Protein AF-A0A3S0FB61-F1 (afdb_monomer_lite)

Structure (mmCIF, N/CA/C/O backbone):
data_AF-A0A3S0FB61-F1
#
_entry.id   AF-A0A3S0FB61-F1
#
loop_
_atom_site.group_PDB
_atom_site.id
_atom_site.type_symbol
_atom_site.label_atom_id
_atom_site.label_alt_id
_atom_site.label_comp_id
_atom_site.label_asym_id
_atom_site.label_entity_id
_atom_site.label_seq_id
_atom_site.pdbx_PDB_ins_code
_atom_site.Cartn_x
_atom_site.Cartn_y
_atom_site.Cartn_z
_atom_site.occupancy
_atom_site.B_iso_or_equiv
_atom_site.auth_seq_id
_atom_site.auth_comp_id
_atom_site.auth_asym_id
_atom_site.auth_atom_id
_atom_site.pdbx_PDB_model_num
ATOM 1 N N . MET A 1 1 ? -113.282 8.604 83.309 1.00 41.88 1 MET A N 1
ATOM 2 C CA . MET A 1 1 ? -113.659 8.749 81.884 1.00 41.88 1 MET A CA 1
ATOM 3 C C . MET A 1 1 ? -112.560 9.507 81.153 1.00 41.88 1 MET A C 1
ATOM 5 O O . MET A 1 1 ? -112.131 10.515 81.690 1.00 41.88 1 MET A O 1
ATOM 9 N N . SER A 1 2 ? -112.212 9.061 79.934 1.00 41.41 2 SER A N 1
ATOM 10 C CA . SER A 1 2 ? -111.490 9.820 78.885 1.00 41.41 2 SER A CA 1
ATOM 11 C C . SER A 1 2 ? -109.990 10.100 79.126 1.00 41.41 2 SER A C 1
ATOM 13 O O . SER A 1 2 ? -109.603 10.422 80.235 1.00 41.41 2 SER A O 1
ATOM 15 N N . CYS A 1 3 ? -109.055 10.072 78.171 1.00 40.94 3 CYS A N 1
ATOM 16 C CA . CYS A 1 3 ? -108.904 9.460 76.846 1.00 40.94 3 CYS A CA 1
ATOM 17 C C . CYS A 1 3 ? -107.411 9.628 76.458 1.00 40.94 3 CYS A C 1
ATOM 19 O O . CYS A 1 3 ? -106.738 10.553 76.908 1.00 40.94 3 CYS A O 1
ATOM 21 N N . LYS A 1 4 ? -106.889 8.706 75.643 1.00 53.66 4 LYS A N 1
ATOM 22 C CA . LYS A 1 4 ? -105.509 8.632 75.126 1.00 53.66 4 LYS A CA 1
ATOM 23 C C . LYS A 1 4 ? -105.184 9.767 74.138 1.00 53.66 4 LYS A C 1
ATOM 25 O O . LYS A 1 4 ? -106.003 10.030 73.266 1.00 53.66 4 LYS A O 1
ATOM 30 N N . ARG A 1 5 ? -103.921 10.226 74.098 1.00 43.47 5 ARG A N 1
ATOM 31 C CA . ARG A 1 5 ? -102.978 10.038 72.956 1.00 43.47 5 ARG A CA 1
ATOM 32 C C . ARG A 1 5 ? -101.714 10.895 73.100 1.00 43.47 5 ARG A C 1
ATOM 34 O O . ARG A 1 5 ? -101.774 12.115 73.076 1.00 43.47 5 ARG A O 1
ATOM 41 N N . ALA A 1 6 ? -100.563 10.227 73.110 1.00 51.50 6 ALA A N 1
ATOM 42 C CA . ALA A 1 6 ? -99.259 10.812 72.820 1.00 51.50 6 ALA A CA 1
ATOM 43 C C . ALA A 1 6 ? -98.893 10.540 71.349 1.00 51.50 6 ALA A C 1
ATOM 45 O O . ALA A 1 6 ? -99.080 9.422 70.864 1.00 51.50 6 ALA A O 1
ATOM 46 N N . ARG A 1 7 ? -98.337 11.534 70.644 1.00 44.31 7 ARG A N 1
ATOM 47 C CA . ARG A 1 7 ? -97.680 11.348 69.339 1.00 44.31 7 ARG A CA 1
ATOM 48 C C . ARG A 1 7 ? -96.355 12.117 69.330 1.00 44.31 7 ARG A C 1
ATOM 50 O O . ARG A 1 7 ? -96.340 13.341 69.318 1.00 44.31 7 ARG A O 1
ATOM 57 N N . ARG A 1 8 ? -95.246 11.369 69.373 1.00 48.47 8 ARG A N 1
ATOM 58 C CA . ARG A 1 8 ? -93.870 11.832 69.123 1.00 48.47 8 ARG A CA 1
ATOM 59 C C . ARG A 1 8 ? -93.621 11.858 67.614 1.00 48.47 8 ARG A C 1
ATOM 61 O O . ARG A 1 8 ? -93.852 10.842 66.962 1.00 48.47 8 ARG A O 1
ATOM 68 N N . HIS A 1 9 ? -93.064 12.949 67.092 1.00 41.66 9 HIS A N 1
ATOM 69 C CA . HIS A 1 9 ? -92.374 12.954 65.800 1.00 41.66 9 HIS A CA 1
ATOM 70 C C . HIS A 1 9 ? -90.862 12.794 66.020 1.00 41.66 9 HIS A C 1
ATOM 72 O O . HIS A 1 9 ? -90.245 13.548 66.767 1.00 41.66 9 HIS A O 1
ATOM 78 N N . ARG A 1 10 ? -90.289 11.768 65.381 1.00 49.31 10 ARG A N 1
ATOM 79 C CA . ARG A 1 10 ? -88.851 11.486 65.267 1.00 49.31 10 ARG A CA 1
ATOM 80 C C . ARG A 1 10 ? -88.342 12.183 64.001 1.00 49.31 10 ARG A C 1
ATOM 82 O O . ARG A 1 10 ? -88.903 11.955 62.934 1.00 49.31 10 ARG A O 1
ATOM 89 N N . ILE A 1 11 ? -87.288 12.988 64.117 1.00 49.44 11 ILE A N 1
ATOM 90 C CA . ILE A 1 11 ? -86.515 13.500 62.978 1.00 49.44 11 ILE A CA 1
ATOM 91 C C . ILE A 1 11 ? -85.453 12.447 62.630 1.00 49.44 11 ILE A C 1
ATOM 93 O O . ILE A 1 11 ? -84.647 12.073 63.481 1.00 49.44 11 ILE A O 1
ATOM 97 N N . LEU A 1 12 ? -85.477 11.956 61.390 1.00 51.50 12 LEU A N 1
ATOM 98 C CA . LEU A 1 12 ? -84.410 11.163 60.776 1.00 51.50 12 LEU A CA 1
ATOM 99 C C . LEU A 1 12 ? -83.293 12.115 60.321 1.00 51.50 12 LEU A C 1
ATOM 101 O O . LEU A 1 12 ? -83.537 12.997 59.502 1.00 51.50 12 LEU A O 1
ATOM 105 N N . ARG A 1 13 ? -82.068 11.923 60.823 1.00 46.06 13 ARG A N 1
ATOM 106 C CA . ARG A 1 13 ? -80.840 12.430 60.190 1.00 46.06 13 ARG A CA 1
ATOM 107 C C . ARG A 1 13 ? -80.172 11.261 59.468 1.00 46.06 13 ARG A C 1
ATOM 109 O O . ARG A 1 13 ? -79.835 10.265 60.101 1.00 46.06 13 ARG A O 1
ATOM 116 N N . SER A 1 14 ? -80.022 11.379 58.151 1.00 51.16 14 SER A N 1
ATOM 117 C CA . SER A 1 14 ? -79.334 10.420 57.286 1.00 51.16 14 SER A CA 1
ATOM 118 C C . SER A 1 14 ? -77.814 10.566 57.409 1.00 51.16 14 SER A C 1
ATOM 120 O O . SER A 1 14 ? -77.261 11.636 57.156 1.00 51.16 14 SER A O 1
ATOM 122 N N . CYS A 1 15 ? -77.134 9.480 57.769 1.00 55.38 15 CYS A N 1
ATOM 123 C CA . CYS A 1 15 ? -75.682 9.352 57.696 1.00 55.38 15 CYS A CA 1
ATOM 124 C C . CYS A 1 15 ? -75.263 8.937 56.277 1.00 55.38 15 CYS A C 1
ATOM 126 O O . CYS A 1 15 ? -75.255 7.754 55.958 1.00 55.38 15 CYS A O 1
ATOM 128 N N . THR A 1 16 ? -74.875 9.894 55.435 1.00 55.94 16 THR A N 1
ATOM 129 C CA . THR A 1 16 ? -74.194 9.639 54.151 1.00 55.94 16 THR A CA 1
ATOM 130 C C . THR A 1 16 ? -73.094 10.679 53.955 1.00 55.94 16 THR A C 1
ATOM 132 O O . THR A 1 16 ? -73.287 11.677 53.272 1.00 55.94 16 THR A O 1
ATOM 135 N N . GLY A 1 17 ? -71.951 10.483 54.620 1.00 55.72 17 GLY A N 1
ATOM 136 C CA . GLY A 1 17 ? -70.802 11.399 54.542 1.00 55.72 17 GLY A CA 1
ATOM 137 C C . GLY A 1 17 ? -69.422 10.732 54.579 1.00 55.72 17 GLY A C 1
ATOM 138 O O . GLY A 1 17 ? -68.422 11.434 54.581 1.00 55.72 17 GLY A O 1
ATOM 139 N N . SER A 1 18 ? -69.336 9.395 54.598 1.00 64.44 18 SER A N 1
ATOM 140 C CA . SER A 1 18 ? -68.066 8.681 54.840 1.00 64.44 18 SER A CA 1
ATOM 141 C C . SER A 1 18 ? -67.491 7.937 53.626 1.00 64.44 18 SER A C 1
ATOM 143 O O . SER A 1 18 ? -66.319 7.572 53.652 1.00 64.44 18 SER A O 1
ATOM 145 N N . SER A 1 19 ? -68.268 7.696 52.565 1.00 72.62 19 SER A N 1
ATOM 146 C CA . SER A 1 19 ? -67.815 6.913 51.401 1.00 72.62 19 SER A CA 1
ATOM 147 C C . SER A 1 19 ? -66.982 7.731 50.409 1.00 72.62 19 SER A C 1
ATOM 149 O O . SER A 1 19 ? -65.981 7.236 49.905 1.00 72.62 19 SER A O 1
ATOM 151 N N . LEU A 1 20 ? -67.340 8.998 50.170 1.00 76.56 20 LEU A N 1
ATOM 152 C CA . LEU A 1 20 ? -66.608 9.878 49.250 1.00 76.56 20 LEU A CA 1
ATOM 153 C C . LEU A 1 20 ? -65.183 10.173 49.753 1.00 76.56 20 LEU A C 1
ATOM 155 O O . LEU A 1 20 ? -64.231 10.126 48.980 1.00 76.56 20 LEU A O 1
ATOM 159 N N . ALA A 1 21 ? -65.033 10.415 51.060 1.00 77.81 21 ALA A N 1
ATOM 160 C CA . ALA A 1 21 ? -63.733 10.652 51.683 1.00 77.81 21 ALA A CA 1
ATOM 161 C C . ALA A 1 21 ? -62.804 9.435 51.534 1.00 77.81 21 ALA A C 1
ATOM 163 O O . ALA A 1 21 ? -61.652 9.597 51.147 1.00 77.81 21 ALA A O 1
ATOM 164 N N . LEU A 1 22 ? -63.323 8.218 51.739 1.00 82.75 22 LEU A N 1
ATOM 165 C CA . LEU A 1 22 ? -62.565 6.975 51.568 1.00 82.75 22 LEU A CA 1
ATOM 166 C C . LEU A 1 22 ? -62.056 6.803 50.126 1.00 82.75 22 LEU A C 1
ATOM 168 O O . LEU A 1 22 ? -60.889 6.478 49.923 1.00 82.75 22 LEU A O 1
ATOM 172 N N . VAL A 1 23 ? -62.908 7.056 49.126 1.00 86.19 23 VAL A N 1
ATOM 173 C CA . VAL A 1 23 ? -62.536 6.944 47.703 1.00 86.19 23 VAL A CA 1
ATOM 174 C C . VAL A 1 23 ? -61.435 7.941 47.341 1.00 86.19 23 VAL A C 1
ATOM 176 O O . VAL A 1 23 ? -60.460 7.562 46.695 1.00 86.19 23 VAL A O 1
ATOM 179 N N . VAL A 1 24 ? -61.543 9.192 47.801 1.00 87.62 24 VAL A N 1
ATOM 180 C CA . VAL A 1 24 ? -60.517 10.221 47.566 1.00 87.62 24 VAL A CA 1
ATOM 181 C C . VAL A 1 24 ? -59.192 9.843 48.236 1.00 87.62 24 VAL A C 1
ATOM 183 O O . VAL A 1 24 ? -58.144 9.945 47.604 1.00 87.62 24 VAL A O 1
ATOM 186 N N . THR A 1 25 ? -59.211 9.350 49.478 1.00 87.50 25 THR A N 1
ATOM 187 C CA . THR A 1 25 ? -57.986 8.938 50.184 1.00 87.50 25 THR A CA 1
ATOM 188 C C . THR A 1 25 ? -57.310 7.736 49.522 1.00 87.50 25 THR A C 1
ATOM 190 O O . THR A 1 25 ? -56.091 7.744 49.365 1.00 87.50 25 THR A O 1
ATOM 193 N N . VAL A 1 26 ? -58.075 6.729 49.085 1.00 89.38 26 VAL A N 1
ATOM 194 C CA . VAL A 1 26 ? -57.527 5.568 48.359 1.00 89.38 26 VAL A CA 1
ATOM 195 C C . VAL A 1 26 ? -56.942 5.998 47.013 1.00 89.38 26 VAL A C 1
ATOM 197 O O . VAL A 1 26 ? -55.844 5.573 46.665 1.00 89.38 26 VAL A O 1
ATOM 200 N N . PHE A 1 27 ? -57.622 6.884 46.281 1.00 92.50 27 PHE A N 1
ATOM 201 C CA . PHE A 1 27 ? -57.136 7.387 44.998 1.00 92.50 27 PHE A CA 1
ATOM 202 C C . PHE A 1 27 ? -55.842 8.202 45.145 1.00 92.50 27 PHE A C 1
ATOM 204 O O . PHE A 1 27 ? -54.881 7.957 44.418 1.00 92.50 27 PHE A O 1
ATOM 211 N N . ILE A 1 28 ? -55.771 9.106 46.130 1.00 92.56 28 ILE A N 1
ATOM 212 C CA . ILE A 1 28 ? -54.539 9.844 46.455 1.00 92.56 28 ILE A CA 1
ATOM 213 C C . ILE A 1 28 ? -53.431 8.872 46.879 1.00 92.56 28 ILE A C 1
ATOM 215 O O . ILE A 1 28 ? -52.299 9.013 46.426 1.00 92.56 28 ILE A O 1
ATOM 219 N N . GLY A 1 29 ? -53.745 7.856 47.689 1.00 92.94 29 GLY A N 1
ATOM 220 C CA . GLY A 1 29 ? -52.786 6.825 48.089 1.00 92.94 29 GLY A CA 1
ATOM 221 C C . GLY A 1 29 ? -52.190 6.076 46.893 1.00 92.94 29 GLY A C 1
ATOM 222 O O . GLY A 1 29 ? -50.971 5.940 46.801 1.00 92.94 29 GLY A O 1
ATOM 223 N N . ILE A 1 30 ? -53.026 5.658 45.938 1.00 93.31 30 ILE A N 1
ATOM 224 C CA . ILE A 1 30 ? -52.580 5.001 44.699 1.00 93.31 30 ILE A CA 1
ATOM 225 C C . ILE A 1 30 ? -51.727 5.952 43.850 1.00 93.31 30 ILE A C 1
ATOM 227 O O . ILE A 1 30 ? -50.669 5.549 43.370 1.00 93.31 30 ILE A O 1
ATOM 231 N N . LEU A 1 31 ? -52.143 7.214 43.694 1.00 92.75 31 LEU A N 1
ATOM 232 C CA . LEU A 1 31 ? -51.375 8.216 42.948 1.00 92.75 31 LEU A CA 1
ATOM 233 C C . LEU A 1 31 ? -49.995 8.459 43.561 1.00 92.75 31 LEU A C 1
ATOM 235 O O . LEU A 1 31 ? -49.013 8.550 42.829 1.00 92.75 31 LEU A O 1
ATOM 239 N N . VAL A 1 32 ? -49.901 8.522 44.890 1.00 92.88 32 VAL A N 1
ATOM 240 C CA . VAL A 1 32 ? -48.623 8.676 45.595 1.00 92.88 32 VAL A CA 1
ATOM 241 C C . VAL A 1 32 ? -47.727 7.458 45.357 1.00 92.88 32 VAL A C 1
ATOM 243 O O . VAL A 1 32 ? -46.560 7.629 45.011 1.00 92.88 32 VAL A O 1
ATOM 246 N N . VAL A 1 33 ? -48.259 6.235 45.464 1.00 91.75 33 VAL A N 1
ATOM 247 C CA . VAL A 1 33 ? -47.493 5.004 45.191 1.00 91.75 33 VAL A CA 1
ATOM 248 C C . VAL A 1 33 ? -47.003 4.958 43.739 1.00 91.75 33 VAL A C 1
ATOM 250 O O . VAL A 1 33 ? -45.832 4.661 43.503 1.00 91.75 33 VAL A O 1
ATOM 253 N N . LEU A 1 34 ? -47.856 5.302 42.770 1.00 91.75 34 LEU A N 1
ATOM 254 C CA . LEU A 1 34 ? -47.476 5.375 41.356 1.00 91.75 34 LEU A CA 1
ATOM 255 C C . LEU A 1 34 ? -46.421 6.455 41.096 1.00 91.75 34 LEU A C 1
ATOM 257 O O . LEU A 1 34 ? -45.490 6.210 40.334 1.00 91.75 34 LEU A O 1
ATOM 261 N N . ALA A 1 35 ? -46.524 7.617 41.745 1.00 88.94 35 ALA A N 1
ATOM 262 C CA . ALA A 1 35 ? -45.533 8.682 41.626 1.00 88.94 35 ALA A CA 1
ATOM 263 C C . ALA A 1 35 ? -44.165 8.250 42.179 1.00 88.94 35 ALA A C 1
ATOM 265 O O . ALA A 1 35 ? -43.143 8.489 41.535 1.00 88.94 35 ALA A O 1
ATOM 266 N N . PHE A 1 36 ? -44.134 7.558 43.324 1.00 87.56 36 PHE A N 1
ATOM 267 C CA . PHE A 1 36 ? -42.899 6.982 43.865 1.00 87.56 36 PHE A CA 1
ATOM 268 C C . PHE A 1 36 ? -42.311 5.915 42.938 1.00 87.56 36 PHE A C 1
ATOM 270 O O . PHE A 1 36 ? -41.112 5.947 42.665 1.00 87.56 36 PHE A 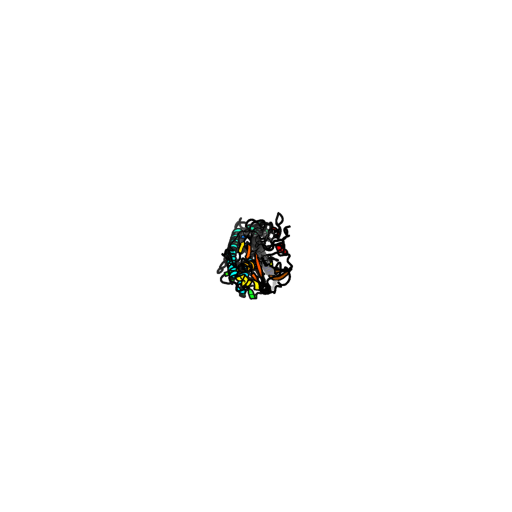O 1
ATOM 277 N N . PHE A 1 37 ? -43.142 5.012 42.409 1.00 87.88 37 PHE A N 1
ATOM 278 C CA . PHE A 1 37 ? -42.695 4.003 41.451 1.00 87.88 37 PHE A CA 1
ATOM 279 C C . PHE A 1 37 ? -42.128 4.640 40.177 1.00 87.88 37 PHE A C 1
ATOM 281 O O . PHE A 1 37 ? -41.030 4.282 39.759 1.00 87.88 37 PHE A O 1
ATOM 288 N N . ALA A 1 38 ? -42.825 5.620 39.595 1.00 85.62 38 ALA A N 1
ATOM 289 C CA . ALA A 1 38 ? -42.377 6.331 38.401 1.00 85.62 38 ALA A CA 1
ATOM 290 C C . ALA A 1 38 ? -41.042 7.053 38.639 1.00 85.62 38 ALA A C 1
ATOM 292 O O . ALA A 1 38 ? -40.142 6.954 37.810 1.00 85.62 38 ALA A O 1
ATOM 293 N N . LEU A 1 39 ? -40.871 7.709 39.792 1.00 83.81 39 LEU A N 1
ATOM 294 C CA . LEU A 1 39 ? -39.616 8.370 40.153 1.00 83.81 39 LEU A CA 1
ATOM 295 C C . LEU A 1 39 ? -38.460 7.363 40.288 1.00 83.81 39 LEU A C 1
ATOM 297 O O . LEU A 1 39 ? -37.373 7.588 39.754 1.00 83.81 39 LEU A O 1
ATOM 301 N N . SER A 1 40 ? -38.688 6.235 40.968 1.00 80.31 40 SER A N 1
ATOM 302 C CA . SER A 1 40 ? -37.690 5.165 41.108 1.00 80.31 40 SER A CA 1
ATOM 303 C C . SER A 1 40 ? -37.356 4.500 39.772 1.00 80.31 40 SER A C 1
ATOM 305 O O . SER A 1 40 ? -36.192 4.177 39.521 1.00 80.31 40 SER A O 1
ATOM 307 N N . PHE A 1 41 ? -38.353 4.317 38.906 1.00 82.00 41 PHE A N 1
ATOM 308 C CA . PHE A 1 41 ? -38.179 3.763 37.569 1.00 82.00 41 PHE A CA 1
ATOM 309 C C . PHE A 1 41 ? -37.354 4.703 36.688 1.00 82.00 41 PHE A C 1
ATOM 311 O O . PHE A 1 41 ? -36.320 4.284 36.177 1.00 82.00 41 PHE A O 1
ATOM 318 N N . VAL A 1 42 ? -37.729 5.985 36.594 1.00 82.25 42 VAL A N 1
ATOM 319 C CA . VAL A 1 42 ? -36.987 7.002 35.825 1.00 82.25 42 VAL A CA 1
ATOM 320 C C . VAL A 1 42 ? -35.547 7.122 36.315 1.00 82.25 42 VAL A C 1
ATOM 322 O O . VAL A 1 42 ? -34.634 7.193 35.502 1.00 82.25 42 VAL A O 1
ATOM 325 N N . ARG A 1 43 ? -35.309 7.069 37.631 1.00 77.06 43 ARG A N 1
ATOM 326 C CA . ARG A 1 43 ? -33.947 7.102 38.183 1.00 77.06 43 ARG A CA 1
ATOM 327 C C . ARG A 1 43 ? -33.127 5.863 37.820 1.00 77.06 43 ARG A C 1
ATOM 329 O O . ARG A 1 43 ? -31.936 5.984 37.557 1.00 77.06 43 ARG A O 1
ATOM 336 N N . THR A 1 44 ? -33.753 4.685 37.804 1.00 76.50 44 THR A N 1
ATOM 337 C CA . THR A 1 44 ? -33.077 3.426 37.451 1.00 76.50 44 THR A CA 1
ATOM 338 C C . THR A 1 44 ? -32.765 3.370 35.955 1.00 76.50 44 THR A C 1
ATOM 340 O O . THR A 1 44 ? -31.644 3.042 35.580 1.00 76.50 44 THR A O 1
ATOM 343 N N . VAL A 1 45 ? -33.729 3.739 35.107 1.00 81.31 45 VAL A N 1
ATOM 344 C CA . VAL A 1 45 ? -33.550 3.800 33.649 1.00 81.31 45 VAL A CA 1
ATOM 345 C C . VAL A 1 45 ? -32.542 4.882 33.269 1.00 81.31 45 VAL A C 1
ATOM 347 O O . VAL A 1 45 ? -31.650 4.614 32.474 1.00 81.31 45 VAL A O 1
ATOM 350 N N . GLY A 1 46 ? -32.623 6.063 33.887 1.00 79.62 46 GLY A N 1
ATOM 351 C CA . GLY A 1 46 ? -31.661 7.143 33.675 1.00 79.62 46 GLY A CA 1
ATOM 352 C C . GLY A 1 46 ? -30.239 6.734 34.058 1.00 79.62 46 GLY A C 1
ATOM 353 O O . GLY A 1 46 ? -29.322 6.941 33.278 1.00 79.62 46 GLY A O 1
ATOM 354 N N . GLY A 1 47 ? -30.055 6.063 35.202 1.00 77.06 47 GLY A N 1
ATOM 355 C CA . GLY A 1 47 ? -28.743 5.540 35.598 1.00 77.06 47 GLY A CA 1
ATOM 356 C C . GLY A 1 47 ? -28.183 4.494 34.627 1.00 77.06 47 GLY A C 1
ATOM 357 O O . GLY A 1 47 ? -26.998 4.532 34.311 1.00 77.06 47 GLY A O 1
ATOM 358 N N . HIS A 1 48 ? -29.024 3.592 34.109 1.00 82.12 48 HIS A N 1
ATOM 359 C CA . HIS A 1 48 ? -28.601 2.631 33.084 1.00 82.12 48 HIS A CA 1
ATOM 360 C C . HIS A 1 48 ? -28.181 3.332 31.785 1.00 82.12 48 HIS A C 1
ATOM 362 O O . HIS A 1 48 ? -27.117 3.036 31.252 1.00 82.12 48 HIS A O 1
ATOM 368 N N . GLN A 1 49 ? -28.988 4.277 31.293 1.00 84.38 49 GLN A N 1
ATOM 369 C CA . GLN A 1 49 ? -28.686 5.032 30.071 1.00 84.38 49 GLN A CA 1
ATOM 370 C C . GLN A 1 49 ? -27.408 5.870 30.203 1.00 84.38 49 GLN A C 1
ATOM 372 O O . GLN A 1 49 ? -26.629 5.952 29.255 1.00 84.38 49 GLN A O 1
ATOM 377 N N . GLU A 1 50 ? -27.162 6.462 31.375 1.00 83.50 50 GLU A N 1
ATOM 378 C CA . GLU A 1 50 ? -25.909 7.169 31.672 1.00 83.50 50 GLU A CA 1
ATOM 379 C C . GLU A 1 50 ? -24.698 6.231 31.545 1.00 83.50 50 GLU A C 1
ATOM 381 O O . GLU A 1 50 ? -23.708 6.581 30.902 1.00 83.50 50 GLU A O 1
ATOM 386 N N . GLN A 1 51 ? -24.775 5.024 32.115 1.00 83.62 51 GLN A N 1
ATOM 387 C CA . GLN A 1 51 ? -23.677 4.058 32.039 1.00 83.62 51 GLN A CA 1
ATOM 388 C C . GLN A 1 51 ? -23.462 3.518 30.624 1.00 83.62 51 GLN A C 1
ATOM 390 O O . GLN A 1 51 ? -22.320 3.360 30.189 1.00 83.62 51 GLN A O 1
ATOM 395 N N . GLU A 1 52 ? -24.549 3.235 29.913 1.00 88.88 52 GLU A N 1
ATOM 396 C CA . GLU A 1 52 ? -24.518 2.789 28.523 1.00 88.88 52 GLU A CA 1
ATOM 397 C C . GLU A 1 52 ? -23.826 3.842 27.649 1.00 88.88 52 GLU A C 1
ATOM 399 O O . GLU A 1 52 ? -22.838 3.536 26.987 1.00 88.88 52 GLU A O 1
ATOM 404 N N . THR A 1 53 ? -24.214 5.113 27.781 1.00 90.25 53 THR A N 1
ATOM 405 C CA . THR A 1 53 ? -23.576 6.230 27.062 1.00 90.25 53 THR A CA 1
ATOM 406 C C . THR A 1 53 ? -22.085 6.359 27.406 1.00 90.25 53 THR A C 1
ATOM 408 O O . THR A 1 53 ? -21.250 6.585 26.526 1.00 90.25 53 THR A O 1
ATOM 411 N N . ALA A 1 54 ? -21.712 6.195 28.680 1.00 90.56 54 ALA A N 1
ATOM 412 C CA . ALA A 1 54 ? -20.315 6.271 29.105 1.00 90.56 54 ALA A CA 1
ATOM 413 C C . ALA A 1 54 ? -19.463 5.121 28.538 1.00 90.56 54 ALA A C 1
ATOM 415 O O . ALA A 1 54 ? -18.322 5.347 28.125 1.00 90.56 54 ALA A O 1
ATOM 416 N N . ILE A 1 55 ? -20.000 3.894 28.482 1.00 93.81 55 ILE A N 1
ATOM 417 C CA . ILE A 1 55 ? -19.268 2.746 27.927 1.00 93.81 55 ILE A CA 1
ATOM 418 C C . ILE A 1 55 ? -19.220 2.779 26.393 1.00 93.81 55 ILE A C 1
ATOM 420 O O . ILE A 1 55 ? -18.206 2.400 25.803 1.00 93.81 55 ILE A O 1
ATOM 424 N N . GLU A 1 56 ? -20.255 3.315 25.742 1.00 95.12 56 GLU A N 1
ATOM 425 C CA . GLU A 1 56 ? -20.247 3.637 24.313 1.00 95.12 56 GLU A CA 1
ATOM 426 C C . GLU A 1 56 ? -19.137 4.639 23.984 1.00 95.12 56 GLU A C 1
ATOM 428 O O . GLU A 1 56 ? -18.309 4.376 23.106 1.00 95.12 56 GLU A O 1
ATOM 433 N N . ALA A 1 57 ? -19.044 5.741 24.737 1.00 94.38 57 ALA A N 1
ATOM 434 C CA . ALA A 1 57 ? -17.983 6.733 24.577 1.00 94.38 57 ALA A CA 1
ATOM 435 C C . ALA A 1 57 ? -16.584 6.125 24.774 1.00 94.38 57 ALA A C 1
ATOM 437 O O . ALA A 1 57 ? -15.680 6.398 23.979 1.00 94.38 57 ALA A O 1
ATOM 438 N N . ALA A 1 58 ? -16.418 5.257 25.778 1.00 95.38 58 ALA A N 1
ATOM 439 C CA . ALA A 1 58 ? -15.173 4.532 26.025 1.00 95.38 58 ALA A CA 1
ATOM 440 C C . ALA A 1 58 ? -14.777 3.639 24.837 1.00 95.38 58 ALA A C 1
ATOM 442 O O . ALA A 1 58 ? -13.631 3.674 24.387 1.00 95.38 58 ALA A O 1
ATOM 443 N N . SER A 1 59 ? -15.728 2.870 24.290 1.00 96.88 59 SER A N 1
ATOM 444 C CA . SER A 1 59 ? -15.485 2.007 23.124 1.00 96.88 59 SER A CA 1
ATOM 445 C C . SER A 1 59 ? -15.104 2.805 21.874 1.00 96.88 59 SER A C 1
ATOM 447 O O . SER A 1 59 ? -14.149 2.449 21.181 1.00 96.88 59 SER A O 1
ATOM 449 N N . LEU A 1 60 ? -15.772 3.936 21.621 1.00 97.00 60 LEU A N 1
ATOM 450 C CA . LEU A 1 60 ? -15.467 4.828 20.501 1.00 97.00 60 LEU A CA 1
ATOM 451 C C . LEU A 1 60 ? -14.091 5.490 20.650 1.00 97.00 60 LEU A C 1
ATOM 453 O O . LEU A 1 60 ? -13.377 5.642 19.658 1.00 97.00 60 LEU A O 1
ATOM 457 N N . ALA A 1 61 ? -13.707 5.894 21.863 1.00 96.69 61 ALA A N 1
ATOM 458 C CA . ALA A 1 61 ? -12.398 6.487 22.127 1.00 96.69 61 ALA A CA 1
ATOM 459 C C . ALA A 1 61 ? -11.263 5.485 21.875 1.00 96.69 61 ALA A C 1
ATOM 461 O O . ALA A 1 61 ? -10.347 5.788 21.108 1.00 96.69 61 ALA A O 1
ATOM 462 N N . ALA A 1 62 ? -11.379 4.266 22.411 1.00 96.62 62 ALA A N 1
ATOM 463 C CA . ALA A 1 62 ? -10.428 3.192 22.135 1.00 96.62 62 ALA A CA 1
ATOM 464 C C . ALA A 1 62 ? -10.354 2.859 20.637 1.00 96.62 62 ALA A C 1
ATOM 466 O O . ALA A 1 62 ? -9.261 2.791 20.079 1.00 96.62 62 ALA A O 1
ATOM 467 N N . ALA A 1 63 ? -11.494 2.726 19.949 1.00 96.62 63 ALA A N 1
ATOM 468 C CA . ALA A 1 63 ? -11.522 2.440 18.512 1.00 96.62 63 ALA A CA 1
ATOM 469 C C . ALA A 1 63 ? -10.856 3.551 17.676 1.00 96.62 63 ALA A C 1
ATOM 471 O O . ALA A 1 63 ? -10.121 3.272 16.726 1.00 96.62 63 ALA A O 1
ATOM 472 N N . LYS A 1 64 ? -11.056 4.824 18.043 1.00 96.00 64 LYS A N 1
ATOM 473 C CA . LYS A 1 64 ? -10.351 5.958 17.423 1.00 96.00 64 LYS A CA 1
ATOM 474 C C . LYS A 1 64 ? -8.849 5.920 17.699 1.00 96.00 64 LYS A C 1
ATOM 476 O O . LYS A 1 64 ? -8.079 6.196 16.783 1.00 96.00 64 LYS A O 1
ATOM 481 N N . SER A 1 65 ? -8.431 5.573 18.913 1.00 95.56 65 SER A N 1
ATOM 482 C CA . SER A 1 65 ? -7.012 5.441 19.262 1.00 95.56 65 SER A CA 1
ATOM 483 C C . SER A 1 65 ? -6.343 4.331 18.441 1.00 95.56 65 SER A C 1
ATOM 485 O O . SER A 1 65 ? -5.341 4.570 17.771 1.00 95.56 65 SER A O 1
ATOM 487 N N . LEU A 1 66 ? -6.979 3.158 18.341 1.00 95.75 66 LEU A N 1
ATOM 488 C CA . LEU A 1 66 ? -6.478 2.032 17.544 1.00 95.75 66 LEU A CA 1
ATOM 489 C C . LEU A 1 66 ? -6.348 2.339 16.053 1.00 95.75 66 LEU A C 1
ATOM 491 O O . LEU A 1 66 ? -5.417 1.856 15.415 1.00 95.75 66 LEU A O 1
ATOM 495 N N . SER A 1 67 ? -7.234 3.165 15.486 1.00 95.62 67 SER A N 1
ATOM 496 C CA . SER A 1 67 ? -7.130 3.551 14.069 1.00 95.62 67 SER A CA 1
ATOM 497 C C . SER A 1 67 ? -5.839 4.296 13.715 1.00 95.62 67 SER A C 1
ATOM 499 O O . SER A 1 67 ? -5.459 4.329 12.545 1.00 95.62 67 SER A O 1
ATOM 501 N N . LYS A 1 68 ? -5.167 4.874 14.720 1.00 95.44 68 LYS A N 1
ATOM 502 C CA . LYS A 1 68 ? -3.920 5.629 14.573 1.00 95.44 68 LYS A CA 1
ATOM 503 C C . LYS A 1 68 ? -2.668 4.778 14.769 1.00 95.44 68 LYS A C 1
ATOM 505 O O . LYS A 1 68 ? -1.578 5.297 14.556 1.00 95.44 68 LYS A O 1
ATOM 510 N N . VAL A 1 69 ? -2.802 3.519 15.191 1.00 96.75 69 VAL A N 1
ATOM 511 C CA . VAL A 1 69 ? -1.661 2.619 15.390 1.00 96.75 69 VAL A CA 1
ATOM 512 C C . VAL A 1 69 ? -0.973 2.377 14.050 1.00 96.75 69 VAL A C 1
ATOM 514 O O . VAL A 1 69 ? -1.620 1.975 13.077 1.00 96.75 69 VAL A O 1
ATOM 517 N N . VAL A 1 70 ? 0.340 2.608 14.014 1.00 96.56 70 VAL A N 1
ATOM 518 C CA . VAL A 1 70 ? 1.181 2.390 12.834 1.00 96.56 70 VAL A CA 1
ATOM 519 C C . VAL A 1 70 ? 2.301 1.418 13.173 1.00 96.56 70 VAL A C 1
ATOM 521 O O . VAL A 1 70 ? 2.991 1.567 14.178 1.00 96.56 70 VAL A O 1
ATOM 524 N N . VAL A 1 71 ? 2.504 0.436 12.299 1.00 96.50 71 VAL A N 1
ATOM 525 C CA . VAL A 1 71 ? 3.605 -0.524 12.371 1.00 96.50 71 VAL A CA 1
ATOM 526 C C . VAL A 1 71 ? 4.491 -0.359 11.146 1.00 96.50 71 VAL A C 1
ATOM 528 O O . VAL A 1 71 ? 4.004 -0.286 10.021 1.00 96.50 71 VAL A O 1
ATOM 531 N N . ASP A 1 72 ? 5.801 -0.323 11.364 1.00 95.69 72 ASP A N 1
ATOM 532 C CA . ASP A 1 72 ? 6.793 -0.277 10.295 1.00 95.69 72 ASP A CA 1
ATOM 533 C C . ASP A 1 72 ? 7.209 -1.695 9.892 1.00 95.69 72 ASP A C 1
ATOM 535 O O . ASP A 1 72 ? 7.933 -2.385 10.616 1.00 95.69 72 ASP A O 1
ATOM 539 N N . ASP A 1 73 ? 6.709 -2.149 8.746 1.00 96.00 73 ASP A N 1
ATOM 540 C CA . ASP A 1 73 ? 7.081 -3.426 8.161 1.00 96.00 73 ASP A CA 1
ATOM 541 C C . ASP A 1 73 ? 8.252 -3.243 7.180 1.00 96.00 73 ASP A C 1
ATOM 543 O O . ASP A 1 73 ? 8.155 -2.434 6.254 1.00 96.00 73 ASP A O 1
ATOM 547 N N . PRO A 1 74 ? 9.347 -4.016 7.302 1.00 91.62 74 PRO A N 1
ATOM 548 C CA . PRO A 1 74 ? 10.491 -3.870 6.413 1.00 91.62 74 PRO A CA 1
ATOM 549 C C . PRO A 1 74 ? 10.183 -4.058 4.926 1.00 91.62 74 PRO A C 1
ATOM 551 O O . PRO A 1 74 ? 10.868 -3.459 4.106 1.00 91.62 74 PRO A O 1
ATOM 554 N N . ALA A 1 75 ? 9.205 -4.898 4.573 1.00 90.69 75 ALA A N 1
ATOM 555 C CA . ALA A 1 75 ? 8.962 -5.315 3.195 1.00 90.69 75 ALA A CA 1
ATOM 556 C C . ALA A 1 75 ? 7.814 -4.565 2.511 1.00 90.69 75 ALA A C 1
ATOM 558 O O . ALA A 1 75 ? 7.837 -4.446 1.289 1.00 90.69 75 ALA A O 1
ATOM 559 N N . VAL A 1 76 ? 6.811 -4.106 3.268 1.00 93.62 76 VAL A N 1
ATOM 560 C CA . VAL A 1 76 ? 5.648 -3.382 2.712 1.00 93.62 76 VAL A CA 1
ATOM 561 C C . VAL A 1 76 ? 5.584 -1.905 3.120 1.00 93.62 76 VAL A C 1
ATOM 563 O O . VAL A 1 76 ? 4.801 -1.154 2.541 1.00 93.62 76 VAL A O 1
ATOM 566 N N . GLY A 1 77 ? 6.406 -1.475 4.084 1.00 94.94 77 GLY A N 1
ATOM 567 C CA . GLY A 1 77 ? 6.431 -0.114 4.617 1.00 94.94 77 GLY A CA 1
ATOM 568 C C . GLY A 1 77 ? 5.508 0.095 5.817 1.00 94.94 77 GLY A C 1
ATOM 569 O O . GLY A 1 77 ? 5.264 -0.817 6.604 1.00 94.94 77 GLY A O 1
ATOM 570 N N . LEU A 1 78 ? 5.017 1.322 5.985 1.00 96.19 78 LEU A N 1
ATOM 571 C CA . LEU A 1 78 ? 4.184 1.701 7.126 1.00 96.19 78 LEU A CA 1
ATOM 572 C C . LEU A 1 78 ? 2.747 1.207 6.941 1.00 96.19 78 LEU A C 1
ATOM 574 O O . LEU A 1 78 ? 2.063 1.592 5.988 1.00 96.19 78 LEU A O 1
ATOM 578 N N . VAL A 1 79 ? 2.279 0.387 7.881 1.00 96.81 79 VAL A N 1
ATOM 579 C CA . VAL A 1 79 ? 0.963 -0.256 7.841 1.00 96.81 79 VAL A CA 1
ATOM 580 C C . VAL A 1 79 ? 0.127 0.142 9.052 1.00 96.81 79 VAL A C 1
ATOM 582 O O . VAL A 1 79 ? 0.605 0.110 10.185 1.00 96.81 79 VAL A O 1
ATOM 585 N N . GLY A 1 80 ? -1.144 0.460 8.819 1.00 96.44 80 GLY A N 1
ATOM 586 C CA . GLY A 1 80 ? -2.127 0.730 9.869 1.00 96.44 80 GLY A CA 1
ATOM 587 C C . GLY A 1 80 ? -3.515 0.188 9.528 1.00 96.44 80 GLY A C 1
ATOM 588 O O . GLY A 1 80 ? -3.702 -0.551 8.558 1.00 96.44 80 GLY A O 1
ATOM 589 N N . LEU A 1 81 ? -4.520 0.568 10.319 1.00 95.69 81 LEU A N 1
ATOM 590 C CA . LEU A 1 81 ? -5.931 0.307 9.991 1.00 95.69 81 LEU A CA 1
ATOM 591 C C . LEU A 1 81 ? -6.491 1.319 8.979 1.00 95.69 81 LEU A C 1
ATOM 593 O O . LEU A 1 81 ? -7.419 1.000 8.235 1.00 95.69 81 LEU A O 1
ATOM 597 N N . SER A 1 82 ? -5.900 2.513 8.921 1.00 94.31 82 SER A N 1
ATOM 598 C CA . SER A 1 82 ? -6.290 3.626 8.056 1.00 94.31 82 SER A CA 1
ATOM 599 C C . SER A 1 82 ? -5.194 3.960 7.046 1.00 94.31 82 SER A C 1
ATOM 601 O O . SER A 1 82 ? -4.015 3.784 7.346 1.00 94.31 82 SER A O 1
ATOM 603 N N . ASN A 1 83 ? -5.577 4.478 5.874 1.00 93.25 83 ASN A N 1
ATOM 604 C CA . ASN A 1 83 ? -4.626 5.185 5.018 1.00 93.25 83 ASN A CA 1
ATOM 605 C C . ASN A 1 83 ? -4.386 6.581 5.592 1.00 93.25 83 ASN A C 1
ATOM 607 O O . ASN A 1 83 ? -5.326 7.202 6.100 1.00 93.25 83 ASN A O 1
ATOM 611 N N . SER A 1 84 ? -3.157 7.074 5.477 1.00 92.56 84 SER A N 1
ATOM 612 C CA . SER A 1 84 ? -2.796 8.419 5.920 1.00 92.56 84 SER A CA 1
ATOM 613 C C . SER A 1 84 ? -1.790 9.057 4.951 1.00 92.56 84 SER A C 1
ATOM 615 O O . SER A 1 84 ? -0.862 8.367 4.513 1.00 92.56 84 SER A O 1
ATOM 617 N N . PRO A 1 85 ? -1.929 10.361 4.636 1.00 92.25 85 PRO A N 1
ATOM 618 C CA . PRO A 1 85 ? -1.020 11.066 3.731 1.00 92.25 85 PRO A CA 1
ATOM 619 C C . PRO A 1 85 ? 0.406 11.158 4.302 1.00 92.25 85 PRO A C 1
ATOM 621 O O . PRO A 1 85 ? 0.594 11.021 5.513 1.00 92.25 85 PRO A O 1
ATOM 624 N N . PRO A 1 86 ? 1.418 11.478 3.474 1.00 91.69 86 PRO A N 1
ATOM 625 C CA . PRO A 1 86 ? 2.788 11.734 3.919 1.00 91.69 86 PRO A CA 1
ATOM 626 C C . PRO A 1 86 ? 2.891 13.100 4.618 1.00 91.69 86 PRO A C 1
ATOM 628 O O . PRO A 1 86 ? 3.435 14.061 4.074 1.00 91.69 86 PRO A O 1
ATOM 631 N N . ALA A 1 87 ? 2.326 13.213 5.818 1.00 91.94 87 ALA A N 1
ATOM 632 C CA . ALA A 1 87 ? 2.263 14.463 6.580 1.00 91.94 87 ALA A CA 1
ATOM 633 C C . ALA A 1 87 ? 2.879 14.364 7.984 1.00 91.94 87 ALA A C 1
ATOM 635 O O . ALA A 1 87 ? 2.982 15.378 8.673 1.00 91.94 87 ALA A O 1
ATOM 636 N N . TYR A 1 88 ? 3.275 13.165 8.410 1.00 92.12 88 TYR A N 1
ATOM 637 C CA . TYR A 1 88 ? 3.520 12.878 9.818 1.00 92.12 88 TYR A CA 1
ATOM 638 C C . TYR A 1 88 ? 4.997 12.632 10.119 1.00 92.12 88 TYR A C 1
ATOM 640 O O . TYR A 1 88 ? 5.696 11.934 9.381 1.00 92.12 88 TYR A O 1
ATOM 648 N N . LYS A 1 89 ? 5.478 13.166 11.243 1.00 92.31 89 LYS A N 1
ATOM 649 C CA . LYS A 1 89 ? 6.919 13.230 11.545 1.00 92.31 89 LYS A CA 1
ATOM 650 C C . LYS A 1 89 ? 7.594 11.865 11.670 1.00 92.31 89 LYS A C 1
ATOM 652 O O . LYS A 1 89 ? 8.704 11.685 11.178 1.00 92.31 89 LYS A O 1
ATOM 657 N N . ASN A 1 90 ? 6.925 10.891 12.283 1.00 93.44 90 ASN A N 1
ATOM 658 C CA . ASN A 1 90 ? 7.479 9.553 12.499 1.00 93.44 90 ASN A CA 1
ATOM 659 C C . ASN A 1 90 ? 7.404 8.661 11.243 1.00 93.44 90 ASN A C 1
ATOM 661 O O . ASN A 1 90 ? 7.822 7.506 11.274 1.00 93.44 90 ASN A O 1
ATOM 665 N N . THR A 1 91 ? 6.929 9.205 10.118 1.00 94.38 91 THR A N 1
ATOM 666 C CA . THR A 1 91 ? 6.904 8.535 8.805 1.00 94.38 91 THR A CA 1
ATOM 667 C C . THR A 1 91 ? 8.048 8.965 7.884 1.00 94.38 91 THR A C 1
ATOM 669 O O . THR A 1 91 ? 8.088 8.582 6.717 1.00 94.38 91 THR A O 1
ATOM 672 N N . MET A 1 92 ? 8.977 9.784 8.379 1.00 95.06 92 MET A N 1
ATOM 673 C CA . MET A 1 92 ? 10.066 10.343 7.581 1.00 95.06 92 MET A CA 1
AT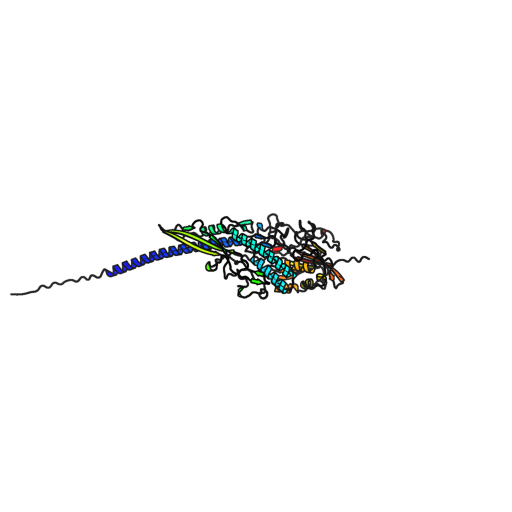OM 674 C C . MET A 1 92 ? 11.022 9.256 7.055 1.00 95.06 92 MET A C 1
ATOM 676 O O . MET A 1 92 ? 11.455 8.376 7.806 1.00 95.06 92 MET A O 1
ATOM 680 N N . ALA A 1 93 ? 11.340 9.327 5.763 1.00 94.69 93 ALA A N 1
ATOM 681 C CA . ALA A 1 93 ? 12.394 8.558 5.108 1.00 94.69 93 ALA A CA 1
ATOM 682 C C . ALA A 1 93 ? 13.768 9.229 5.300 1.00 94.69 93 ALA A C 1
ATOM 684 O O . ALA A 1 93 ? 13.876 10.322 5.859 1.00 94.69 93 ALA A O 1
ATOM 685 N N . GLN A 1 94 ? 14.844 8.579 4.848 1.00 94.50 94 GLN A N 1
ATOM 686 C CA . GLN A 1 94 ? 16.208 9.086 5.066 1.00 94.50 94 GLN A CA 1
ATOM 687 C C . GLN A 1 94 ? 16.514 10.348 4.246 1.00 94.50 94 GLN A C 1
ATOM 689 O O . GLN A 1 94 ? 17.422 11.101 4.587 1.00 94.50 94 GLN A O 1
ATOM 694 N N . ASP A 1 95 ? 15.736 10.607 3.197 1.00 93.19 95 ASP A N 1
ATOM 695 C CA . ASP A 1 95 ? 15.807 11.828 2.402 1.00 93.19 95 ASP A CA 1
ATOM 696 C C . ASP A 1 95 ? 15.029 13.015 2.995 1.00 93.19 95 ASP A C 1
ATOM 698 O O . ASP A 1 95 ? 14.861 14.027 2.321 1.00 93.19 95 ASP A O 1
ATOM 702 N N . ASN A 1 96 ? 14.568 12.919 4.246 1.00 95.44 96 ASN A N 1
ATOM 703 C CA . ASN A 1 96 ? 13.768 13.929 4.946 1.00 95.44 96 ASN A CA 1
ATOM 704 C C . ASN A 1 96 ? 12.390 14.222 4.322 1.00 95.44 96 ASN A C 1
ATOM 706 O O . ASN A 1 96 ? 11.800 15.266 4.608 1.00 95.44 96 ASN A O 1
ATOM 710 N N . TYR A 1 97 ? 11.836 13.333 3.496 1.00 95.56 97 TYR A N 1
ATOM 711 C CA . TYR A 1 97 ? 10.424 13.410 3.119 1.00 95.56 97 TYR A CA 1
ATOM 712 C C . TYR A 1 97 ? 9.579 12.426 3.923 1.00 95.56 97 TYR A C 1
ATOM 714 O O . TYR A 1 97 ? 10.018 11.334 4.278 1.00 95.56 97 TYR A O 1
ATOM 722 N N . TYR A 1 98 ? 8.343 12.814 4.221 1.00 95.50 98 TYR A N 1
ATOM 723 C CA . TYR A 1 98 ? 7.368 11.929 4.850 1.00 95.50 98 TYR A CA 1
ATOM 724 C C . TYR A 1 98 ? 6.884 10.858 3.870 1.00 95.50 98 TYR A C 1
ATOM 726 O O . TYR A 1 98 ? 6.801 11.097 2.662 1.00 95.50 98 TYR A O 1
ATOM 734 N N . THR A 1 99 ? 6.530 9.691 4.402 1.00 94.12 99 THR A N 1
ATOM 735 C CA . THR A 1 99 ? 5.977 8.568 3.634 1.00 94.12 99 THR A CA 1
ATOM 736 C C . THR A 1 99 ? 4.529 8.307 4.051 1.00 94.12 99 THR A C 1
ATOM 738 O O . THR A 1 99 ? 4.157 8.573 5.195 1.00 94.12 99 THR A O 1
ATOM 741 N N . PRO A 1 100 ? 3.662 7.849 3.135 1.00 94.06 100 PRO A N 1
ATOM 742 C CA . PRO A 1 100 ? 2.280 7.552 3.475 1.00 94.06 100 PRO A CA 1
ATOM 743 C C . PRO A 1 100 ? 2.181 6.289 4.340 1.00 94.06 100 PRO A C 1
ATOM 745 O O . PRO A 1 100 ? 2.997 5.372 4.237 1.00 94.06 100 PRO A O 1
ATOM 748 N N . VAL A 1 101 ? 1.124 6.211 5.147 1.00 95.19 101 VAL A N 1
ATOM 749 C CA . VAL A 1 101 ? 0.732 4.977 5.844 1.00 95.19 101 VAL A CA 1
ATOM 750 C C . VAL A 1 101 ? -0.357 4.299 5.025 1.00 95.19 101 VAL A C 1
ATOM 752 O O . VAL A 1 101 ? -1.335 4.949 4.649 1.00 95.19 101 VAL A O 1
ATOM 755 N N . ARG A 1 102 ? -0.212 2.999 4.752 1.00 95.00 102 ARG A N 1
ATOM 756 C CA . ARG A 1 102 ? -1.212 2.223 4.005 1.00 95.00 102 ARG A CA 1
ATOM 757 C C . ARG A 1 102 ? -2.057 1.372 4.952 1.00 95.00 102 ARG A C 1
ATOM 759 O O . ARG A 1 102 ? -1.540 0.689 5.835 1.00 95.00 102 ARG A O 1
ATOM 766 N N . SER A 1 103 ? -3.369 1.380 4.743 1.00 95.94 103 SER A N 1
ATOM 767 C CA . SER A 1 103 ? -4.297 0.499 5.442 1.00 95.94 103 SER A CA 1
ATOM 768 C C . SER A 1 103 ? -4.030 -0.950 5.053 1.00 95.94 103 SER A C 1
ATOM 770 O O . SER A 1 103 ? -3.840 -1.269 3.875 1.00 95.94 103 SER A O 1
ATOM 772 N N . ILE A 1 104 ? -4.106 -1.855 6.027 1.00 97.12 104 ILE A N 1
ATOM 773 C CA . ILE A 1 104 ? -4.036 -3.293 5.766 1.00 97.12 104 ILE A CA 1
ATOM 774 C C . ILE A 1 104 ? -5.120 -3.758 4.780 1.00 97.12 104 ILE A C 1
ATOM 776 O O . ILE A 1 104 ? -4.857 -4.631 3.955 1.00 97.12 104 ILE A O 1
ATOM 780 N N . ASN A 1 105 ? -6.307 -3.140 4.800 1.00 96.69 105 ASN A N 1
ATOM 781 C CA . ASN A 1 105 ? -7.378 -3.449 3.851 1.00 96.69 105 ASN A CA 1
ATOM 782 C C . ASN A 1 105 ? -7.001 -3.026 2.425 1.00 96.69 105 ASN A C 1
ATOM 784 O O . ASN A 1 105 ? -7.165 -3.814 1.497 1.00 96.69 105 ASN A O 1
ATOM 788 N N . SER A 1 106 ? -6.436 -1.828 2.258 1.00 95.62 106 SER A N 1
ATOM 789 C CA . SER A 1 106 ? -5.946 -1.335 0.965 1.00 95.62 106 SER A CA 1
ATOM 790 C C . SER A 1 106 ? -4.832 -2.214 0.399 1.00 95.62 106 SER A C 1
ATOM 792 O O . SER A 1 106 ? -4.852 -2.546 -0.783 1.00 95.62 106 SER A O 1
ATOM 794 N N . LEU A 1 107 ? -3.896 -2.670 1.238 1.00 96.69 107 LEU A N 1
ATOM 795 C CA . LEU A 1 107 ? -2.836 -3.594 0.816 1.00 96.69 107 LEU A CA 1
ATOM 796 C C . LEU A 1 107 ? -3.388 -4.961 0.378 1.00 96.69 107 LEU A C 1
ATOM 798 O O . LEU A 1 107 ? -2.968 -5.487 -0.651 1.00 96.69 107 LEU A O 1
ATOM 802 N N . LEU A 1 108 ? -4.354 -5.519 1.118 1.00 97.62 108 LEU A N 1
ATOM 803 C CA . LEU A 1 108 ? -5.028 -6.773 0.753 1.00 97.62 108 LEU A CA 1
ATOM 804 C C . LEU A 1 108 ? -5.801 -6.644 -0.561 1.00 97.62 108 LEU A C 1
ATOM 806 O O . LEU A 1 108 ? -5.716 -7.530 -1.411 1.00 97.62 108 LEU A O 1
ATOM 810 N N . ALA A 1 109 ? -6.525 -5.539 -0.746 1.00 96.88 109 ALA A N 1
ATOM 811 C CA . ALA A 1 109 ? -7.253 -5.274 -1.980 1.00 96.88 109 ALA A CA 1
ATOM 812 C C . ALA A 1 109 ? -6.312 -5.050 -3.169 1.00 96.88 109 ALA A C 1
ATOM 814 O O . ALA A 1 109 ? -6.589 -5.584 -4.240 1.00 96.88 109 ALA A O 1
ATOM 815 N N . THR A 1 110 ? -5.197 -4.337 -2.968 1.00 96.88 110 THR A N 1
ATOM 816 C CA . THR A 1 110 ? -4.149 -4.141 -3.986 1.00 96.88 110 THR A CA 1
ATOM 817 C C . THR A 1 110 ? -3.588 -5.488 -4.429 1.00 96.88 110 THR A C 1
ATOM 819 O O . THR A 1 110 ? -3.694 -5.834 -5.596 1.00 96.88 110 THR A O 1
ATOM 822 N N . ASN A 1 111 ? -3.105 -6.319 -3.501 1.00 97.81 111 ASN A N 1
ATOM 823 C CA . ASN A 1 111 ? -2.519 -7.609 -3.868 1.00 97.81 111 ASN A CA 1
ATOM 824 C C . ASN A 1 111 ? -3.532 -8.546 -4.556 1.00 97.81 111 ASN A C 1
ATOM 826 O O . ASN A 1 111 ? -3.190 -9.243 -5.511 1.00 97.81 111 ASN A O 1
ATOM 830 N N . ARG A 1 112 ? -4.803 -8.536 -4.124 1.00 97.81 112 ARG A N 1
ATOM 831 C CA . ARG A 1 112 ? -5.867 -9.277 -4.818 1.00 97.81 112 ARG A CA 1
ATOM 832 C C . ARG A 1 112 ? -6.092 -8.750 -6.237 1.00 97.81 112 ARG A C 1
ATOM 834 O O . ARG A 1 112 ? -6.280 -9.547 -7.155 1.00 97.81 112 ARG A O 1
ATOM 841 N N . LEU A 1 113 ? -6.103 -7.431 -6.415 1.00 97.25 113 LEU A N 1
ATOM 842 C CA . LEU A 1 113 ? -6.236 -6.785 -7.718 1.00 97.25 113 LEU A CA 1
ATOM 843 C C . LEU A 1 113 ? -5.061 -7.139 -8.636 1.00 97.25 113 LEU A C 1
ATOM 845 O O . LEU A 1 113 ? -5.294 -7.519 -9.782 1.00 97.25 113 LEU A O 1
ATOM 849 N N . ASP A 1 114 ? -3.837 -7.127 -8.115 1.00 97.44 114 ASP A N 1
ATOM 850 C CA . ASP A 1 114 ? -2.630 -7.515 -8.847 1.00 97.44 114 ASP A CA 1
ATOM 851 C C . ASP A 1 114 ? -2.735 -8.963 -9.355 1.00 97.44 114 ASP A C 1
ATOM 853 O O . ASP A 1 114 ? -2.453 -9.236 -10.522 1.00 97.44 114 ASP A O 1
ATOM 857 N N . MET A 1 115 ? -3.242 -9.890 -8.528 1.00 97.69 115 MET A N 1
ATOM 858 C CA . MET A 1 115 ? -3.510 -11.272 -8.957 1.00 97.69 115 MET A CA 1
ATOM 859 C C . MET A 1 115 ? -4.576 -11.355 -10.059 1.00 97.69 115 MET A C 1
ATOM 861 O O . MET A 1 115 ? -4.459 -12.178 -10.969 1.00 97.69 115 MET A O 1
ATOM 865 N N . VAL A 1 116 ? -5.626 -10.529 -9.992 1.00 97.31 116 VAL A N 1
ATOM 866 C CA . VAL A 1 116 ? -6.660 -10.467 -11.039 1.00 97.31 116 VAL A CA 1
ATOM 867 C C . VAL A 1 116 ? -6.070 -9.945 -12.348 1.00 97.31 116 VAL A C 1
ATOM 869 O O . VAL A 1 116 ? -6.341 -10.521 -13.401 1.00 97.31 116 VAL A O 1
ATOM 872 N N . ILE A 1 117 ? -5.256 -8.888 -12.297 1.00 97.19 117 ILE A N 1
ATOM 873 C CA . ILE A 1 117 ? -4.595 -8.313 -13.475 1.00 97.19 117 ILE A CA 1
ATOM 874 C C . ILE A 1 117 ? -3.626 -9.330 -14.087 1.00 97.19 117 ILE A C 1
ATOM 876 O O . ILE A 1 117 ? -3.673 -9.559 -15.295 1.00 97.19 117 ILE A O 1
ATOM 880 N N . ALA A 1 118 ? -2.820 -10.005 -13.266 1.00 96.94 118 ALA A N 1
ATOM 881 C CA . ALA A 1 118 ? -1.914 -11.059 -13.715 1.00 96.94 118 ALA A CA 1
ATOM 882 C C . ALA A 1 118 ? -2.654 -12.207 -14.433 1.00 96.94 118 ALA A C 1
ATOM 884 O O . ALA A 1 118 ? -2.180 -12.727 -15.443 1.00 96.94 118 ALA A O 1
ATOM 885 N N . ASP A 1 119 ? -3.850 -12.570 -13.958 1.00 96.44 119 ASP A N 1
ATOM 886 C CA . ASP A 1 119 ? -4.715 -13.549 -14.623 1.00 96.44 119 ASP A CA 1
ATOM 887 C C . ASP A 1 119 ? -5.299 -13.060 -15.942 1.00 96.44 119 ASP A C 1
ATOM 889 O O . ASP A 1 119 ? -5.416 -13.846 -16.878 1.00 96.44 119 ASP A O 1
ATOM 893 N N . LEU A 1 120 ? -5.704 -11.792 -16.011 1.00 95.88 120 LEU A N 1
ATOM 894 C CA . LEU A 1 120 ? -6.271 -11.203 -17.225 1.00 95.88 120 LEU A CA 1
ATOM 895 C C . LEU A 1 120 ? -5.228 -11.057 -18.335 1.00 95.88 120 LEU A C 1
ATOM 897 O O . LEU A 1 120 ? -5.570 -11.204 -19.506 1.00 95.88 120 LEU A O 1
ATOM 901 N N . LEU A 1 121 ? -3.976 -10.781 -17.968 1.00 95.56 121 LEU A N 1
ATOM 902 C CA . LEU A 1 121 ? -2.850 -10.683 -18.897 1.00 95.56 121 LEU A CA 1
ATOM 903 C C . LEU A 1 121 ? -2.239 -12.041 -19.266 1.00 95.56 121 LEU A C 1
ATOM 905 O O . LEU A 1 121 ? -1.369 -12.090 -20.132 1.00 95.56 121 LEU A O 1
ATOM 909 N N . ASP A 1 122 ? -2.699 -13.115 -18.622 1.00 96.00 122 ASP A N 1
ATOM 910 C CA . ASP A 1 122 ? -2.156 -14.467 -18.731 1.00 96.00 122 ASP A CA 1
ATOM 911 C C . ASP A 1 122 ? -0.630 -14.536 -18.534 1.00 96.00 122 ASP A C 1
ATOM 913 O O . ASP A 1 122 ? 0.102 -15.113 -19.336 1.00 96.00 122 ASP A O 1
ATOM 917 N N . ASP A 1 123 ? -0.141 -13.905 -17.462 1.00 95.25 123 ASP A N 1
ATOM 918 C CA . ASP A 1 123 ? 1.292 -13.739 -17.211 1.00 95.25 123 ASP A CA 1
ATOM 919 C C . ASP A 1 123 ? 1.751 -14.468 -15.938 1.00 95.25 123 ASP A C 1
ATOM 921 O O . ASP A 1 123 ? 1.433 -14.080 -14.810 1.00 95.25 123 ASP A O 1
ATOM 925 N N . ASP A 1 124 ? 2.542 -15.527 -16.123 1.00 95.06 124 ASP A N 1
ATOM 926 C CA . ASP A 1 124 ? 3.099 -16.339 -15.036 1.00 95.06 124 ASP A CA 1
ATOM 927 C C . ASP A 1 124 ? 4.076 -15.592 -14.133 1.00 95.06 124 ASP A C 1
ATOM 929 O O . ASP A 1 124 ? 4.152 -15.903 -12.942 1.00 95.06 124 ASP A O 1
ATOM 933 N N . LEU A 1 125 ? 4.810 -14.612 -14.658 1.00 95.62 125 LEU A N 1
ATOM 934 C CA . LEU A 1 125 ? 5.731 -13.830 -13.845 1.00 95.62 125 LEU A CA 1
ATOM 935 C C . LEU A 1 125 ? 4.960 -12.856 -12.953 1.00 95.62 125 LEU A C 1
ATOM 937 O O . LEU A 1 125 ? 5.240 -12.789 -11.760 1.00 95.62 125 LEU A O 1
ATOM 941 N N . LEU A 1 126 ? 3.942 -12.171 -13.486 1.00 97.56 126 LEU A N 1
ATOM 942 C CA . LEU A 1 126 ? 3.093 -11.295 -12.665 1.00 97.56 126 LEU A CA 1
ATOM 943 C C . LEU A 1 126 ? 2.381 -12.084 -11.555 1.00 97.56 126 LEU A C 1
ATOM 945 O O . LEU A 1 126 ? 2.276 -11.605 -10.427 1.00 97.56 126 LEU A O 1
ATOM 949 N N . ARG A 1 127 ? 1.949 -13.321 -11.844 1.00 97.38 127 ARG A N 1
ATOM 950 C CA . ARG A 1 127 ? 1.376 -14.229 -10.834 1.00 97.38 127 ARG A CA 1
ATOM 951 C C . ARG A 1 127 ? 2.388 -14.548 -9.728 1.00 97.38 127 ARG A C 1
ATOM 953 O O . ARG A 1 127 ? 2.032 -14.488 -8.554 1.00 97.38 127 ARG A O 1
ATOM 960 N N . GLN A 1 128 ? 3.640 -14.844 -10.088 1.00 96.94 128 GLN A N 1
ATOM 961 C CA . GLN A 1 128 ? 4.714 -15.100 -9.119 1.00 96.94 128 GLN A CA 1
ATOM 962 C C . GLN A 1 128 ? 5.018 -13.871 -8.254 1.00 96.94 128 GLN A C 1
ATOM 964 O O . GLN A 1 128 ? 5.168 -14.013 -7.039 1.00 96.94 128 GLN A O 1
ATOM 969 N N . CYS A 1 129 ? 5.060 -12.672 -8.844 1.00 97.25 129 CYS A N 1
ATOM 970 C CA . CYS A 1 129 ? 5.232 -11.426 -8.096 1.00 97.25 129 CYS A CA 1
ATOM 971 C C . CYS A 1 129 ? 4.090 -11.216 -7.087 1.00 97.25 129 CYS A C 1
ATOM 973 O O . CYS A 1 129 ? 4.343 -10.961 -5.909 1.00 97.25 129 CYS A O 1
ATOM 975 N N . ALA A 1 130 ? 2.840 -11.418 -7.517 1.00 97.69 130 ALA A N 1
ATOM 976 C CA . ALA A 1 130 ? 1.670 -11.287 -6.651 1.00 97.69 130 ALA A CA 1
ATOM 977 C C . ALA A 1 130 ? 1.667 -12.301 -5.494 1.00 97.69 130 ALA A C 1
ATOM 979 O O . ALA A 1 130 ? 1.327 -11.951 -4.360 1.00 97.69 130 ALA A O 1
ATOM 980 N N . ASP A 1 131 ? 2.088 -13.544 -5.745 1.00 97.25 131 ASP A N 1
ATOM 981 C CA . ASP A 1 131 ? 2.244 -14.572 -4.710 1.00 97.25 131 ASP A CA 1
ATOM 982 C C . ASP A 1 131 ? 3.347 -14.223 -3.697 1.00 97.25 131 ASP A C 1
ATOM 984 O O . ASP A 1 131 ? 3.191 -14.457 -2.492 1.00 97.25 131 ASP A O 1
ATOM 988 N N . PHE A 1 132 ? 4.452 -13.651 -4.174 1.00 96.25 132 PHE A N 1
ATOM 989 C CA . PHE A 1 132 ? 5.559 -13.205 -3.334 1.00 96.25 132 PHE A CA 1
ATOM 990 C C . PHE A 1 132 ? 5.148 -12.043 -2.418 1.00 96.25 132 PHE A C 1
ATOM 992 O O . PHE A 1 132 ? 5.412 -12.077 -1.210 1.00 96.25 132 PHE A O 1
ATOM 999 N N . ASP A 1 133 ? 4.422 -11.061 -2.950 1.00 96.81 133 ASP A N 1
ATOM 1000 C CA . ASP A 1 133 ? 3.903 -9.944 -2.159 1.00 96.81 133 ASP A CA 1
ATOM 1001 C C . ASP A 1 133 ? 2.801 -10.369 -1.190 1.00 96.81 133 ASP A C 1
ATOM 1003 O O . ASP A 1 133 ? 2.762 -9.876 -0.061 1.00 96.81 133 ASP A O 1
ATOM 1007 N N . TYR A 1 134 ? 1.966 -11.345 -1.558 1.00 97.94 134 TYR A N 1
ATOM 1008 C CA . TYR A 1 134 ? 0.990 -11.923 -0.635 1.00 97.94 134 TYR A CA 1
ATOM 1009 C C . TYR A 1 134 ? 1.684 -12.500 0.607 1.00 97.94 134 TYR A C 1
ATOM 1011 O O . TYR A 1 134 ? 1.248 -12.268 1.736 1.00 97.94 134 TYR A O 1
ATOM 1019 N N . ALA A 1 135 ? 2.799 -13.220 0.429 1.00 96.94 135 ALA A N 1
ATOM 1020 C CA . ALA A 1 135 ? 3.554 -13.785 1.547 1.00 96.94 135 ALA A CA 1
ATOM 1021 C C . ALA A 1 135 ? 4.114 -12.698 2.484 1.00 96.94 135 ALA A C 1
ATOM 1023 O O . ALA A 1 135 ? 4.026 -12.837 3.707 1.00 96.94 135 ALA A O 1
ATOM 1024 N N . ARG A 1 136 ? 4.637 -11.598 1.926 1.00 95.88 136 ARG A N 1
ATOM 1025 C CA . ARG A 1 136 ? 5.111 -10.431 2.696 1.00 95.88 136 ARG A CA 1
ATOM 1026 C C . ARG A 1 136 ? 3.968 -9.734 3.429 1.00 95.88 136 ARG A C 1
ATOM 1028 O O . ARG A 1 136 ? 4.074 -9.447 4.620 1.00 95.88 136 ARG A O 1
ATOM 1035 N N . LEU A 1 137 ? 2.838 -9.552 2.756 1.00 97.38 137 LEU A N 1
ATOM 1036 C CA . LEU A 1 137 ? 1.645 -8.939 3.326 1.00 97.38 137 LEU A CA 1
ATOM 1037 C C . LEU A 1 137 ? 1.083 -9.737 4.511 1.00 97.38 137 LEU A C 1
ATOM 1039 O O . LEU A 1 137 ? 0.658 -9.150 5.506 1.00 97.38 137 LEU A O 1
ATOM 1043 N N . MET A 1 138 ? 1.120 -11.071 4.459 1.00 97.81 138 MET A N 1
ATOM 1044 C CA . MET A 1 138 ? 0.703 -11.906 5.593 1.00 97.81 138 MET A CA 1
ATOM 1045 C C . MET A 1 138 ? 1.579 -11.700 6.839 1.00 97.81 138 MET A C 1
ATOM 1047 O O . MET A 1 138 ? 1.062 -11.773 7.960 1.00 97.81 138 MET A O 1
ATOM 1051 N N . GLN A 1 139 ? 2.873 -11.405 6.666 1.00 96.69 139 GLN A N 1
ATOM 1052 C CA . GLN A 1 139 ? 3.771 -11.061 7.776 1.00 96.69 139 GLN A CA 1
ATOM 1053 C C . GLN A 1 139 ? 3.428 -9.685 8.356 1.00 96.69 139 GLN A C 1
ATOM 1055 O O . GLN A 1 139 ? 3.268 -9.560 9.572 1.00 96.69 139 GLN A O 1
ATOM 1060 N N . ALA A 1 140 ? 3.221 -8.681 7.501 1.00 97.25 140 ALA A N 1
ATOM 1061 C CA . ALA A 1 140 ? 2.816 -7.339 7.922 1.00 97.25 140 ALA A CA 1
ATOM 1062 C C . ALA A 1 140 ? 1.486 -7.352 8.687 1.00 97.25 140 ALA A C 1
ATOM 1064 O O . ALA A 1 140 ? 1.365 -6.780 9.771 1.00 97.25 140 ALA A O 1
ATOM 1065 N N . ARG A 1 141 ? 0.505 -8.111 8.182 1.00 97.44 141 ARG A N 1
ATOM 1066 C CA . ARG A 1 141 ? -0.774 -8.361 8.856 1.00 97.44 141 ARG A CA 1
ATOM 1067 C C . ARG A 1 141 ? -0.575 -8.941 10.256 1.00 97.44 141 ARG A C 1
ATOM 1069 O O . ARG A 1 141 ? -1.255 -8.528 11.194 1.00 97.44 141 ARG A O 1
ATOM 1076 N N . GLN A 1 142 ? 0.311 -9.928 10.402 1.00 97.19 142 GLN A N 1
ATOM 1077 C CA . GLN A 1 142 ? 0.593 -10.550 11.697 1.00 97.19 142 GLN A CA 1
ATOM 1078 C C . GLN A 1 142 ? 1.221 -9.553 12.678 1.00 97.19 142 GLN A C 1
ATOM 1080 O O . GLN A 1 142 ? 0.792 -9.509 13.828 1.00 97.19 142 GLN A O 1
ATOM 1085 N N . ARG A 1 143 ? 2.177 -8.732 12.223 1.00 96.88 143 ARG A N 1
ATOM 1086 C CA . ARG A 1 143 ? 2.795 -7.677 13.043 1.00 96.88 143 ARG A CA 1
ATOM 1087 C C . ARG A 1 143 ? 1.767 -6.643 13.501 1.00 96.88 143 ARG A C 1
ATOM 1089 O O . ARG A 1 143 ? 1.689 -6.369 14.693 1.00 96.88 143 ARG A O 1
ATOM 1096 N N . LEU A 1 144 ? 0.927 -6.149 12.586 1.00 97.50 144 LEU A N 1
ATOM 1097 C CA . LEU A 1 144 ? -0.149 -5.213 12.925 1.00 97.50 144 LEU A CA 1
ATOM 1098 C C . LEU A 1 144 ? -1.132 -5.822 13.931 1.00 97.50 144 LEU A C 1
ATOM 1100 O O . LEU A 1 144 ? -1.453 -5.197 14.933 1.00 97.50 144 LEU A O 1
ATOM 1104 N N . SER A 1 145 ? -1.589 -7.053 13.695 1.00 96.81 145 SER A N 1
ATOM 1105 C CA . SER A 1 145 ? -2.561 -7.710 14.581 1.00 96.81 145 SER A CA 1
ATOM 1106 C C . SER A 1 145 ? -1.993 -7.938 15.985 1.00 96.81 145 SER A C 1
ATOM 1108 O O . SER A 1 145 ? -2.703 -7.745 16.968 1.00 96.81 145 SER A O 1
ATOM 1110 N N . ALA A 1 146 ? -0.715 -8.316 16.085 1.00 96.31 146 ALA A N 1
ATOM 1111 C CA . ALA A 1 146 ? -0.034 -8.465 17.367 1.00 96.31 146 ALA A CA 1
ATOM 1112 C C . ALA A 1 146 ? 0.064 -7.127 18.114 1.00 96.31 146 ALA A C 1
ATOM 1114 O O . ALA A 1 146 ? -0.204 -7.079 19.312 1.00 96.31 146 ALA A O 1
ATOM 1115 N N . GLU A 1 147 ? 0.389 -6.044 17.406 1.00 96.81 147 GLU A N 1
ATOM 1116 C CA . GLU A 1 147 ? 0.491 -4.712 18.002 1.00 96.81 147 GLU A CA 1
ATOM 1117 C C . GLU A 1 147 ? -0.865 -4.184 18.490 1.00 96.81 147 GLU A C 1
ATOM 1119 O O . GLU A 1 147 ? -0.947 -3.656 19.597 1.00 96.81 147 GLU A O 1
ATOM 1124 N N . LEU A 1 148 ? -1.940 -4.395 17.718 1.00 96.94 148 LEU A N 1
ATOM 1125 C CA . LEU A 1 148 ? -3.303 -4.024 18.116 1.00 96.94 148 LEU A CA 1
ATOM 1126 C C . LEU A 1 148 ? -3.739 -4.740 19.401 1.00 96.94 148 LEU A C 1
ATOM 1128 O O . LEU A 1 148 ? -4.271 -4.110 20.310 1.00 96.94 148 LEU A O 1
ATOM 1132 N N . VAL A 1 149 ? -3.498 -6.051 19.498 1.00 95.69 149 VAL A N 1
ATOM 1133 C CA . VAL A 1 149 ? -3.839 -6.832 20.700 1.00 95.69 149 VAL A CA 1
ATOM 1134 C C . VAL A 1 149 ? -3.001 -6.397 21.900 1.00 95.69 149 VAL A C 1
ATOM 1136 O O . VAL A 1 149 ? -3.525 -6.289 23.004 1.00 95.69 149 VAL A O 1
ATOM 1139 N N . ARG A 1 150 ? -1.716 -6.103 21.691 1.00 95.50 150 ARG A N 1
ATOM 1140 C CA . ARG A 1 150 ? -0.813 -5.670 22.760 1.00 95.50 150 ARG A CA 1
ATOM 1141 C C . ARG A 1 150 ? -1.208 -4.309 23.338 1.00 95.50 150 ARG A C 1
ATOM 1143 O O . ARG A 1 150 ? -1.134 -4.120 24.546 1.00 95.50 150 ARG A O 1
ATOM 1150 N N . CYS A 1 151 ? -1.602 -3.345 22.504 1.00 95.31 151 CYS A N 1
ATOM 1151 C CA . CYS A 1 151 ? -1.784 -1.957 22.943 1.00 95.31 151 CYS A CA 1
ATOM 1152 C C . CYS A 1 151 ? -3.117 -1.667 23.652 1.00 95.31 151 CYS A C 1
ATOM 1154 O O . CYS A 1 151 ? -3.277 -0.582 24.206 1.00 95.31 151 CYS A O 1
ATOM 1156 N N . VAL A 1 152 ? -4.059 -2.617 23.686 1.00 94.62 152 VAL A N 1
ATOM 1157 C CA . VAL A 1 152 ? -5.299 -2.488 24.480 1.00 94.62 152 VAL A CA 1
ATOM 1158 C C . VAL A 1 152 ? -5.145 -2.919 25.940 1.00 94.62 152 VAL A C 1
ATOM 1160 O O . VAL A 1 152 ? -6.068 -2.733 26.736 1.00 94.62 152 VAL A O 1
ATOM 1163 N N . GLU A 1 153 ? -3.999 -3.497 26.308 1.00 92.44 153 GLU A N 1
ATOM 1164 C CA . GLU A 1 153 ? -3.692 -3.852 27.690 1.00 92.44 153 GLU A CA 1
ATOM 1165 C C . GLU A 1 153 ? -3.405 -2.605 28.539 1.00 92.44 153 GLU A C 1
ATOM 1167 O O . GLU A 1 153 ? -2.883 -1.592 28.069 1.00 92.44 153 GLU A O 1
ATOM 1172 N N . ARG A 1 154 ? -3.726 -2.674 29.833 1.00 90.69 154 ARG A N 1
ATOM 1173 C CA . ARG A 1 154 ? -3.519 -1.553 30.754 1.00 90.69 154 ARG A CA 1
ATOM 1174 C C . ARG A 1 154 ? -2.031 -1.213 30.881 1.00 90.69 154 ARG A C 1
ATOM 1176 O O . ARG A 1 154 ? -1.227 -2.071 31.235 1.00 90.69 154 ARG A O 1
ATOM 1183 N N . GLY A 1 155 ? -1.684 0.053 30.652 1.00 88.31 155 GLY A N 1
ATOM 1184 C CA . GLY A 1 155 ? -0.302 0.546 30.692 1.00 88.31 155 GLY A CA 1
ATOM 1185 C C . GLY A 1 155 ? 0.534 0.204 29.452 1.00 88.31 155 GLY A C 1
ATOM 1186 O O . GLY A 1 155 ? 1.675 0.660 29.344 1.00 88.31 155 GLY A O 1
ATOM 1187 N N . ALA A 1 156 ? -0.014 -0.563 28.504 1.00 93.62 156 ALA A N 1
ATOM 1188 C CA . ALA A 1 156 ? 0.603 -0.735 27.201 1.00 93.62 156 ALA A CA 1
ATOM 1189 C C . ALA A 1 156 ? 0.401 0.524 26.351 1.00 93.62 156 ALA A C 1
ATOM 1191 O O . ALA A 1 156 ? -0.569 1.264 26.500 1.00 93.62 156 ALA A O 1
ATOM 1192 N N . HIS A 1 157 ? 1.342 0.755 25.444 1.00 93.38 157 HIS A N 1
ATOM 1193 C CA . HIS A 1 157 ? 1.305 1.874 24.519 1.00 93.38 157 HIS A CA 1
ATOM 1194 C C . HIS A 1 157 ? 1.728 1.434 23.124 1.00 93.38 157 HIS A C 1
ATOM 1196 O O . HIS A 1 157 ? 2.533 0.511 22.985 1.00 93.38 157 HIS A O 1
ATOM 1202 N N . ALA A 1 158 ? 1.205 2.123 22.117 1.00 94.69 158 ALA A N 1
ATOM 1203 C CA . ALA A 1 158 ? 1.630 2.045 20.725 1.00 94.69 158 ALA A CA 1
ATOM 1204 C C . ALA A 1 158 ? 2.124 3.420 20.253 1.00 94.69 158 ALA A C 1
ATOM 1206 O O . ALA A 1 158 ? 2.059 4.406 20.991 1.00 94.69 158 ALA A O 1
ATOM 1207 N N . THR A 1 159 ? 2.612 3.488 19.021 1.00 94.56 159 THR A N 1
ATOM 1208 C CA . THR A 1 159 ? 3.068 4.735 18.402 1.00 94.56 159 THR A CA 1
ATOM 1209 C C . THR A 1 159 ? 2.167 5.092 17.226 1.00 94.56 159 THR A C 1
ATOM 1211 O O . THR A 1 159 ? 1.777 4.219 16.446 1.00 94.56 159 THR A O 1
ATOM 1214 N N . ASP A 1 160 ? 1.820 6.373 17.107 1.00 94.62 160 ASP A N 1
ATOM 1215 C CA . ASP A 1 160 ? 1.111 6.894 15.939 1.00 94.62 160 ASP A CA 1
ATOM 1216 C C . ASP A 1 160 ? 2.067 7.324 14.806 1.00 94.62 160 ASP A C 1
ATOM 1218 O O . ASP A 1 160 ? 3.298 7.238 14.898 1.00 94.62 160 ASP A O 1
ATOM 1222 N N . ALA A 1 161 ? 1.487 7.807 13.707 1.00 93.06 161 ALA A N 1
ATOM 1223 C CA . ALA A 1 161 ? 2.238 8.316 12.563 1.00 93.06 161 ALA A CA 1
ATOM 1224 C C . ALA A 1 161 ? 3.092 9.563 12.892 1.00 93.06 161 ALA A C 1
ATOM 1226 O O . ALA A 1 161 ? 4.091 9.813 12.216 1.00 93.06 161 ALA A O 1
ATOM 1227 N N . ASP A 1 162 ? 2.738 10.344 13.916 1.00 92.75 162 ASP A N 1
ATOM 1228 C CA . ASP A 1 162 ? 3.485 11.527 14.370 1.00 92.75 162 ASP A CA 1
ATOM 1229 C C . ASP A 1 162 ? 4.598 11.191 15.373 1.00 92.75 162 ASP A C 1
ATOM 1231 O O . ASP A 1 162 ? 5.460 12.032 15.638 1.00 92.75 162 ASP A O 1
ATOM 1235 N N . GLY A 1 163 ? 4.620 9.963 15.900 1.00 91.81 163 GLY A N 1
ATOM 1236 C CA . GLY A 1 163 ? 5.528 9.539 16.968 1.00 91.81 163 GLY A CA 1
ATOM 1237 C C . GLY A 1 163 ? 4.953 9.760 18.367 1.00 91.81 163 GLY A C 1
ATOM 1238 O O . GLY A 1 163 ? 5.661 9.581 19.357 1.00 91.81 163 GLY A O 1
ATOM 1239 N N . GLY A 1 164 ? 3.685 10.158 18.456 1.00 94.44 164 GLY A N 1
ATOM 1240 C CA . GLY A 1 164 ? 2.935 10.264 19.693 1.00 94.44 164 GLY A CA 1
ATOM 1241 C C . GLY A 1 164 ? 2.669 8.894 20.310 1.00 94.44 164 GLY A C 1
ATOM 1242 O O . GLY A 1 164 ? 2.462 7.893 19.618 1.00 94.44 164 GLY A O 1
ATOM 1243 N N . THR A 1 165 ? 2.672 8.861 21.639 1.00 94.75 165 THR A N 1
ATOM 1244 C CA . THR A 1 165 ? 2.291 7.682 22.415 1.00 94.75 165 THR A CA 1
ATOM 1245 C C . THR A 1 165 ? 0.771 7.543 22.408 1.00 94.75 165 THR A C 1
ATOM 1247 O O . THR A 1 165 ? 0.064 8.448 22.848 1.00 94.75 165 THR A O 1
ATOM 1250 N N . LEU A 1 166 ? 0.277 6.401 21.940 1.00 95.31 166 LEU A N 1
ATOM 1251 C CA . LEU A 1 166 ? -1.131 6.019 22.001 1.00 95.31 166 LEU A CA 1
ATOM 1252 C C . LEU A 1 166 ? -1.351 5.067 23.171 1.00 95.31 166 LEU A C 1
ATOM 1254 O O . LEU A 1 166 ? -0.662 4.050 23.267 1.00 95.31 166 LEU A O 1
ATOM 1258 N N . THR A 1 167 ? -2.348 5.346 24.005 1.00 95.31 167 THR A N 1
ATOM 1259 C CA . THR A 1 167 ? -2.761 4.475 25.112 1.00 95.31 167 THR A CA 1
ATOM 1260 C C . THR A 1 167 ? -4.271 4.210 25.040 1.00 95.31 167 THR A C 1
ATOM 1262 O O . THR A 1 167 ? -5.046 4.795 25.796 1.00 95.31 167 THR A O 1
ATOM 1265 N N . PRO A 1 168 ? -4.726 3.303 24.147 1.00 95.56 168 PRO A N 1
ATOM 1266 C CA . PRO A 1 168 ? -6.151 3.026 23.934 1.00 95.56 168 PRO A CA 1
ATOM 1267 C C . PRO A 1 168 ? -6.947 2.729 25.211 1.00 95.56 168 PRO A C 1
ATOM 1269 O O . PRO A 1 168 ? -8.115 3.108 25.307 1.00 95.56 168 PRO A O 1
ATOM 1272 N N . TRP A 1 169 ? -6.329 2.063 26.193 1.00 95.88 169 TRP A N 1
ATOM 1273 C CA . TRP A 1 169 ? -6.966 1.781 27.480 1.00 95.88 169 TRP A CA 1
ATOM 1274 C C . TRP A 1 169 ? -7.187 3.043 28.322 1.00 95.88 169 TRP A C 1
ATOM 1276 O O . TRP A 1 169 ? -8.283 3.244 28.848 1.00 95.88 169 TRP A O 1
ATOM 1286 N N . ASP A 1 170 ? -6.182 3.918 28.410 1.00 94.31 170 ASP A N 1
ATOM 1287 C CA . ASP A 1 170 ? -6.294 5.177 29.153 1.00 94.31 170 ASP A CA 1
ATOM 1288 C C . ASP A 1 170 ? -7.260 6.144 28.452 1.00 94.31 170 ASP A C 1
ATOM 1290 O O . ASP A 1 170 ? -8.069 6.794 29.116 1.00 94.31 170 ASP A O 1
ATOM 1294 N N . ASP A 1 171 ? -7.248 6.181 27.115 1.00 94.75 171 ASP A N 1
ATOM 1295 C CA . ASP A 1 171 ? -8.197 6.960 26.309 1.00 94.75 171 ASP A CA 1
ATOM 1296 C C . ASP A 1 171 ? -9.649 6.527 26.576 1.00 94.75 171 ASP A C 1
ATOM 1298 O O . ASP A 1 171 ? -10.545 7.365 26.719 1.00 94.75 171 ASP A O 1
ATOM 1302 N N . ALA A 1 172 ? -9.894 5.215 26.680 1.00 94.94 172 ALA A N 1
ATOM 1303 C CA . ALA A 1 172 ? -11.207 4.675 27.020 1.00 94.94 172 ALA A CA 1
ATOM 1304 C C . ALA A 1 172 ? -11.637 5.063 28.438 1.00 94.94 172 ALA A C 1
ATOM 1306 O O . ALA A 1 172 ? -12.789 5.451 28.644 1.00 94.94 172 ALA A O 1
ATOM 1307 N N . LEU A 1 173 ? -10.721 4.980 29.409 1.00 93.19 173 LEU A N 1
ATOM 1308 C CA . LEU A 1 173 ? -10.991 5.360 30.793 1.00 93.19 173 LEU A CA 1
ATOM 1309 C C . LEU A 1 173 ? -11.320 6.856 30.901 1.00 93.19 173 LEU A C 1
ATOM 1311 O O . LEU A 1 173 ? -12.330 7.217 31.502 1.00 93.19 173 LEU A O 1
ATOM 1315 N N . ALA A 1 174 ? -10.534 7.720 30.259 1.00 92.88 174 ALA A N 1
ATOM 1316 C CA . ALA A 1 174 ? -10.775 9.161 30.243 1.00 92.88 174 ALA A CA 1
ATOM 1317 C C . ALA A 1 174 ? -12.117 9.518 29.572 1.00 92.88 174 ALA A C 1
ATOM 1319 O O . ALA A 1 174 ? -12.868 10.375 30.055 1.00 92.88 174 ALA A O 1
ATOM 1320 N N . ALA A 1 175 ? -12.466 8.839 28.474 1.00 92.75 175 ALA A N 1
ATOM 1321 C CA . ALA A 1 175 ? -13.758 9.011 27.811 1.00 92.75 175 ALA A CA 1
ATOM 1322 C C . ALA A 1 175 ? -14.931 8.537 28.686 1.00 92.75 175 ALA A C 1
ATOM 1324 O O . ALA A 1 175 ? -15.959 9.214 28.749 1.00 92.75 175 ALA A O 1
ATOM 1325 N N . TYR A 1 176 ? -14.768 7.427 29.406 1.00 90.81 176 TYR A N 1
ATOM 1326 C CA . TYR A 1 176 ? -15.757 6.953 30.371 1.00 90.81 176 TYR A CA 1
ATOM 1327 C C . TYR A 1 176 ? -15.976 7.976 31.497 1.00 90.81 176 TYR A C 1
ATOM 1329 O O . TYR A 1 176 ? -17.108 8.356 31.797 1.00 90.81 176 TYR A O 1
ATOM 1337 N N . GLU A 1 177 ? -14.892 8.457 32.114 1.00 88.19 177 GLU A N 1
ATOM 1338 C CA . GLU A 1 177 ? -14.949 9.381 33.253 1.00 88.19 177 GLU A CA 1
ATOM 1339 C C . GLU A 1 177 ? -15.535 10.749 32.876 1.00 88.19 177 GLU A C 1
ATOM 1341 O O . GLU A 1 177 ? -16.308 11.321 33.648 1.00 88.19 177 GLU A O 1
ATOM 1346 N N . SER A 1 178 ? -15.235 11.250 31.673 1.00 86.50 178 SER A N 1
ATOM 1347 C CA . SER A 1 178 ? -15.774 12.524 31.170 1.00 86.50 178 SER A CA 1
ATOM 1348 C C . SER A 1 178 ? -17.273 12.481 30.852 1.00 86.50 178 SER A C 1
ATOM 1350 O O . SER A 1 178 ? -17.948 13.501 30.994 1.00 86.50 178 SER A O 1
ATOM 1352 N N . ASN A 1 179 ? -17.816 11.311 30.495 1.00 80.56 179 ASN A N 1
ATOM 1353 C CA . ASN A 1 179 ? -19.245 11.121 30.214 1.00 80.56 179 ASN A CA 1
ATOM 1354 C C . ASN A 1 179 ? -20.051 10.656 31.441 1.00 80.56 179 ASN A C 1
ATOM 1356 O O . ASN A 1 179 ? -21.262 10.477 31.358 1.00 80.56 179 ASN A O 1
ATOM 1360 N N . GLY A 1 180 ? -19.416 10.525 32.609 1.00 66.00 180 GLY A N 1
ATOM 1361 C CA . GLY A 1 180 ? -20.067 10.120 33.858 1.00 66.00 180 GLY A CA 1
ATOM 1362 C C . GLY A 1 180 ? -20.854 11.219 34.596 1.00 66.00 180 GLY A C 1
ATOM 1363 O O . GLY A 1 180 ? -21.055 11.082 35.810 1.00 66.00 180 GLY A O 1
ATOM 1364 N N . GLN A 1 181 ? -21.247 12.320 33.933 1.00 59.12 181 GLN A N 1
ATOM 1365 C CA . GLN A 1 181 ? -22.021 13.415 34.546 1.00 59.12 181 GLN A CA 1
ATOM 1366 C C . GLN A 1 181 ? -23.509 13.054 34.701 1.00 59.12 181 GLN A C 1
ATOM 1368 O O . GLN A 1 181 ? -24.119 12.471 33.815 1.00 59.12 181 GLN A O 1
ATOM 1373 N N . ARG A 1 182 ? -24.087 13.390 35.865 1.00 58.53 182 ARG A N 1
ATOM 1374 C CA . ARG A 1 182 ? -25.203 12.639 36.472 1.00 58.53 182 ARG A CA 1
ATOM 1375 C C . ARG A 1 182 ? -26.474 13.464 36.575 1.00 58.53 182 ARG A C 1
ATOM 1377 O O . ARG A 1 182 ? -26.512 14.437 37.328 1.00 58.53 182 ARG A O 1
ATOM 1384 N N . MET A 1 183 ? -27.551 13.008 35.945 1.00 56.09 183 MET A N 1
ATOM 1385 C CA . MET A 1 183 ? -28.894 13.565 36.129 1.00 56.09 183 MET A CA 1
ATOM 1386 C C . MET A 1 183 ? -29.485 13.208 37.502 1.00 56.09 183 MET A C 1
ATOM 1388 O O . MET A 1 183 ? -30.389 13.882 37.990 1.00 56.09 183 MET A O 1
ATOM 1392 N N . THR A 1 184 ? -28.976 12.160 38.157 1.00 56.12 184 THR A N 1
ATOM 1393 C CA . THR A 1 184 ? -29.578 11.586 39.376 1.00 56.12 184 THR A CA 1
ATOM 1394 C C . THR A 1 184 ? -28.966 12.069 40.698 1.00 56.12 184 THR A C 1
ATOM 1396 O O . THR A 1 184 ? -29.359 11.580 41.763 1.00 56.12 184 THR A O 1
ATOM 1399 N N . GLY A 1 185 ? -27.986 12.987 40.670 1.00 56.56 185 GLY A N 1
ATOM 1400 C CA . GLY A 1 185 ? -27.340 13.563 41.867 1.00 56.56 185 GLY A CA 1
ATOM 1401 C C . GLY A 1 185 ? -26.668 12.548 42.811 1.00 56.56 185 GLY A C 1
ATOM 1402 O O . GLY A 1 185 ? -26.297 12.891 43.931 1.00 56.56 185 GLY A O 1
ATOM 1403 N N . SER A 1 186 ? -26.543 11.287 42.388 1.00 59.66 186 SER A N 1
ATOM 1404 C CA . SER A 1 186 ? -26.072 10.169 43.213 1.00 59.66 186 SER A CA 1
ATOM 1405 C C . SER A 1 186 ? -24.576 9.945 43.027 1.00 59.66 186 SER A C 1
ATOM 1407 O O . SER A 1 186 ? -24.025 10.218 41.958 1.00 59.66 186 SER A O 1
ATOM 1409 N N . GLN A 1 187 ? -23.895 9.429 44.053 1.00 61.28 187 GLN A N 1
ATOM 1410 C CA . GLN A 1 187 ? -22.513 8.992 43.900 1.00 61.28 187 GLN A CA 1
ATOM 1411 C C . GLN A 1 187 ? -22.480 7.667 43.127 1.00 61.28 187 GLN A C 1
ATOM 1413 O O . GLN A 1 187 ? -22.807 6.620 43.677 1.00 61.28 187 GLN A O 1
ATOM 1418 N N . THR A 1 188 ? -22.138 7.723 41.842 1.00 66.06 188 THR A N 1
ATOM 1419 C CA . THR A 1 188 ? -21.795 6.555 41.033 1.00 66.06 188 THR A CA 1
ATOM 1420 C C . THR A 1 188 ? -20.279 6.450 40.924 1.00 66.06 188 THR A C 1
ATOM 1422 O O . THR A 1 188 ? -19.572 7.460 40.924 1.00 66.06 188 THR A O 1
ATOM 1425 N N . LYS A 1 189 ? -19.730 5.243 40.885 1.00 73.50 189 LYS A N 1
ATOM 1426 C CA . LYS A 1 189 ? -18.289 5.054 40.688 1.00 73.50 189 LYS A CA 1
ATOM 1427 C C . LYS A 1 189 ? -18.082 3.839 39.803 1.00 73.50 189 LYS A C 1
ATOM 1429 O O . LYS A 1 189 ? -18.712 2.810 40.032 1.00 73.50 189 LYS A O 1
ATOM 1434 N N . LEU A 1 190 ? -17.221 3.963 38.795 1.00 79.06 190 LEU A N 1
ATOM 1435 C CA . LEU A 1 190 ? -16.687 2.781 38.128 1.00 79.06 190 LEU A CA 1
ATOM 1436 C C . LEU A 1 190 ? -15.976 1.944 39.192 1.00 79.06 190 LEU A C 1
ATOM 1438 O O . LEU A 1 190 ? -15.134 2.464 39.933 1.00 79.06 190 LEU A O 1
ATOM 1442 N N . LEU A 1 191 ? -16.336 0.671 39.304 1.00 80.62 191 LEU A N 1
ATOM 1443 C CA . LEU A 1 191 ? -15.603 -0.215 40.191 1.00 80.62 191 LEU A CA 1
ATOM 1444 C C . LEU A 1 191 ? -14.177 -0.356 39.658 1.00 80.62 191 LEU A C 1
ATOM 1446 O O . LEU A 1 191 ? -13.968 -0.598 38.465 1.00 80.62 191 LEU A O 1
ATOM 1450 N N . VAL A 1 192 ? -13.206 -0.170 40.552 1.00 75.00 192 VAL A N 1
ATOM 1451 C CA . VAL A 1 192 ? -11.781 -0.270 40.223 1.00 75.00 192 VAL A CA 1
ATOM 1452 C C . VAL A 1 192 ? -11.532 -1.623 39.553 1.00 75.00 192 VAL A C 1
ATOM 1454 O O . VAL A 1 192 ? -12.069 -2.636 39.994 1.00 75.00 192 VAL A O 1
ATOM 1457 N N . ASP A 1 193 ? -10.774 -1.606 38.459 1.00 77.81 193 ASP A N 1
ATOM 1458 C CA . ASP A 1 193 ? -10.395 -2.784 37.667 1.00 77.81 193 ASP A CA 1
ATOM 1459 C C . ASP A 1 193 ? -11.547 -3.527 36.966 1.00 77.81 193 ASP A C 1
ATOM 1461 O O . ASP A 1 193 ? -11.371 -4.658 36.519 1.00 77.81 193 ASP A O 1
ATOM 1465 N N . THR A 1 194 ? -12.719 -2.898 36.808 1.00 87.56 194 THR A N 1
ATOM 1466 C CA . THR A 1 194 ? -13.829 -3.504 36.043 1.00 87.56 194 THR A CA 1
ATOM 1467 C C . THR A 1 194 ? -13.900 -3.080 34.582 1.00 87.56 194 THR A C 1
ATOM 1469 O O . THR A 1 194 ? -14.616 -3.730 33.824 1.00 87.56 194 THR A O 1
ATOM 1472 N N . LEU A 1 195 ? -13.173 -2.030 34.175 1.00 90.56 195 LEU A N 1
ATOM 1473 C CA . LEU A 1 195 ? -13.076 -1.641 32.768 1.00 90.56 195 LEU A CA 1
ATOM 1474 C C . LEU A 1 195 ? -12.174 -2.625 32.020 1.00 90.56 195 LEU A C 1
ATOM 1476 O O . LEU A 1 195 ? -10.957 -2.655 32.228 1.00 90.56 195 LEU A O 1
ATOM 1480 N N . LYS A 1 196 ? -12.778 -3.403 31.127 1.00 93.62 196 LYS A N 1
ATOM 1481 C CA . LYS A 1 196 ? -12.095 -4.372 30.275 1.00 93.62 196 LYS A CA 1
ATOM 1482 C C . LYS A 1 196 ? -12.266 -3.977 28.817 1.00 93.62 196 LYS A C 1
ATOM 1484 O O . LYS A 1 196 ? -13.379 -3.697 28.377 1.00 93.62 196 LYS A O 1
ATOM 1489 N N . ILE A 1 197 ? -11.167 -4.004 28.073 1.00 95.44 197 ILE A N 1
ATOM 1490 C CA . ILE A 1 197 ? -11.166 -3.842 26.622 1.00 95.44 197 ILE A CA 1
ATOM 1491 C C . ILE A 1 197 ? -10.797 -5.184 26.006 1.00 95.44 197 ILE A C 1
ATOM 1493 O O . ILE A 1 197 ? -9.837 -5.829 26.421 1.00 95.44 197 ILE A O 1
ATOM 1497 N N . THR A 1 198 ? -11.583 -5.614 25.030 1.00 96.00 198 THR A N 1
ATOM 1498 C CA . THR A 1 198 ? -11.328 -6.818 24.238 1.00 96.00 198 THR A CA 1
ATOM 1499 C C . THR A 1 198 ? -11.407 -6.467 22.764 1.00 96.00 198 THR A C 1
ATOM 1501 O O . THR A 1 198 ? -12.217 -5.630 22.364 1.00 96.00 198 THR A O 1
ATOM 1504 N N . LEU A 1 199 ? -10.547 -7.084 21.958 1.00 96.88 199 LEU A N 1
ATOM 1505 C CA . LEU A 1 199 ? -10.584 -6.928 20.512 1.00 96.88 199 LEU A CA 1
ATOM 1506 C C . LEU A 1 199 ? -11.224 -8.138 19.857 1.00 96.88 199 LEU A C 1
ATOM 1508 O O . LEU A 1 199 ? -11.071 -9.271 20.305 1.00 96.88 199 LEU A O 1
ATOM 1512 N N . GLY A 1 200 ? -11.924 -7.871 18.768 1.00 96.25 200 GLY A N 1
ATOM 1513 C CA . GLY A 1 200 ? -12.600 -8.885 17.993 1.00 96.25 200 GLY A CA 1
ATOM 1514 C C . GLY A 1 200 ? -13.066 -8.333 16.656 1.00 96.25 200 GLY A C 1
ATOM 1515 O O . GLY A 1 200 ? -12.432 -7.466 16.046 1.00 96.25 200 GLY A O 1
ATOM 1516 N N . GLY A 1 201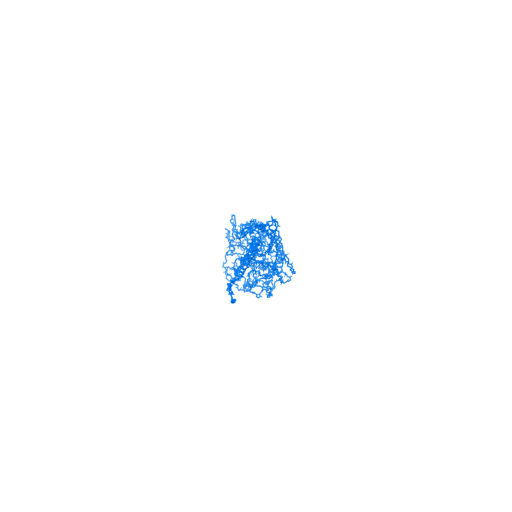 ? -14.157 -8.912 16.178 1.00 95.50 201 GLY A N 1
ATOM 1517 C CA . GLY A 1 201 ? -14.777 -8.615 14.902 1.00 95.50 201 GLY A CA 1
ATOM 1518 C C . GLY A 1 201 ? -16.284 -8.620 15.059 1.00 95.50 201 GLY A C 1
ATOM 1519 O O . GLY A 1 201 ? -16.804 -8.995 16.111 1.00 95.50 201 GLY A O 1
ATOM 1520 N N . ALA A 1 202 ? -16.989 -8.193 14.019 1.00 92.44 202 ALA A N 1
ATOM 1521 C CA . ALA A 1 202 ? -18.438 -8.230 14.018 1.00 92.44 202 ALA A CA 1
ATOM 1522 C C . ALA A 1 202 ? -18.984 -8.754 12.697 1.00 92.44 202 ALA A C 1
ATOM 1524 O O . ALA A 1 202 ? -18.464 -8.459 11.622 1.00 92.44 202 ALA A O 1
ATOM 1525 N N . GLU A 1 203 ? -20.034 -9.558 12.797 1.00 87.75 203 GLU A N 1
ATOM 1526 C CA . GLU A 1 203 ? -20.747 -10.086 11.640 1.00 87.75 203 GLU A CA 1
ATOM 1527 C C . GLU A 1 203 ? -21.555 -8.978 10.939 1.00 87.75 203 GLU A C 1
ATOM 1529 O O . GLU A 1 203 ? -21.954 -7.989 11.556 1.00 87.75 203 GLU A O 1
ATOM 1534 N N . ALA A 1 204 ? -21.813 -9.164 9.640 1.00 80.38 204 ALA A N 1
ATOM 1535 C CA . ALA A 1 204 ? -22.664 -8.297 8.816 1.00 80.38 204 ALA A CA 1
ATOM 1536 C C . ALA A 1 204 ? -22.225 -6.819 8.702 1.00 80.38 204 ALA A C 1
ATOM 1538 O O . ALA A 1 204 ? -23.047 -5.953 8.398 1.00 80.38 204 ALA A O 1
ATOM 1539 N N . ILE A 1 205 ? -20.935 -6.523 8.881 1.00 88.44 205 ILE A N 1
ATOM 1540 C CA . ILE A 1 205 ? -20.375 -5.191 8.622 1.00 88.44 205 ILE A CA 1
ATOM 1541 C C . ILE A 1 205 ? -19.680 -5.148 7.251 1.00 88.44 205 ILE A C 1
ATOM 1543 O O . ILE A 1 205 ? -18.966 -6.072 6.849 1.00 88.44 205 ILE A O 1
ATOM 1547 N N . ALA A 1 206 ? -19.889 -4.057 6.519 1.00 86.00 206 ALA A N 1
ATOM 1548 C CA . ALA A 1 206 ? -19.142 -3.766 5.301 1.00 86.00 206 ALA A CA 1
ATOM 1549 C C . ALA A 1 206 ? -17.863 -3.003 5.651 1.00 86.00 206 ALA A C 1
ATOM 1551 O O . ALA A 1 206 ? -17.850 -2.208 6.591 1.00 86.00 206 ALA A O 1
ATOM 1552 N N . THR A 1 207 ? -16.808 -3.214 4.869 1.00 93.25 207 THR A N 1
ATOM 1553 C CA . THR A 1 207 ? -15.658 -2.309 4.903 1.00 93.25 207 THR A CA 1
ATOM 1554 C C . THR A 1 207 ? -15.946 -1.069 4.062 1.00 93.25 207 THR A C 1
ATOM 1556 O O . THR A 1 207 ? -16.906 -1.026 3.289 1.00 93.25 207 THR A O 1
ATOM 1559 N N . ASN A 1 208 ? -15.087 -0.061 4.160 1.00 91.62 208 ASN A N 1
ATOM 1560 C CA . ASN A 1 208 ? -15.017 0.990 3.150 1.00 91.62 208 ASN A CA 1
ATOM 1561 C C . ASN A 1 208 ? -14.073 0.643 1.984 1.00 91.62 208 ASN A C 1
ATOM 1563 O O . ASN A 1 208 ? -13.931 1.452 1.081 1.00 91.62 208 ASN A O 1
ATOM 1567 N N . CYS A 1 209 ? -13.429 -0.528 1.970 1.00 93.88 209 CYS A N 1
ATOM 1568 C CA . CYS A 1 209 ? -12.440 -0.886 0.956 1.00 93.88 209 CYS A CA 1
ATOM 1569 C C . CYS A 1 209 ? -13.118 -1.252 -0.380 1.00 93.88 209 CYS A C 1
ATOM 1571 O O . CYS A 1 209 ? -13.888 -2.220 -0.407 1.00 93.88 209 CYS A O 1
ATOM 1573 N N . PRO A 1 210 ? -12.850 -0.516 -1.477 1.00 93.19 210 PRO A N 1
ATOM 1574 C CA . PRO A 1 210 ? -13.550 -0.706 -2.740 1.00 93.19 210 PRO A CA 1
ATOM 1575 C C . PRO A 1 210 ? -13.168 -2.023 -3.415 1.00 93.19 210 PRO A C 1
ATOM 1577 O O . PRO A 1 210 ? -12.026 -2.476 -3.348 1.00 93.19 210 PRO A O 1
ATOM 1580 N N . ILE A 1 211 ? -14.130 -2.617 -4.119 1.00 95.06 211 ILE A N 1
ATOM 1581 C CA . ILE A 1 211 ? -13.864 -3.730 -5.035 1.00 95.06 211 ILE A CA 1
ATOM 1582 C C . ILE A 1 211 ? -13.244 -3.207 -6.348 1.00 95.06 211 ILE A C 1
ATOM 1584 O O . ILE A 1 211 ? -13.444 -2.037 -6.691 1.00 95.06 211 ILE A O 1
ATOM 1588 N N . PRO A 1 212 ? -12.552 -4.064 -7.125 1.00 94.75 212 PRO A N 1
ATOM 1589 C CA . PRO A 1 212 ? -11.964 -3.694 -8.406 1.00 94.75 212 PRO A CA 1
ATOM 1590 C C . PRO A 1 212 ? -12.950 -3.016 -9.353 1.00 94.75 212 PRO A C 1
ATOM 1592 O O . PRO A 1 212 ? -14.113 -3.423 -9.461 1.00 94.75 212 PRO A O 1
ATOM 1595 N N . ARG A 1 213 ? -12.457 -2.012 -10.080 1.00 91.94 213 ARG A N 1
ATOM 1596 C CA . ARG A 1 213 ? -13.231 -1.269 -11.075 1.00 91.94 213 ARG A CA 1
ATOM 1597 C C . ARG A 1 213 ? -12.811 -1.647 -12.499 1.00 91.94 213 ARG A C 1
ATOM 1599 O O . ARG A 1 213 ? -11.620 -1.803 -12.760 1.00 91.94 213 ARG A O 1
ATOM 1606 N N . PRO A 1 214 ? -13.770 -1.792 -13.427 1.00 94.75 214 PRO A N 1
ATOM 1607 C CA . PRO A 1 214 ? -15.204 -1.983 -13.192 1.00 94.75 214 PRO A CA 1
ATOM 1608 C C . PRO A 1 214 ? -15.518 -3.287 -12.430 1.00 94.75 214 PRO A C 1
ATOM 1610 O O . PRO A 1 214 ? -14.770 -4.261 -12.520 1.00 94.75 214 PRO A O 1
ATOM 1613 N N . SER A 1 215 ? -16.672 -3.345 -11.753 1.00 93.56 215 SER A N 1
ATOM 1614 C CA . SER A 1 215 ? -17.065 -4.462 -10.864 1.00 93.56 215 SER A CA 1
ATOM 1615 C C . SER A 1 215 ? -17.066 -5.846 -11.526 1.00 93.56 215 SER A C 1
ATOM 1617 O O . SER A 1 215 ? -16.887 -6.853 -10.843 1.00 93.56 215 SER A O 1
ATOM 1619 N N . LYS A 1 216 ? -17.190 -5.921 -12.860 1.00 93.44 216 LYS A N 1
ATOM 1620 C CA . LYS A 1 216 ? -17.058 -7.170 -13.633 1.00 93.44 216 LYS A CA 1
ATOM 1621 C C . LYS A 1 216 ? -15.717 -7.885 -13.400 1.00 93.44 216 LYS A C 1
ATOM 1623 O O . LYS A 1 216 ? -15.658 -9.107 -13.497 1.00 93.44 216 LYS A O 1
ATOM 1628 N N . TYR A 1 217 ? -14.655 -7.145 -13.071 1.00 94.81 217 TYR A N 1
ATOM 1629 C CA . TYR A 1 217 ? -13.334 -7.706 -12.779 1.00 94.81 217 TYR A CA 1
ATOM 1630 C C . TYR A 1 217 ? -13.161 -8.116 -11.317 1.00 94.81 217 TYR A C 1
ATOM 1632 O O . TYR A 1 217 ? -12.217 -8.833 -11.000 1.00 94.81 217 TYR A O 1
ATOM 1640 N N . ALA A 1 218 ? -14.082 -7.735 -10.425 1.00 92.62 218 ALA A N 1
ATOM 1641 C CA . ALA A 1 218 ? -13.984 -8.085 -9.016 1.00 92.62 218 ALA A CA 1
ATOM 1642 C C . ALA A 1 218 ? -14.027 -9.604 -8.790 1.00 92.62 218 ALA A C 1
ATOM 1644 O O . ALA A 1 218 ? -13.384 -10.077 -7.854 1.00 92.62 218 ALA A O 1
ATOM 1645 N N . ARG A 1 219 ? -14.724 -10.365 -9.654 1.00 92.19 219 ARG A N 1
ATOM 1646 C CA . ARG A 1 219 ? -14.907 -11.827 -9.537 1.00 92.19 219 ARG A CA 1
ATOM 1647 C C . ARG A 1 219 ? -15.374 -12.218 -8.124 1.00 92.19 219 ARG A C 1
ATOM 1649 O O . ARG A 1 219 ? -14.736 -13.031 -7.462 1.00 92.19 219 ARG A O 1
ATOM 1656 N N . LEU A 1 220 ? -16.434 -11.558 -7.654 1.00 93.00 220 LEU A N 1
ATOM 1657 C CA . LEU A 1 220 ? -17.021 -11.738 -6.323 1.00 93.00 220 LEU A CA 1
ATOM 1658 C C . LEU A 1 220 ? -18.457 -12.236 -6.427 1.00 93.00 220 LEU A C 1
ATOM 1660 O O . LEU A 1 220 ? -19.201 -11.823 -7.321 1.00 93.00 220 LEU A O 1
ATOM 1664 N N . ASN A 1 221 ? -18.856 -13.049 -5.458 1.00 91.62 221 ASN A N 1
ATOM 1665 C CA . ASN A 1 221 ? -20.254 -13.389 -5.234 1.00 91.62 221 ASN A CA 1
ATOM 1666 C C . ASN A 1 221 ? -21.015 -12.187 -4.646 1.00 91.62 221 ASN A C 1
ATOM 1668 O O . ASN A 1 221 ? -20.429 -11.259 -4.082 1.00 91.62 221 ASN A O 1
ATOM 1672 N N . THR A 1 222 ? -22.344 -12.174 -4.776 1.00 87.62 222 THR A N 1
ATOM 1673 C CA . THR A 1 222 ? -23.182 -11.059 -4.289 1.00 87.62 222 THR A CA 1
ATOM 1674 C C . THR A 1 222 ? -23.066 -10.851 -2.780 1.00 87.62 222 THR A C 1
ATOM 1676 O O . THR A 1 222 ? -23.150 -9.726 -2.308 1.00 87.62 222 THR A O 1
ATOM 1679 N N . ASP A 1 223 ? -22.835 -11.917 -2.024 1.00 91.50 223 ASP A N 1
ATOM 1680 C CA . ASP A 1 223 ? -22.707 -11.909 -0.569 1.00 91.50 223 ASP A CA 1
ATOM 1681 C C . ASP A 1 223 ? -21.276 -11.595 -0.080 1.00 91.50 223 ASP A C 1
ATOM 1683 O O . ASP A 1 223 ? -21.027 -11.561 1.125 1.00 91.50 223 ASP A O 1
ATOM 1687 N N . GLU A 1 224 ? -20.308 -11.417 -0.984 1.00 93.31 224 GLU A N 1
ATOM 1688 C CA . GLU A 1 224 ? -18.913 -11.035 -0.684 1.00 93.31 224 GLU A CA 1
ATOM 1689 C C . GLU A 1 224 ? -18.666 -9.526 -0.806 1.00 93.31 224 GLU A C 1
ATOM 1691 O O . GLU A 1 224 ? -17.585 -9.035 -0.471 1.00 93.31 224 GLU A O 1
ATOM 1696 N N . GLN A 1 225 ? -19.675 -8.784 -1.257 1.00 93.50 225 GLN A N 1
ATOM 1697 C CA . GLN A 1 225 ? -19.617 -7.343 -1.453 1.00 93.50 225 GLN A CA 1
ATOM 1698 C C . GLN A 1 225 ? -20.850 -6.651 -0.869 1.00 93.50 225 GLN A C 1
ATOM 1700 O O . GLN A 1 225 ? -21.939 -7.215 -0.806 1.00 93.50 225 GLN A O 1
ATOM 1705 N N . SER A 1 226 ? -20.683 -5.396 -0.473 1.00 93.00 226 SER A N 1
ATOM 1706 C CA . SER A 1 226 ? -21.768 -4.519 -0.046 1.00 93.00 226 SER A CA 1
ATOM 1707 C C . SER A 1 226 ? -21.452 -3.098 -0.489 1.00 93.00 226 SER A C 1
ATOM 1709 O O . SER A 1 226 ? -20.366 -2.595 -0.215 1.00 93.00 226 SER A O 1
ATOM 1711 N N . ASN A 1 227 ? -22.376 -2.455 -1.210 1.00 92.00 227 ASN A N 1
ATOM 1712 C CA . ASN A 1 227 ? -22.214 -1.090 -1.727 1.00 92.00 227 ASN A CA 1
ATOM 1713 C C . ASN A 1 227 ? -20.884 -0.862 -2.480 1.00 92.00 227 ASN A C 1
ATOM 1715 O O . ASN A 1 227 ? -20.221 0.149 -2.270 1.00 92.00 227 ASN A O 1
ATOM 1719 N N . TYR A 1 228 ? -20.495 -1.808 -3.346 1.00 93.31 228 TYR A N 1
ATOM 1720 C CA . TYR A 1 228 ? -19.221 -1.801 -4.088 1.00 93.31 228 TYR A CA 1
ATOM 1721 C C . TYR A 1 228 ? -17.949 -1.862 -3.222 1.00 93.31 228 TYR A C 1
ATOM 1723 O O . TYR A 1 228 ? -16.857 -1.579 -3.713 1.00 93.31 228 TYR A O 1
ATOM 1731 N N . ASN A 1 229 ? -18.068 -2.285 -1.963 1.00 94.75 229 ASN A N 1
ATOM 1732 C CA . ASN A 1 229 ? -16.948 -2.545 -1.064 1.00 94.75 229 ASN A CA 1
ATOM 1733 C C . ASN A 1 229 ? -16.907 -4.016 -0.648 1.00 94.75 229 ASN A C 1
ATOM 1735 O O . ASN A 1 229 ? -17.922 -4.716 -0.691 1.00 94.75 229 ASN A O 1
ATOM 1739 N N . TYR A 1 230 ? -15.743 -4.481 -0.205 1.00 95.12 230 TYR A N 1
ATOM 1740 C CA . TYR A 1 230 ? -15.599 -5.813 0.377 1.00 95.12 230 TYR A CA 1
ATOM 1741 C C . TYR A 1 230 ? -16.351 -5.925 1.714 1.00 95.12 230 TYR A C 1
ATOM 1743 O O . TYR A 1 230 ? -16.367 -4.989 2.522 1.00 95.12 230 TYR A O 1
ATOM 1751 N N . VAL A 1 231 ? -16.950 -7.089 1.975 1.00 94.56 231 VAL A N 1
ATOM 1752 C CA . VAL A 1 231 ? -17.529 -7.419 3.290 1.00 94.56 231 VAL A CA 1
ATOM 1753 C C . VAL A 1 231 ? -16.408 -7.770 4.275 1.00 94.56 231 VAL A C 1
ATOM 1755 O O . VAL A 1 231 ? -15.461 -8.475 3.918 1.00 94.56 231 VAL A O 1
ATOM 1758 N N . ALA A 1 232 ? -16.493 -7.279 5.514 1.00 95.06 232 ALA A N 1
ATOM 1759 C CA . ALA A 1 232 ? -15.484 -7.574 6.527 1.00 95.06 232 ALA A CA 1
ATOM 1760 C C . ALA A 1 232 ? -15.622 -9.007 7.054 1.00 95.06 232 ALA A C 1
ATOM 1762 O O . ALA A 1 232 ? -16.711 -9.580 7.059 1.00 95.06 232 ALA A O 1
ATOM 1763 N N . TYR A 1 233 ? -14.518 -9.571 7.548 1.00 95.25 233 TYR A N 1
ATOM 1764 C CA . TYR A 1 233 ? -14.491 -10.870 8.234 1.00 95.25 233 TYR A CA 1
ATOM 1765 C C . TYR A 1 233 ? -15.136 -12.024 7.461 1.00 95.25 233 TYR A C 1
ATOM 1767 O O . TYR A 1 233 ? -15.654 -12.976 8.044 1.00 95.25 233 TYR A O 1
ATOM 1775 N N . LYS A 1 234 ? -15.056 -11.957 6.134 1.00 93.94 234 LYS A N 1
ATOM 1776 C CA . LYS A 1 234 ? -15.427 -13.032 5.229 1.00 93.94 234 LYS A CA 1
ATOM 1777 C C . LYS A 1 234 ? -14.195 -13.476 4.460 1.00 93.94 234 LYS A C 1
ATOM 1779 O O . LYS A 1 234 ? -13.409 -12.639 4.028 1.00 93.94 234 LYS A O 1
ATOM 1784 N N . ASN A 1 235 ? -14.018 -14.786 4.301 1.00 95.25 235 ASN A N 1
ATOM 1785 C CA . ASN A 1 235 ? -12.947 -15.304 3.465 1.00 95.25 235 ASN A CA 1
ATOM 1786 C C . ASN A 1 235 ? -13.336 -15.196 1.990 1.00 95.25 235 ASN A C 1
ATOM 1788 O O . ASN A 1 235 ? -14.223 -15.913 1.530 1.00 95.25 235 ASN A O 1
ATOM 1792 N N . ILE A 1 236 ? -12.655 -14.317 1.267 1.00 95.00 236 ILE A N 1
ATOM 1793 C CA . ILE A 1 236 ? -12.811 -14.138 -0.171 1.00 95.00 236 ILE A CA 1
ATOM 1794 C C . ILE A 1 236 ? -11.630 -14.827 -0.840 1.00 95.00 236 ILE A C 1
ATOM 1796 O O . ILE A 1 236 ? -10.496 -14.353 -0.772 1.00 95.00 236 ILE A O 1
ATOM 1800 N N . VAL A 1 237 ? -11.883 -15.973 -1.467 1.00 95.25 237 VAL A N 1
ATOM 1801 C CA . VAL A 1 237 ? -10.818 -16.796 -2.047 1.00 95.25 237 VAL A CA 1
ATOM 1802 C C . VAL A 1 237 ? -10.560 -16.391 -3.493 1.00 95.25 237 VAL A C 1
ATOM 1804 O O . VAL A 1 237 ? -11.479 -16.288 -4.301 1.00 95.25 237 VAL A O 1
ATOM 1807 N N . PHE A 1 238 ? -9.290 -16.212 -3.844 1.00 95.88 238 PHE A N 1
ATOM 1808 C CA . PHE A 1 238 ? -8.857 -16.030 -5.225 1.00 95.88 238 PHE A CA 1
ATOM 1809 C C . PHE A 1 238 ? -7.560 -16.806 -5.463 1.00 95.88 238 PHE A C 1
ATOM 1811 O O . PHE A 1 238 ? -6.633 -16.707 -4.666 1.00 95.88 238 PHE A O 1
ATOM 1818 N N . ARG A 1 239 ? -7.507 -17.632 -6.519 1.00 93.19 239 ARG A N 1
ATOM 1819 C CA . ARG A 1 239 ? -6.358 -18.512 -6.837 1.00 93.19 239 ARG A CA 1
ATOM 1820 C C . ARG A 1 239 ? -5.826 -19.330 -5.640 1.00 93.19 239 ARG A C 1
ATOM 1822 O O . ARG A 1 239 ? -4.624 -19.506 -5.467 1.00 93.19 239 ARG A O 1
ATOM 1829 N N . GLY A 1 240 ? -6.720 -19.818 -4.779 1.00 93.75 240 GLY A N 1
ATOM 1830 C CA . GLY A 1 240 ? -6.347 -20.583 -3.580 1.00 93.75 240 GLY A CA 1
ATOM 1831 C C . GLY A 1 240 ? -5.733 -19.749 -2.445 1.00 93.75 240 GLY A C 1
ATOM 1832 O O . GLY A 1 240 ? -5.381 -20.305 -1.406 1.00 93.75 240 GLY A O 1
ATOM 1833 N N . LYS A 1 241 ? -5.627 -18.425 -2.605 1.00 96.69 241 LYS A N 1
ATOM 1834 C CA . LYS A 1 241 ? -5.266 -17.476 -1.547 1.00 96.69 241 LYS A CA 1
ATOM 1835 C C . LYS A 1 241 ? -6.525 -16.920 -0.906 1.00 96.69 241 LYS A C 1
ATOM 1837 O O . LYS A 1 241 ? -7.562 -16.793 -1.552 1.00 96.69 241 LYS A O 1
ATOM 1842 N N . SER A 1 242 ? -6.436 -16.624 0.381 1.00 96.94 242 SER A N 1
ATOM 1843 C CA . SER A 1 242 ? -7.569 -16.182 1.185 1.00 96.94 242 SER A CA 1
ATOM 1844 C C . SER A 1 242 ? -7.429 -14.706 1.512 1.00 96.94 242 SER A C 1
ATOM 1846 O O . SER A 1 242 ? -6.388 -14.295 2.013 1.00 96.94 242 SER A O 1
ATOM 1848 N N . PHE A 1 243 ? -8.472 -13.921 1.270 1.00 97.44 243 PHE A N 1
ATOM 1849 C CA . PHE A 1 243 ? -8.495 -12.498 1.587 1.00 97.44 243 PHE A CA 1
ATOM 1850 C C . PHE A 1 243 ? -9.599 -12.232 2.606 1.00 97.44 243 PHE A C 1
ATOM 1852 O O . PHE A 1 243 ? -10.782 -12.375 2.310 1.00 97.44 243 PHE A O 1
ATOM 1859 N N . VAL A 1 244 ? -9.196 -11.864 3.821 1.00 96.75 244 VAL A N 1
ATOM 1860 C CA . VAL A 1 244 ? -10.083 -11.474 4.922 1.00 96.75 244 VAL A CA 1
ATOM 1861 C C . VAL A 1 244 ? -9.803 -10.020 5.276 1.00 96.75 244 VAL A C 1
ATOM 1863 O O . VAL A 1 244 ? -8.693 -9.691 5.701 1.00 96.75 244 VAL A O 1
ATOM 1866 N N . PHE A 1 245 ? -10.812 -9.166 5.119 1.00 96.62 245 PHE A N 1
ATOM 1867 C CA . PHE A 1 245 ? -10.720 -7.734 5.399 1.00 96.62 245 PHE A CA 1
ATOM 1868 C C . PHE A 1 245 ? -11.153 -7.405 6.833 1.00 96.62 245 PHE A C 1
ATOM 1870 O O . PHE A 1 245 ? -12.073 -8.023 7.377 1.00 96.62 245 PHE A O 1
ATOM 1877 N N . ALA A 1 246 ? -10.485 -6.425 7.441 1.00 95.69 246 ALA A N 1
ATOM 1878 C CA . ALA A 1 246 ? -10.771 -5.924 8.780 1.00 95.69 246 ALA A CA 1
ATOM 1879 C C . ALA A 1 246 ? -12.028 -5.038 8.794 1.00 95.69 246 ALA A C 1
ATOM 1881 O O . ALA A 1 246 ? -12.299 -4.324 7.826 1.00 95.69 246 ALA A O 1
ATOM 1882 N N . GLY A 1 247 ? -12.769 -5.056 9.903 1.00 94.00 247 GLY A N 1
ATOM 1883 C CA . GLY A 1 247 ? -13.973 -4.252 10.105 1.00 94.00 247 GLY A CA 1
ATOM 1884 C C . GLY A 1 247 ? -13.664 -2.781 10.348 1.00 94.00 247 GLY A C 1
ATOM 1885 O O . GLY A 1 247 ? -13.553 -2.363 11.498 1.00 94.00 247 GLY A O 1
ATOM 1886 N N . THR A 1 248 ? -13.522 -2.004 9.276 1.00 92.88 248 THR A N 1
ATOM 1887 C CA . THR A 1 248 ? -13.272 -0.559 9.333 1.00 92.88 248 THR A CA 1
ATOM 1888 C C . THR A 1 248 ? -14.309 0.219 8.521 1.00 92.88 248 THR A C 1
ATOM 1890 O O . THR A 1 248 ? -14.796 -0.249 7.490 1.00 92.88 248 THR A O 1
ATOM 1893 N N . SER A 1 249 ? -14.641 1.431 8.968 1.00 90.44 249 SER A N 1
ATOM 1894 C CA . SER A 1 249 ? -15.606 2.324 8.301 1.00 90.44 249 SER A CA 1
ATOM 1895 C C . SER A 1 249 ? -15.061 3.736 8.136 1.00 90.44 249 SER A C 1
ATOM 1897 O O . SER A 1 249 ? -14.065 4.094 8.744 1.00 90.44 249 SER A O 1
ATOM 1899 N N . SER A 1 250 ? -15.718 4.590 7.348 1.00 89.56 250 SER A N 1
ATOM 1900 C CA . SER A 1 250 ? -15.297 5.992 7.158 1.00 89.56 250 SER A CA 1
ATOM 1901 C C . SER A 1 250 ? -15.258 6.812 8.455 1.00 89.56 250 SER A C 1
ATOM 1903 O O . SER A 1 250 ? -14.510 7.779 8.562 1.00 89.56 250 SER A O 1
ATOM 1905 N N . SER A 1 251 ? -16.056 6.430 9.450 1.00 91.25 251 SER A N 1
ATOM 1906 C CA . SER A 1 251 ? -16.095 7.040 10.777 1.00 91.25 251 SER A CA 1
ATOM 1907 C C . SER A 1 251 ? -16.172 5.968 11.849 1.00 91.25 251 SER A C 1
ATOM 1909 O O . SER A 1 251 ? -16.697 4.888 11.602 1.00 91.25 251 SER A O 1
ATOM 1911 N N . SER A 1 252 ? -15.711 6.288 13.055 1.00 92.31 252 SER A N 1
ATOM 1912 C CA . SER A 1 252 ? -15.935 5.433 14.218 1.00 92.31 252 SER A CA 1
ATOM 1913 C C . SER A 1 252 ? -17.433 5.343 14.504 1.00 92.31 252 SER A C 1
ATOM 1915 O O . SER A 1 252 ? -18.092 6.383 14.573 1.00 92.31 252 SER A O 1
ATOM 1917 N N . CYS A 1 253 ? -17.973 4.137 14.654 1.00 92.75 253 CYS A N 1
ATOM 1918 C CA . CYS A 1 253 ? -19.379 3.955 15.001 1.00 9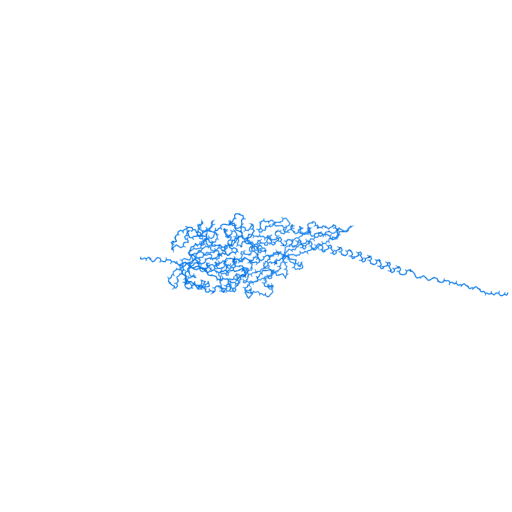2.75 253 CYS A CA 1
ATOM 1919 C C . CYS A 1 253 ? -19.588 2.738 15.895 1.00 92.75 253 CYS A C 1
ATOM 1921 O O . CYS A 1 253 ? -18.766 1.818 15.928 1.00 92.75 253 CYS A O 1
ATOM 1923 N N . LEU A 1 254 ? -20.703 2.764 16.620 1.00 94.62 254 LEU A N 1
ATOM 1924 C CA . LEU A 1 254 ? -21.111 1.678 17.494 1.00 94.62 254 LEU A CA 1
ATOM 1925 C C . LEU A 1 254 ? -21.560 0.468 16.675 1.00 94.62 254 LEU A C 1
ATOM 1927 O O . LEU A 1 254 ? -22.116 0.599 15.583 1.00 94.62 254 LEU A O 1
ATOM 1931 N N . VAL A 1 255 ? -21.304 -0.707 17.228 1.00 94.38 255 VAL A N 1
ATOM 1932 C CA . VAL A 1 255 ? -21.682 -2.005 16.681 1.00 94.38 255 VAL A CA 1
ATOM 1933 C C . VAL A 1 255 ? -22.491 -2.738 17.743 1.00 94.38 255 VAL A C 1
ATOM 1935 O O . VAL A 1 255 ? -22.172 -2.662 18.929 1.00 94.38 255 VAL A O 1
ATOM 1938 N N . ASP A 1 256 ? -23.535 -3.457 17.328 1.00 93.69 256 ASP A N 1
ATOM 1939 C CA . ASP A 1 256 ? -24.319 -4.270 18.257 1.00 93.69 256 ASP A CA 1
ATOM 1940 C C . ASP A 1 256 ? -23.415 -5.326 18.914 1.00 93.69 256 ASP A C 1
ATOM 1942 O O . ASP A 1 256 ? -22.770 -6.134 18.238 1.00 93.69 256 ASP A O 1
ATOM 1946 N N . VAL A 1 257 ? -23.399 -5.339 20.247 1.00 94.38 257 VAL A N 1
ATOM 1947 C CA . VAL A 1 257 ? -22.646 -6.297 21.064 1.00 94.38 257 VAL A CA 1
ATOM 1948 C C . VAL A 1 257 ? -23.027 -7.743 20.725 1.00 94.38 257 VAL A C 1
ATOM 1950 O O . VAL A 1 257 ? -22.187 -8.637 20.812 1.00 94.38 257 VAL A O 1
ATOM 1953 N N . LYS A 1 258 ? -24.263 -7.995 20.272 1.00 93.94 258 LYS A N 1
ATOM 1954 C CA . LYS A 1 258 ? -24.720 -9.326 19.832 1.00 93.94 258 LYS A CA 1
ATOM 1955 C C . LYS A 1 258 ? -24.011 -9.823 18.577 1.00 93.94 258 LYS A C 1
ATOM 1957 O O . LYS A 1 258 ? -23.917 -11.036 18.384 1.00 93.94 258 LYS A O 1
ATOM 1962 N N . ASN A 1 259 ? -23.508 -8.914 17.747 1.00 93.69 259 ASN A N 1
ATOM 1963 C CA . ASN A 1 259 ? -22.783 -9.247 16.522 1.00 93.69 259 ASN A CA 1
ATOM 1964 C C . ASN A 1 259 ? -21.279 -9.394 16.768 1.00 93.69 259 ASN A C 1
ATOM 1966 O O . ASN A 1 259 ? -20.578 -9.911 15.901 1.00 93.69 259 ASN A O 1
ATOM 1970 N N . PHE A 1 260 ? -20.784 -8.967 17.934 1.00 95.56 260 PHE A N 1
ATOM 1971 C CA . PHE A 1 260 ? -19.376 -9.070 18.289 1.00 95.56 260 PHE A CA 1
ATOM 1972 C C . PHE A 1 260 ? -18.953 -10.519 18.545 1.00 95.56 260 PHE A C 1
ATOM 1974 O O . PHE A 1 260 ? -19.667 -11.310 19.175 1.00 95.56 260 PHE A O 1
ATOM 1981 N N . ARG A 1 261 ? -17.746 -10.849 18.092 1.00 95.19 261 ARG A N 1
ATOM 1982 C CA . ARG A 1 261 ? -17.066 -12.117 18.349 1.00 95.19 261 ARG A CA 1
ATOM 1983 C C . ARG A 1 261 ? -15.589 -11.846 18.625 1.00 95.19 261 ARG A C 1
ATOM 1985 O O . ARG A 1 261 ? -14.934 -11.157 17.847 1.00 95.19 261 ARG A O 1
ATOM 1992 N N . GLU A 1 262 ? -15.048 -12.433 19.691 1.00 93.81 262 GLU A N 1
ATOM 1993 C CA . GLU A 1 262 ? -13.602 -12.376 19.983 1.00 93.81 262 GLU A CA 1
ATOM 1994 C C . GLU A 1 262 ? -12.786 -13.160 18.943 1.00 93.81 262 GLU A C 1
ATOM 1996 O O . GLU A 1 262 ? -11.667 -12.791 18.599 1.00 93.81 262 GLU A O 1
ATOM 2001 N N . THR A 1 263 ? -13.372 -14.230 18.400 1.00 91.94 263 THR A N 1
ATOM 2002 C CA . THR A 1 263 ? -12.793 -15.033 17.320 1.00 91.94 263 THR A CA 1
ATOM 2003 C C . THR A 1 263 ? -13.838 -15.275 16.239 1.00 91.94 263 THR A C 1
ATOM 2005 O O . THR A 1 263 ? -15.015 -15.466 16.536 1.00 91.94 263 THR A O 1
ATOM 2008 N N . MET A 1 264 ? -13.412 -15.273 14.978 1.00 90.81 264 MET A N 1
ATOM 2009 C CA . MET A 1 264 ? -14.286 -15.550 13.839 1.00 90.81 264 MET A CA 1
ATOM 2010 C C . MET A 1 264 ? -14.011 -16.973 13.334 1.00 90.81 264 MET A C 1
ATOM 2012 O O . MET A 1 264 ? -12.968 -17.201 12.709 1.00 90.81 264 MET A O 1
ATOM 2016 N N . PRO A 1 265 ? -14.889 -17.952 13.630 1.00 85.50 265 PRO A N 1
ATOM 2017 C CA . PRO A 1 265 ? -14.669 -19.334 13.225 1.00 85.50 265 PRO A CA 1
ATOM 2018 C C . PRO A 1 265 ? -14.678 -19.455 11.696 1.00 85.50 265 PRO A C 1
ATOM 2020 O O . PRO A 1 265 ? -15.363 -18.706 11.004 1.00 85.50 265 PRO A O 1
ATOM 2023 N N . ASN A 1 266 ? -13.938 -20.433 11.169 1.00 87.31 266 ASN A N 1
ATOM 2024 C CA . ASN A 1 266 ? -13.818 -20.735 9.733 1.00 87.31 266 ASN A CA 1
ATOM 2025 C C . ASN A 1 266 ? -13.057 -19.703 8.881 1.00 87.31 266 ASN A C 1
ATOM 2027 O O . ASN A 1 266 ? -13.029 -19.836 7.656 1.00 87.31 266 ASN A O 1
ATOM 2031 N N . LEU A 1 267 ? -12.408 -18.708 9.491 1.00 93.69 267 LEU A N 1
ATOM 2032 C CA . LEU A 1 267 ? -11.487 -17.833 8.769 1.00 93.69 267 LEU A CA 1
ATOM 2033 C C . LEU A 1 267 ? -10.052 -18.382 8.822 1.00 93.69 267 LEU A C 1
ATOM 2035 O O . LEU A 1 267 ? -9.601 -18.821 9.879 1.00 93.69 267 LEU A O 1
ATOM 2039 N N . PRO A 1 268 ? -9.300 -18.325 7.709 1.00 94.81 268 PRO A N 1
ATOM 2040 C CA . PRO A 1 268 ? -7.902 -18.765 7.673 1.00 94.81 268 PRO A CA 1
ATOM 2041 C C . PRO A 1 268 ? -6.987 -17.853 8.495 1.00 94.81 268 PRO A C 1
ATOM 2043 O O . PRO A 1 268 ? -5.913 -18.261 8.928 1.00 94.81 268 PRO A O 1
ATOM 2046 N N . TYR A 1 269 ? -7.408 -16.605 8.689 1.00 95.69 269 TYR A N 1
ATOM 2047 C CA . TYR A 1 269 ? -6.805 -15.642 9.593 1.00 95.69 269 TYR A CA 1
ATOM 2048 C C . TYR A 1 269 ? -7.799 -14.529 9.916 1.00 95.69 269 TYR A C 1
ATOM 2050 O O . TYR A 1 269 ? -8.846 -14.406 9.282 1.00 95.69 269 TYR A O 1
ATOM 2058 N N . PHE A 1 270 ? -7.444 -13.685 10.880 1.00 92.75 270 PHE A N 1
ATOM 2059 C CA . PHE A 1 270 ? -8.321 -12.649 11.396 1.00 92.75 270 PHE A CA 1
ATOM 2060 C C . PHE A 1 270 ? -7.520 -11.425 11.853 1.00 92.75 270 PHE A C 1
ATOM 2062 O O . PHE A 1 270 ? -6.423 -11.578 12.385 1.00 92.75 270 PHE A O 1
ATOM 2069 N N . ILE A 1 271 ? -8.065 -10.226 11.622 1.00 96.38 271 ILE A N 1
ATOM 2070 C CA . ILE A 1 271 ? -7.487 -8.947 12.059 1.00 96.38 271 ILE A CA 1
ATOM 2071 C C . ILE A 1 271 ? -8.426 -8.360 13.129 1.00 96.38 271 ILE A C 1
ATOM 2073 O O . ILE A 1 271 ? -9.456 -7.774 12.774 1.00 96.38 271 ILE A O 1
ATOM 2077 N N . PRO A 1 272 ? -8.128 -8.548 14.427 1.00 95.94 272 PRO A N 1
ATOM 2078 C CA . PRO A 1 272 ? -8.977 -8.066 15.510 1.00 95.94 272 PRO A CA 1
ATOM 2079 C C . PRO A 1 272 ? -8.875 -6.541 15.602 1.00 95.94 272 PRO A C 1
ATOM 2081 O O . PRO A 1 272 ? -7.823 -6.006 15.941 1.00 95.94 272 PRO A O 1
ATOM 2084 N N . CYS A 1 273 ? -9.953 -5.827 15.280 1.00 95.94 273 CYS A N 1
ATOM 2085 C CA . CYS A 1 273 ? -9.950 -4.360 15.314 1.00 95.94 273 CYS A CA 1
ATOM 2086 C C . CYS A 1 273 ? -11.241 -3.743 15.853 1.00 95.94 273 CYS A C 1
ATOM 2088 O O . CYS A 1 273 ? -11.218 -2.583 16.254 1.00 95.94 273 CYS A O 1
ATOM 2090 N N . VAL A 1 274 ? -12.349 -4.492 15.901 1.00 96.75 274 VAL A N 1
ATOM 2091 C CA . VAL A 1 274 ? -13.563 -4.044 16.592 1.00 96.75 274 VAL A CA 1
ATOM 2092 C C . VAL A 1 274 ? -13.293 -4.107 18.089 1.00 96.75 274 VAL A C 1
ATOM 2094 O O . VAL A 1 274 ? -12.857 -5.136 18.606 1.00 96.75 274 VAL A O 1
ATOM 2097 N N . VAL A 1 275 ? -13.541 -2.998 18.775 1.00 97.12 275 VAL A N 1
ATOM 2098 C CA . VAL A 1 275 ? -13.309 -2.856 20.209 1.00 97.12 275 VAL A CA 1
ATOM 2099 C C . VAL A 1 275 ? -14.586 -3.179 20.948 1.00 97.12 275 VAL A C 1
ATOM 2101 O O . VAL A 1 275 ? -15.616 -2.592 20.640 1.00 97.12 275 VAL A O 1
ATOM 2104 N N . LYS A 1 276 ? -14.515 -4.039 21.959 1.00 97.25 276 LYS A N 1
ATOM 2105 C CA . LYS A 1 276 ? -15.566 -4.222 22.957 1.00 97.25 276 LYS A CA 1
ATOM 2106 C C . LYS A 1 276 ? -15.064 -3.727 24.309 1.00 97.25 276 LYS A C 1
ATOM 2108 O O . LYS A 1 276 ? -14.082 -4.255 24.833 1.00 97.25 276 LYS A O 1
ATOM 2113 N N . CYS A 1 277 ? -15.759 -2.743 24.869 1.00 96.38 277 CYS A N 1
ATOM 2114 C CA . CYS A 1 277 ? -15.534 -2.248 26.222 1.00 96.38 277 CYS A CA 1
ATOM 2115 C C . CYS A 1 277 ? -16.626 -2.773 27.149 1.00 96.38 277 CYS A C 1
ATOM 2117 O O . CYS A 1 277 ? -17.808 -2.705 26.818 1.00 96.38 277 CYS A O 1
ATOM 2119 N N . GLU A 1 278 ? -16.229 -3.263 28.317 1.00 94.88 278 GLU A N 1
ATOM 2120 C CA . GLU A 1 278 ? -17.117 -3.746 29.374 1.00 94.88 278 GLU A CA 1
ATOM 2121 C C . GLU A 1 278 ? -16.761 -3.040 30.680 1.00 94.88 278 GLU A C 1
ATOM 2123 O O . GLU A 1 278 ? -15.584 -2.821 30.957 1.00 94.88 278 GLU A O 1
ATOM 2128 N N . GLY A 1 279 ? -17.758 -2.685 31.488 1.00 91.19 279 GLY A N 1
ATOM 2129 C CA . GLY A 1 279 ? -17.534 -1.996 32.758 1.00 91.19 279 GLY A CA 1
ATOM 2130 C C . GLY A 1 279 ? -18.675 -2.206 33.745 1.00 91.19 279 GLY A C 1
ATOM 2131 O O . GLY A 1 279 ? -19.831 -2.372 33.348 1.00 91.19 279 GLY A O 1
ATOM 2132 N N . THR A 1 280 ? -18.353 -2.193 35.043 1.00 88.62 280 THR A N 1
ATOM 2133 C CA . THR A 1 280 ? -19.355 -2.302 36.115 1.00 88.62 280 THR A CA 1
ATOM 2134 C C . THR A 1 280 ? -19.364 -1.039 36.966 1.00 88.62 280 THR A C 1
ATOM 2136 O O . THR A 1 280 ? -18.348 -0.652 37.545 1.00 88.62 280 THR A O 1
ATOM 2139 N N . GLN A 1 281 ? -20.526 -0.404 37.076 1.00 83.81 281 GLN A N 1
ATOM 2140 C CA . GLN A 1 281 ? -20.713 0.798 37.877 1.00 83.81 281 GLN A CA 1
ATOM 2141 C C . GLN A 1 281 ? -21.473 0.469 39.160 1.00 83.81 281 GLN A C 1
ATOM 2143 O O . GLN A 1 281 ? -22.473 -0.252 39.147 1.00 83.81 281 GLN A O 1
ATOM 2148 N N . GLU A 1 282 ? -20.999 1.019 40.275 1.00 82.31 282 GLU A N 1
ATOM 2149 C CA . GLU A 1 282 ? -21.708 0.991 41.551 1.00 82.31 282 GLU A CA 1
ATOM 2150 C C . GLU A 1 282 ? -22.555 2.262 41.695 1.00 82.31 282 GLU A C 1
ATOM 2152 O O . GLU A 1 282 ? -22.043 3.379 41.592 1.00 82.31 282 GLU A O 1
ATOM 2157 N N . PHE A 1 283 ? -23.848 2.080 41.961 1.00 75.50 283 PHE A N 1
ATOM 2158 C CA . PHE A 1 283 ? -24.802 3.122 42.329 1.00 75.50 283 PHE A CA 1
ATOM 2159 C C . PHE A 1 283 ? -25.061 3.056 43.833 1.00 75.50 283 PHE A C 1
ATOM 2161 O O . PHE A 1 283 ? -25.566 2.046 44.331 1.00 75.50 283 PHE A O 1
ATOM 2168 N N . VAL A 1 284 ? -24.761 4.142 44.552 1.00 71.31 284 VAL A N 1
ATOM 2169 C CA . VAL A 1 284 ? -25.068 4.262 45.983 1.00 71.31 284 VAL A CA 1
ATOM 2170 C C . VAL A 1 284 ? -26.307 5.137 46.169 1.00 71.31 284 VAL A C 1
ATOM 2172 O O . VAL A 1 284 ? -26.263 6.355 45.985 1.00 71.31 284 VAL A O 1
ATOM 2175 N N . GLU A 1 285 ? -27.421 4.524 46.572 1.00 70.00 285 GLU A N 1
ATOM 2176 C CA . GLU A 1 285 ? -28.662 5.230 46.899 1.00 70.00 285 GLU A CA 1
ATOM 2177 C C . GLU A 1 285 ? -29.057 4.978 48.355 1.00 70.00 285 GLU A C 1
ATOM 2179 O O . GLU A 1 285 ? -29.526 3.887 48.678 1.00 70.00 285 GLU A O 1
ATOM 2184 N N . LYS A 1 286 ? -28.871 5.999 49.211 1.00 62.94 286 LYS A N 1
ATOM 2185 C CA . LYS A 1 286 ? -29.358 6.181 50.604 1.00 62.94 286 LYS A CA 1
ATOM 2186 C C . LYS A 1 286 ? -29.221 5.019 51.612 1.00 62.94 286 LYS A C 1
ATOM 2188 O O . LYS A 1 286 ? -29.593 5.252 52.753 1.00 62.94 286 LYS A O 1
ATOM 2193 N N . ASN A 1 287 ? -28.728 3.839 51.209 1.00 65.75 287 ASN A N 1
ATOM 2194 C CA . ASN A 1 287 ? -28.278 2.646 51.960 1.00 65.75 287 ASN A CA 1
ATOM 2195 C C . ASN A 1 287 ? -28.253 1.362 51.089 1.00 65.75 287 ASN A C 1
ATOM 2197 O O . ASN A 1 287 ? -27.866 0.303 51.577 1.00 65.75 287 ASN A O 1
ATOM 2201 N N . SER A 1 288 ? -28.652 1.425 49.811 1.00 69.12 288 SER A N 1
ATOM 2202 C CA . SER A 1 288 ? -28.570 0.307 48.862 1.00 69.12 288 SER A CA 1
ATOM 2203 C C . SER A 1 288 ? -27.473 0.538 47.821 1.00 69.12 288 SER A C 1
ATOM 2205 O O . SER A 1 288 ? -27.325 1.646 47.299 1.00 69.12 288 SER A O 1
ATOM 2207 N N . ARG A 1 289 ? -26.699 -0.516 47.545 1.00 75.25 289 ARG A N 1
ATOM 2208 C CA . ARG A 1 289 ? -25.698 -0.565 46.474 1.00 75.25 289 ARG A CA 1
ATOM 2209 C C . ARG A 1 289 ? -26.276 -1.372 45.325 1.00 75.25 289 ARG A C 1
ATOM 2211 O O . ARG A 1 289 ? -26.721 -2.499 45.539 1.00 75.25 289 ARG A O 1
ATOM 2218 N N . ARG A 1 290 ? -26.286 -0.803 44.125 1.00 77.38 290 ARG A N 1
ATOM 2219 C CA . ARG A 1 290 ? -26.671 -1.519 42.904 1.00 77.38 290 ARG A CA 1
ATOM 2220 C C . ARG A 1 290 ? -25.487 -1.557 41.961 1.00 77.38 290 ARG A C 1
ATOM 2222 O O . ARG A 1 290 ? -24.825 -0.542 41.775 1.00 77.38 290 ARG A O 1
ATOM 2229 N N . LEU A 1 291 ? -25.232 -2.729 41.395 1.00 83.00 291 LEU A N 1
ATOM 2230 C CA . LEU A 1 291 ? -24.223 -2.921 40.367 1.00 83.00 291 LEU A CA 1
ATOM 2231 C C . LEU A 1 291 ? -24.931 -3.009 39.027 1.00 83.00 291 LEU A C 1
ATOM 2233 O O . LEU A 1 291 ? -25.874 -3.786 38.879 1.00 83.00 291 LEU A O 1
ATOM 2237 N N . VAL A 1 292 ? -24.483 -2.209 38.074 1.00 83.38 292 VAL A N 1
ATOM 2238 C CA . VAL A 1 292 ? -24.967 -2.265 36.699 1.00 83.38 292 VAL A CA 1
ATOM 2239 C C . VAL A 1 292 ? -23.766 -2.577 35.820 1.00 83.38 292 VAL A C 1
ATOM 2241 O O . VAL A 1 292 ? -22.686 -2.007 35.987 1.00 83.38 292 VAL A O 1
ATOM 2244 N N . HIS A 1 293 ? -23.935 -3.553 34.939 1.00 89.56 293 HIS A N 1
ATOM 2245 C CA . HIS A 1 293 ? -22.918 -3.988 33.996 1.00 89.56 293 HIS A CA 1
ATOM 2246 C C . HIS A 1 293 ? -23.348 -3.566 32.598 1.00 89.56 293 HIS A C 1
ATOM 2248 O O . HIS A 1 293 ? -24.460 -3.890 32.182 1.00 89.56 293 HIS A O 1
ATOM 2254 N N . CYS A 1 294 ? -22.469 -2.870 31.885 1.00 91.19 294 CYS A N 1
ATOM 2255 C CA . CYS A 1 294 ? -22.716 -2.434 30.518 1.00 91.19 294 CYS A CA 1
ATOM 2256 C C . CYS A 1 294 ? -21.550 -2.850 29.628 1.00 91.19 294 CYS A C 1
ATOM 2258 O O . CYS A 1 294 ? -20.395 -2.892 30.064 1.00 91.19 294 CYS A O 1
ATOM 2260 N N . ALA A 1 295 ? -21.874 -3.120 28.369 1.00 94.88 295 ALA A N 1
ATOM 2261 C CA . ALA A 1 295 ? -20.916 -3.415 27.324 1.00 94.88 295 ALA A CA 1
ATOM 2262 C C . ALA A 1 295 ? -21.298 -2.637 26.065 1.00 94.88 295 ALA A C 1
ATOM 2264 O O . ALA A 1 295 ? -22.479 -2.550 25.740 1.00 94.88 295 ALA A O 1
ATOM 2265 N N . ALA A 1 296 ? -20.307 -2.119 25.348 1.00 96.69 296 ALA A N 1
ATOM 2266 C CA . ALA A 1 296 ? -20.494 -1.519 24.031 1.00 96.69 296 ALA A CA 1
ATOM 2267 C C . ALA A 1 296 ? -19.375 -1.958 23.096 1.00 96.69 296 ALA A C 1
ATOM 2269 O O . ALA A 1 296 ? -18.251 -2.221 23.535 1.00 96.69 296 ALA A O 1
ATOM 2270 N N . CYS A 1 297 ? -19.692 -2.043 21.806 1.00 97.06 297 CYS A N 1
ATOM 2271 C CA . CYS A 1 297 ? -18.717 -2.327 20.766 1.00 97.06 297 CYS A CA 1
ATOM 2272 C C . CYS A 1 297 ? -18.609 -1.148 19.802 1.00 97.06 297 CYS A C 1
ATOM 2274 O O . CYS A 1 297 ? -19.612 -0.517 19.479 1.00 97.06 297 CYS A O 1
ATOM 2276 N N . ALA A 1 298 ? -17.407 -0.885 19.302 1.00 96.75 298 ALA A N 1
ATOM 2277 C CA . ALA A 1 298 ? -17.152 0.154 18.318 1.00 96.75 298 ALA A CA 1
ATOM 2278 C C . ALA A 1 298 ? -16.164 -0.327 17.259 1.00 96.75 298 ALA A C 1
ATOM 2280 O O . ALA A 1 298 ? -15.156 -0.967 17.568 1.00 96.75 298 ALA A O 1
ATOM 2281 N N . GLN A 1 299 ? -16.436 0.021 16.004 1.00 95.31 299 GLN A N 1
ATOM 2282 C CA . GLN A 1 299 ? -15.491 -0.194 14.915 1.00 95.31 299 GLN A CA 1
ATOM 2283 C C . GLN A 1 299 ? -14.603 1.045 14.699 1.00 95.31 299 GLN A C 1
ATOM 2285 O O . GLN A 1 299 ? -15.066 2.188 14.860 1.00 95.31 299 GLN A O 1
ATOM 2290 N N . PRO A 1 300 ? -13.317 0.844 14.366 1.00 95.50 300 PRO A N 1
ATOM 2291 C CA . PRO A 1 300 ? -12.376 1.929 14.144 1.00 95.50 300 PRO A CA 1
ATOM 2292 C C . PRO A 1 300 ? -12.651 2.642 12.811 1.00 95.50 300 PRO A C 1
ATOM 2294 O O . PRO A 1 300 ? -13.065 2.011 11.830 1.00 95.50 300 PRO A O 1
ATOM 2297 N N . PRO A 1 301 ? -12.404 3.962 12.745 1.00 94.75 301 PRO A N 1
ATOM 2298 C CA . PRO A 1 301 ? -12.423 4.677 11.482 1.00 94.75 301 PRO A CA 1
ATOM 2299 C C . PRO A 1 301 ? -11.245 4.259 10.590 1.00 94.75 301 PRO A C 1
ATOM 2301 O O . PRO A 1 301 ? -10.168 3.906 11.064 1.00 94.75 301 PRO A O 1
ATOM 2304 N N . CYS A 1 302 ? -11.440 4.371 9.285 1.00 91.62 302 CYS A N 1
ATOM 2305 C CA . CYS A 1 302 ? -10.433 4.269 8.246 1.00 91.62 302 CYS A CA 1
ATOM 2306 C C . CYS A 1 302 ? -10.646 5.438 7.289 1.00 91.62 302 CYS A C 1
ATOM 2308 O O . CYS A 1 302 ? -11.632 5.490 6.551 1.00 91.62 302 CYS A O 1
ATOM 2310 N N . LEU A 1 303 ? -9.705 6.373 7.287 1.00 86.44 303 LEU A N 1
ATOM 2311 C CA . LEU A 1 303 ? -9.610 7.390 6.255 1.00 86.44 303 LEU A CA 1
ATOM 2312 C C . LEU A 1 303 ? -9.205 6.712 4.945 1.00 86.44 303 LEU A C 1
ATOM 2314 O O . LEU A 1 303 ? -8.305 5.870 4.903 1.00 86.44 303 LEU A O 1
ATOM 2318 N N . GLN A 1 304 ? -9.900 7.067 3.870 1.00 78.56 304 GLN A N 1
ATOM 2319 C CA . GLN A 1 304 ? -9.538 6.663 2.518 1.00 78.56 304 GLN A CA 1
ATOM 2320 C C . GLN A 1 304 ? -8.754 7.790 1.867 1.00 78.56 304 GLN A C 1
ATOM 2322 O O . GLN A 1 304 ? -9.288 8.533 1.045 1.00 78.56 304 GLN A O 1
ATOM 2327 N N . ASP A 1 305 ? -7.496 7.946 2.273 1.00 80.31 305 ASP A N 1
ATOM 2328 C CA . ASP A 1 305 ? -6.567 8.732 1.473 1.00 80.31 305 ASP A CA 1
ATOM 2329 C C . ASP A 1 305 ? -6.005 7.844 0.363 1.00 80.31 305 ASP A C 1
ATOM 2331 O O . ASP A 1 305 ? -5.158 6.980 0.588 1.00 80.31 305 ASP A O 1
ATOM 2335 N N . THR A 1 306 ? -6.553 8.004 -0.835 1.00 72.75 306 THR A N 1
ATOM 2336 C CA . THR A 1 306 ? -6.029 7.374 -2.046 1.00 72.75 306 THR A CA 1
ATOM 2337 C C . THR A 1 306 ? -4.846 8.210 -2.512 1.00 72.75 306 THR A C 1
ATOM 2339 O O . THR A 1 306 ? -5.039 9.391 -2.815 1.00 72.75 306 THR A O 1
ATOM 2342 N N . CYS A 1 307 ? -3.651 7.616 -2.582 1.00 80.94 307 CYS A N 1
ATOM 2343 C CA . CYS A 1 307 ? -2.463 8.287 -3.114 1.00 80.94 307 CYS A CA 1
ATOM 2344 C C . CYS A 1 307 ? -2.805 8.886 -4.491 1.00 80.94 307 CYS A C 1
ATOM 2346 O O . CYS A 1 307 ? -3.093 8.124 -5.415 1.00 80.94 307 CYS A O 1
ATOM 2348 N N . PRO A 1 308 ? -2.848 10.224 -4.638 1.00 81.00 308 PRO A N 1
ATOM 2349 C CA . PRO A 1 308 ? -3.422 10.833 -5.833 1.00 81.00 308 PRO A CA 1
ATOM 2350 C C . PRO A 1 308 ? -2.515 10.657 -7.052 1.00 81.00 308 PRO A C 1
ATOM 2352 O O . PRO A 1 308 ? -3.015 10.639 -8.174 1.00 81.00 308 PRO A O 1
ATOM 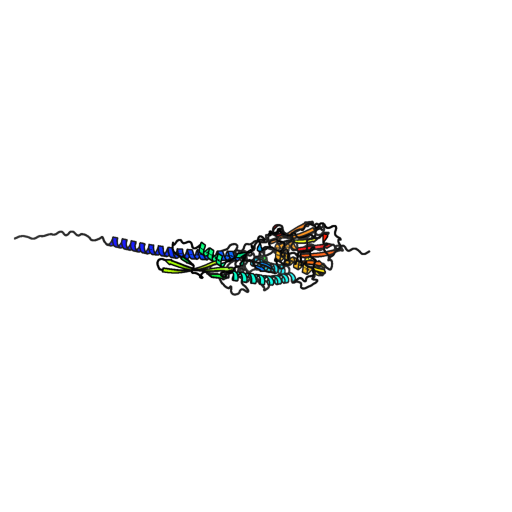2355 N N . HIS A 1 309 ? -1.210 10.485 -6.821 1.00 86.38 309 HIS A N 1
ATOM 2356 C CA . HIS A 1 309 ? -0.218 10.223 -7.851 1.00 86.38 309 HIS A CA 1
ATOM 2357 C C . HIS A 1 309 ? 0.743 9.107 -7.408 1.00 86.38 309 HIS A C 1
ATOM 2359 O O . HIS A 1 309 ? 1.772 9.384 -6.791 1.00 86.38 309 HIS A O 1
ATOM 2365 N N . PRO A 1 310 ? 0.459 7.837 -7.745 1.00 88.75 310 PRO A N 1
ATOM 2366 C CA . PRO A 1 310 ? 1.337 6.706 -7.435 1.00 88.75 310 PRO A CA 1
ATOM 2367 C C . PRO A 1 310 ? 2.595 6.654 -8.323 1.00 88.75 310 PRO A C 1
ATOM 2369 O O . PRO A 1 310 ? 3.415 5.756 -8.174 1.00 88.75 310 PRO A O 1
ATOM 2372 N N . GLY A 1 311 ? 2.765 7.619 -9.231 1.00 92.00 311 GLY A N 1
ATOM 2373 C CA . GLY A 1 311 ? 3.882 7.705 -10.164 1.00 92.00 311 GLY A CA 1
ATOM 2374 C C . GLY A 1 311 ? 3.566 7.128 -11.544 1.00 92.00 311 GLY A C 1
ATOM 2375 O O . GLY A 1 311 ? 2.695 6.274 -11.715 1.00 92.00 311 GLY A O 1
ATOM 2376 N N . ALA A 1 312 ? 4.277 7.636 -12.544 1.00 95.44 312 ALA A N 1
ATOM 2377 C CA . ALA A 1 312 ? 4.148 7.243 -13.934 1.00 95.44 312 ALA A CA 1
ATOM 2378 C C . ALA A 1 312 ? 5.084 6.080 -14.271 1.00 95.44 312 ALA A C 1
ATOM 2380 O O . ALA A 1 312 ? 6.230 6.040 -13.806 1.00 95.44 312 ALA A O 1
ATOM 2381 N N . LEU A 1 313 ? 4.629 5.194 -15.152 1.00 97.00 313 LEU A N 1
ATOM 2382 C CA . LEU A 1 313 ? 5.522 4.373 -15.959 1.00 97.00 313 LEU A CA 1
ATOM 2383 C C . LEU A 1 313 ? 5.857 5.166 -17.223 1.00 97.00 313 LEU A C 1
ATOM 2385 O O . LEU A 1 313 ? 4.973 5.541 -17.988 1.00 97.00 313 LEU A O 1
ATOM 2389 N N . SER A 1 314 ? 7.136 5.452 -17.426 1.00 95.31 314 SER A N 1
ATOM 2390 C CA . SER A 1 314 ? 7.665 6.159 -18.589 1.00 95.31 314 SER A CA 1
ATOM 2391 C C . SER A 1 314 ? 8.188 5.152 -19.605 1.00 95.31 314 SER A C 1
ATOM 2393 O O . SER A 1 314 ? 8.964 4.263 -19.262 1.00 95.31 314 SER A O 1
ATOM 2395 N N . VAL A 1 315 ? 7.787 5.305 -20.866 1.00 95.06 315 VAL A N 1
ATOM 2396 C CA . VAL A 1 315 ? 8.429 4.651 -22.011 1.00 95.06 315 VAL A CA 1
ATOM 2397 C C . VAL A 1 315 ? 9.060 5.727 -22.880 1.00 95.06 315 VAL A C 1
ATOM 2399 O O . VAL A 1 315 ? 8.350 6.492 -23.535 1.00 95.06 315 VAL A O 1
ATOM 2402 N N . SER A 1 316 ? 10.388 5.795 -22.894 1.00 92.31 316 SER A N 1
ATOM 2403 C CA . SER A 1 316 ? 11.137 6.900 -23.488 1.00 92.31 316 SER A CA 1
ATOM 2404 C C . SER A 1 316 ? 12.002 6.487 -24.684 1.00 92.31 316 SER A C 1
ATOM 2406 O O . SER A 1 316 ? 12.654 5.444 -24.695 1.00 92.31 316 SER A O 1
ATOM 2408 N N . PHE A 1 317 ? 12.029 7.355 -25.695 1.00 91.25 317 PHE A N 1
ATOM 2409 C CA . PHE A 1 317 ? 12.842 7.264 -26.906 1.00 91.25 317 PHE A CA 1
ATOM 2410 C C . PHE A 1 317 ? 13.584 8.598 -27.069 1.00 91.25 317 PHE A C 1
ATOM 2412 O O . PHE A 1 317 ? 12.988 9.552 -27.560 1.00 91.25 317 PHE A O 1
ATOM 2419 N N . PRO A 1 318 ? 14.852 8.728 -26.633 1.00 85.88 318 PRO A N 1
ATOM 2420 C CA . PRO A 1 318 ? 15.596 9.994 -26.724 1.00 85.88 318 PRO A CA 1
ATOM 2421 C C . PRO A 1 318 ? 15.833 10.481 -28.164 1.00 85.88 318 PRO A C 1
ATOM 2423 O O . PRO A 1 318 ? 16.007 11.675 -28.396 1.00 85.88 318 PRO A O 1
ATOM 2426 N N . GLY A 1 319 ? 15.834 9.556 -29.128 1.00 84.88 319 GLY A N 1
ATOM 2427 C CA . GLY A 1 319 ? 15.940 9.821 -30.563 1.00 84.88 319 GLY A CA 1
ATOM 2428 C C . GLY A 1 319 ? 14.699 9.352 -31.322 1.00 84.88 319 GLY A C 1
ATOM 2429 O O . GLY A 1 319 ? 13.578 9.487 -30.839 1.00 84.88 319 GLY A O 1
ATOM 2430 N N . LYS A 1 320 ? 14.900 8.782 -32.515 1.00 83.69 320 LYS A N 1
ATOM 2431 C CA . LYS A 1 320 ? 13.837 8.042 -33.213 1.00 83.69 320 LYS A CA 1
ATOM 2432 C C . LYS A 1 320 ? 13.630 6.706 -32.509 1.00 83.69 320 LYS A C 1
ATOM 2434 O O . 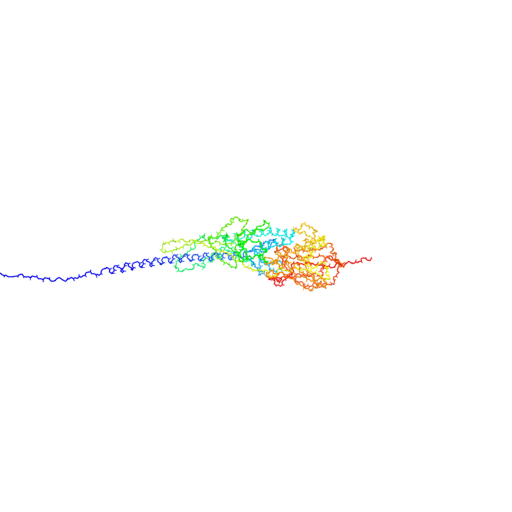LYS A 1 320 ? 14.609 6.072 -32.129 1.00 83.69 320 LYS A O 1
ATOM 2439 N N . GLY A 1 321 ? 12.387 6.278 -32.329 1.00 84.81 321 GLY A N 1
ATOM 2440 C CA . GLY A 1 321 ? 12.116 4.990 -31.699 1.00 84.81 321 GLY A CA 1
ATOM 2441 C C . GLY A 1 321 ? 12.101 3.822 -32.684 1.00 84.81 321 GLY A C 1
ATOM 2442 O O . GLY A 1 321 ? 12.160 3.991 -33.904 1.00 84.81 321 GLY A O 1
ATOM 2443 N N . ALA A 1 322 ? 12.020 2.616 -32.129 1.00 88.88 322 ALA A N 1
ATOM 2444 C CA . ALA A 1 322 ? 11.881 1.378 -32.883 1.00 88.88 322 ALA A CA 1
ATOM 2445 C C . ALA A 1 322 ? 10.451 1.267 -33.470 1.00 88.88 322 ALA A C 1
ATOM 2447 O O . ALA A 1 322 ? 9.492 1.306 -32.693 1.00 88.88 322 ALA A O 1
ATOM 2448 N N . PRO A 1 323 ? 10.264 1.114 -34.799 1.00 89.69 323 PRO A N 1
ATOM 2449 C CA . PRO A 1 323 ? 8.934 1.100 -35.419 1.00 89.69 323 PRO A CA 1
ATOM 2450 C C . PRO A 1 323 ? 8.046 -0.064 -34.976 1.00 89.69 323 PRO A C 1
ATOM 2452 O O . PRO A 1 323 ? 6.826 0.061 -34.966 1.00 89.69 323 PRO A O 1
ATOM 2455 N N . GLU A 1 324 ? 8.639 -1.199 -34.600 1.00 90.94 324 GLU A N 1
ATOM 2456 C CA . GLU A 1 324 ? 7.895 -2.351 -34.080 1.00 90.94 324 GLU A CA 1
ATOM 2457 C C . GLU A 1 324 ? 7.370 -2.164 -32.646 1.00 90.94 324 GLU A C 1
ATOM 2459 O O . GLU A 1 324 ? 6.592 -2.992 -32.171 1.00 90.94 324 GLU A O 1
ATOM 2464 N N . ILE A 1 325 ? 7.780 -1.098 -31.951 1.00 93.25 325 ILE A N 1
ATOM 2465 C CA . ILE A 1 325 ? 7.279 -0.750 -30.621 1.00 93.25 325 ILE A CA 1
ATOM 2466 C C . ILE A 1 325 ? 6.128 0.245 -30.786 1.00 93.25 325 ILE A C 1
ATOM 2468 O O . ILE A 1 325 ? 6.320 1.459 -30.805 1.00 93.25 325 ILE A O 1
ATOM 2472 N N . THR A 1 326 ? 4.919 -0.292 -30.954 1.00 93.75 326 THR A N 1
ATOM 2473 C CA . THR A 1 326 ? 3.704 0.471 -31.290 1.00 93.75 326 THR A CA 1
ATOM 2474 C C . THR A 1 326 ? 2.777 0.716 -30.104 1.00 93.75 326 THR A C 1
ATOM 2476 O O . THR A 1 326 ? 1.841 1.495 -30.225 1.00 93.75 326 THR A O 1
ATOM 2479 N N . SER A 1 327 ? 2.991 0.046 -28.972 1.00 95.56 327 SER A N 1
ATOM 2480 C CA . SER A 1 327 ? 2.235 0.210 -27.716 1.00 95.56 327 SER A CA 1
ATOM 2481 C C . SER A 1 327 ? 3.013 -0.384 -26.537 1.00 95.56 327 SER A C 1
ATOM 2483 O O . SER A 1 327 ? 3.990 -1.108 -26.748 1.00 95.56 327 SER A O 1
ATOM 2485 N N . LEU A 1 328 ? 2.571 -0.163 -25.295 1.00 95.00 328 LEU A N 1
ATOM 2486 C CA . LEU A 1 328 ? 3.164 -0.842 -24.134 1.00 95.00 328 LEU A CA 1
ATOM 2487 C C . LEU A 1 328 ? 3.066 -2.371 -24.261 1.00 95.00 328 LEU A C 1
ATOM 2489 O O . LEU A 1 328 ? 4.046 -3.074 -24.033 1.00 95.00 328 LEU A O 1
ATOM 2493 N N . TYR A 1 329 ? 1.927 -2.891 -24.727 1.00 94.12 329 TYR A N 1
ATOM 2494 C CA . TYR A 1 329 ? 1.755 -4.327 -24.959 1.00 94.12 329 TYR A CA 1
ATOM 2495 C C . TYR A 1 329 ? 2.747 -4.885 -25.993 1.00 94.12 329 TYR A C 1
ATOM 2497 O O . TYR A 1 329 ? 3.259 -5.994 -25.831 1.00 94.12 329 TYR A O 1
ATOM 2505 N N . SER A 1 330 ? 3.076 -4.111 -27.036 1.00 93.69 330 SER A N 1
ATOM 2506 C CA . SER A 1 330 ? 4.044 -4.543 -28.055 1.00 93.69 330 SER A CA 1
ATOM 2507 C C . SER A 1 330 ? 5.438 -4.804 -27.472 1.00 93.69 330 SER A C 1
ATOM 2509 O O . SER A 1 330 ? 6.131 -5.696 -27.954 1.00 93.69 330 SER A O 1
ATOM 2511 N N . ILE A 1 331 ? 5.820 -4.107 -26.393 1.00 93.31 331 ILE A N 1
ATOM 2512 C CA . ILE A 1 331 ? 7.093 -4.322 -25.689 1.00 93.31 331 ILE A CA 1
ATOM 2513 C C . ILE A 1 331 ? 7.120 -5.727 -25.076 1.00 93.31 331 ILE A C 1
ATOM 2515 O O . ILE A 1 331 ? 8.117 -6.436 -25.198 1.00 93.31 331 ILE A O 1
ATOM 2519 N N . PHE A 1 332 ? 6.009 -6.160 -24.475 1.00 91.06 332 PHE A N 1
ATOM 2520 C CA . PHE A 1 332 ? 5.896 -7.473 -23.829 1.00 91.06 332 PHE A CA 1
ATOM 2521 C C . PHE A 1 332 ? 5.841 -8.624 -24.839 1.00 91.06 332 PHE A C 1
ATOM 2523 O O . PHE A 1 332 ? 6.297 -9.730 -24.545 1.00 91.06 332 PHE A O 1
ATOM 2530 N N . ALA A 1 333 ? 5.290 -8.370 -26.029 1.00 90.19 333 ALA A N 1
ATOM 2531 C CA . ALA A 1 333 ? 5.149 -9.357 -27.098 1.00 90.19 333 ALA A CA 1
ATOM 2532 C C . ALA A 1 333 ? 6.354 -9.412 -28.062 1.00 90.19 333 ALA A C 1
ATOM 2534 O O . ALA A 1 333 ? 6.430 -10.306 -28.913 1.00 90.19 333 ALA A O 1
ATOM 2535 N N . ASN A 1 334 ? 7.297 -8.468 -27.972 1.00 90.94 334 ASN A N 1
ATOM 2536 C CA . ASN A 1 334 ? 8.395 -8.360 -28.929 1.00 90.94 334 ASN A CA 1
ATOM 2537 C C . ASN A 1 334 ? 9.411 -9.504 -28.767 1.00 90.94 334 ASN A C 1
ATOM 2539 O O . ASN A 1 334 ? 10.152 -9.587 -27.785 1.00 90.94 334 ASN A O 1
ATOM 2543 N N . LYS A 1 335 ? 9.522 -10.353 -29.795 1.00 87.81 335 LYS A N 1
ATOM 2544 C CA . LYS A 1 335 ? 10.407 -11.531 -29.793 1.00 87.81 335 LYS A CA 1
ATOM 2545 C C . LYS A 1 335 ? 11.889 -11.199 -29.586 1.00 87.81 335 LYS A C 1
ATOM 2547 O O . LYS A 1 335 ? 12.608 -12.011 -29.009 1.00 87.81 335 LYS A O 1
ATOM 2552 N N . ASN A 1 336 ? 12.348 -10.034 -30.031 1.00 85.81 336 ASN A N 1
ATOM 2553 C CA . ASN A 1 336 ? 13.743 -9.629 -29.876 1.00 85.81 336 ASN A CA 1
ATOM 2554 C C . ASN A 1 336 ? 14.034 -9.191 -28.432 1.00 85.81 336 ASN A C 1
ATOM 2556 O O . ASN A 1 336 ? 15.094 -9.517 -27.906 1.00 85.81 336 ASN A O 1
ATOM 2560 N N . ILE A 1 337 ? 13.067 -8.558 -27.757 1.00 87.44 337 ILE A N 1
ATOM 2561 C CA . ILE A 1 337 ? 13.170 -8.212 -26.329 1.00 87.44 337 ILE A CA 1
ATOM 2562 C C . ILE A 1 337 ? 13.094 -9.476 -25.461 1.00 87.44 337 ILE A C 1
ATOM 2564 O O . ILE A 1 337 ? 13.921 -9.664 -24.573 1.00 87.44 337 ILE A O 1
ATOM 2568 N N . THR A 1 338 ? 12.160 -10.387 -25.762 1.00 83.38 338 THR A N 1
ATOM 2569 C CA . THR A 1 338 ? 11.965 -11.641 -24.995 1.00 83.38 338 THR A CA 1
ATOM 2570 C C . THR A 1 338 ? 13.182 -12.561 -24.979 1.00 83.38 338 THR A C 1
ATOM 2572 O O . THR A 1 338 ? 13.397 -13.315 -24.036 1.00 83.38 338 THR A O 1
ATOM 2575 N N . LYS A 1 339 ? 14.024 -12.502 -26.013 1.00 83.06 339 LYS A N 1
ATOM 2576 C CA . LYS A 1 339 ? 15.224 -13.341 -26.115 1.00 83.06 339 LYS A CA 1
ATOM 2577 C C . LYS A 1 339 ? 16.492 -12.654 -25.627 1.00 83.06 339 LYS A C 1
ATOM 2579 O O . LYS A 1 339 ? 17.494 -13.340 -25.438 1.00 83.06 339 LYS A O 1
ATOM 2584 N N . SER A 1 340 ? 16.466 -11.337 -25.442 1.00 86.12 340 SER A N 1
ATOM 2585 C CA . SER A 1 340 ? 17.644 -10.594 -25.013 1.00 86.12 340 SER A CA 1
ATOM 2586 C C . SER A 1 340 ? 17.907 -10.829 -23.522 1.00 86.12 340 SER A C 1
ATOM 2588 O O . SER A 1 340 ? 17.024 -10.541 -22.708 1.00 86.12 340 SER A O 1
ATOM 2590 N N . PRO A 1 341 ? 19.094 -11.315 -23.120 1.00 88.00 341 PRO A N 1
ATOM 2591 C CA . PRO A 1 341 ? 19.509 -11.254 -21.725 1.00 88.00 341 PRO A CA 1
ATOM 2592 C C . PRO A 1 341 ? 19.758 -9.794 -21.325 1.00 88.00 341 PRO A C 1
ATOM 2594 O O . PRO A 1 341 ? 20.127 -8.961 -22.159 1.00 88.00 341 PRO A O 1
ATOM 2597 N N . THR A 1 342 ? 19.576 -9.465 -20.050 1.00 86.88 342 THR A N 1
ATOM 2598 C CA . THR A 1 342 ? 20.162 -8.246 -19.487 1.00 86.88 342 THR A CA 1
ATOM 2599 C C . THR A 1 342 ? 21.646 -8.460 -19.242 1.00 86.88 342 THR A C 1
ATOM 2601 O O . THR A 1 342 ? 22.036 -9.523 -18.761 1.00 86.88 342 THR A O 1
ATOM 2604 N N . ASP A 1 343 ? 22.455 -7.438 -19.514 1.00 82.50 343 ASP A N 1
ATOM 2605 C CA . ASP A 1 343 ? 23.874 -7.451 -19.168 1.00 82.50 343 ASP A CA 1
ATOM 2606 C C . ASP A 1 343 ? 24.037 -7.557 -17.664 1.00 82.50 343 ASP A C 1
ATOM 2608 O O . ASP A 1 343 ? 24.691 -8.470 -17.198 1.00 82.50 343 ASP A O 1
ATOM 2612 N N . LEU A 1 344 ? 23.435 -6.653 -16.892 1.00 82.38 344 LEU A N 1
ATOM 2613 C CA . LEU A 1 344 ? 23.482 -6.671 -15.433 1.00 82.38 344 LEU A CA 1
ATOM 2614 C C . LEU A 1 344 ? 22.219 -6.017 -14.877 1.00 82.38 344 LEU A C 1
ATOM 2616 O O . LEU A 1 344 ? 21.738 -5.020 -15.426 1.00 82.38 344 LEU A O 1
ATOM 2620 N N . VAL A 1 345 ? 21.738 -6.531 -13.747 1.00 90.69 345 VAL A N 1
ATOM 2621 C CA . VAL A 1 345 ? 20.837 -5.798 -12.854 1.00 90.69 345 VAL A CA 1
ATOM 2622 C C . VAL A 1 345 ? 21.672 -5.225 -11.719 1.00 90.69 345 VAL A C 1
ATOM 2624 O O . VAL A 1 345 ? 22.444 -5.944 -11.084 1.00 90.69 345 VAL A O 1
ATOM 2627 N N . GLN A 1 346 ? 21.577 -3.917 -11.495 1.00 92.50 346 GLN A N 1
ATOM 2628 C CA . GLN A 1 346 ? 22.451 -3.206 -10.570 1.00 92.50 346 GLN A CA 1
ATOM 2629 C C . GLN A 1 346 ? 21.675 -2.240 -9.676 1.00 92.50 346 GLN A C 1
ATOM 2631 O O . GLN A 1 346 ? 20.781 -1.542 -10.142 1.00 92.50 346 GLN A O 1
ATOM 2636 N N . THR A 1 347 ? 22.080 -2.143 -8.414 1.00 92.88 347 THR A N 1
ATOM 2637 C CA . THR A 1 347 ? 21.572 -1.187 -7.416 1.00 92.88 347 THR A CA 1
ATOM 2638 C C . THR A 1 347 ? 22.747 -0.442 -6.793 1.00 92.88 347 THR A C 1
ATOM 2640 O O . THR A 1 347 ? 23.806 -1.045 -6.598 1.00 92.88 347 THR A O 1
ATOM 2643 N N . PRO A 1 348 ? 22.616 0.843 -6.445 1.00 92.19 348 PRO A N 1
ATOM 2644 C CA . PRO A 1 348 ? 23.546 1.487 -5.536 1.00 92.19 348 PRO A CA 1
ATOM 2645 C C . PRO A 1 348 ? 23.121 1.207 -4.082 1.00 92.19 348 PRO A C 1
ATOM 2647 O O . PRO A 1 348 ? 21.932 1.189 -3.770 1.00 92.19 348 PRO A O 1
ATOM 2650 N N . THR A 1 349 ? 24.078 0.929 -3.192 1.00 90.38 349 THR A N 1
ATOM 2651 C CA . THR A 1 349 ? 23.792 0.463 -1.814 1.00 90.38 349 THR A CA 1
ATOM 2652 C C . THR A 1 349 ? 24.041 1.515 -0.735 1.00 90.38 349 THR A C 1
ATOM 2654 O O . THR A 1 349 ? 23.474 1.426 0.349 1.00 90.38 349 THR A O 1
ATOM 2657 N N . ALA A 1 350 ? 24.868 2.529 -1.006 1.00 89.25 350 ALA A N 1
ATOM 2658 C CA . ALA A 1 350 ? 25.281 3.520 -0.003 1.00 89.25 350 ALA A CA 1
ATOM 2659 C C . ALA A 1 350 ? 24.593 4.893 -0.139 1.00 89.25 350 ALA A C 1
ATOM 2661 O O . ALA A 1 350 ? 24.437 5.594 0.852 1.00 89.25 350 ALA A O 1
ATOM 2662 N N . ALA A 1 351 ? 24.217 5.282 -1.356 1.00 90.69 351 ALA A N 1
ATOM 2663 C CA . ALA A 1 351 ? 23.520 6.523 -1.700 1.00 90.69 351 ALA A CA 1
ATOM 2664 C C . ALA A 1 351 ? 22.911 6.357 -3.103 1.00 90.69 351 ALA A C 1
ATOM 2666 O O . ALA A 1 351 ? 23.009 5.273 -3.679 1.00 90.69 351 ALA A O 1
ATOM 2667 N N . ASP A 1 352 ? 22.334 7.404 -3.686 1.00 89.62 352 ASP A N 1
ATOM 2668 C CA . ASP A 1 352 ? 21.894 7.359 -5.084 1.00 89.62 352 ASP A CA 1
ATOM 2669 C C . ASP A 1 352 ? 23.088 7.377 -6.055 1.00 89.62 352 ASP A C 1
ATOM 2671 O O . ASP A 1 352 ? 24.144 7.962 -5.788 1.00 89.62 352 ASP A O 1
ATOM 2675 N N . TYR A 1 353 ? 22.932 6.758 -7.223 1.00 88.12 353 TYR A N 1
ATOM 2676 C CA . TYR A 1 353 ? 23.878 6.896 -8.333 1.00 88.12 353 TYR A CA 1
ATOM 2677 C C . TYR A 1 353 ? 23.683 8.265 -9.004 1.00 88.12 353 TYR A C 1
ATOM 2679 O O . TYR A 1 353 ? 22.551 8.553 -9.361 1.00 88.12 353 TYR A O 1
ATOM 2687 N N . PRO A 1 354 ? 24.720 9.086 -9.259 1.00 83.00 354 PRO A N 1
ATOM 2688 C CA . PRO A 1 354 ? 26.119 8.693 -9.434 1.00 83.00 354 PRO A CA 1
ATOM 2689 C C . PRO A 1 354 ? 27.011 8.836 -8.195 1.00 83.00 354 PRO A C 1
ATOM 2691 O O . PRO A 1 354 ? 28.207 8.539 -8.286 1.00 83.00 354 PRO A O 1
ATOM 2694 N N . ASN A 1 355 ? 26.465 9.277 -7.058 1.00 83.94 355 ASN A N 1
ATOM 2695 C CA . ASN A 1 355 ? 27.235 9.502 -5.831 1.00 83.94 355 ASN A CA 1
ATOM 2696 C C . ASN A 1 355 ? 27.752 8.187 -5.229 1.00 83.94 355 ASN A C 1
ATOM 2698 O O . ASN A 1 355 ? 28.874 8.142 -4.726 1.00 83.94 355 ASN A O 1
ATOM 2702 N N . ALA A 1 356 ? 26.976 7.106 -5.336 1.00 85.81 356 ALA A N 1
ATOM 2703 C CA . ALA A 1 356 ? 27.410 5.752 -5.004 1.00 85.81 356 ALA A CA 1
ATOM 2704 C C . ALA A 1 356 ? 27.617 4.889 -6.264 1.00 85.81 356 ALA A C 1
ATOM 2706 O O . ALA A 1 356 ? 26.898 5.049 -7.255 1.00 85.81 356 ALA A O 1
ATOM 2707 N N . PRO A 1 357 ? 28.589 3.956 -6.252 1.00 86.75 357 PRO A N 1
ATOM 2708 C CA . PRO A 1 357 ? 28.765 3.005 -7.340 1.00 86.75 357 PRO A CA 1
ATOM 2709 C C . PRO A 1 357 ? 27.612 1.999 -7.392 1.00 86.75 357 PRO A C 1
ATOM 2711 O O . PRO A 1 357 ? 26.967 1.693 -6.390 1.00 86.75 357 PRO A O 1
ATOM 2714 N N . LEU A 1 358 ? 27.396 1.453 -8.583 1.00 89.62 358 LEU A N 1
ATOM 2715 C CA . LEU A 1 358 ? 26.403 0.420 -8.839 1.00 89.62 358 LEU A CA 1
ATOM 2716 C C . LEU A 1 358 ? 26.996 -0.959 -8.540 1.00 89.62 358 LEU A C 1
ATOM 2718 O O . LEU A 1 358 ? 28.095 -1.279 -8.993 1.00 89.62 358 LEU A O 1
ATOM 2722 N N . THR A 1 359 ? 26.244 -1.782 -7.818 1.00 90.25 359 THR A N 1
ATOM 2723 C CA . THR A 1 359 ? 26.587 -3.171 -7.493 1.00 90.25 359 THR A CA 1
ATOM 2724 C C . THR A 1 359 ? 25.591 -4.121 -8.134 1.00 90.25 359 THR A C 1
ATOM 2726 O O . THR A 1 359 ? 24.400 -3.819 -8.166 1.00 90.25 359 THR A O 1
ATOM 2729 N N . VAL A 1 360 ? 26.072 -5.250 -8.655 1.00 89.94 360 VAL A N 1
ATOM 2730 C CA . VAL A 1 360 ? 25.222 -6.278 -9.271 1.00 89.94 360 VAL A CA 1
ATOM 2731 C C . VAL A 1 360 ? 24.394 -6.963 -8.193 1.00 89.94 360 VAL A C 1
ATOM 2733 O O . VAL A 1 360 ? 24.938 -7.332 -7.152 1.00 89.94 360 VAL A O 1
ATOM 2736 N N . VAL A 1 361 ? 23.095 -7.125 -8.436 1.00 89.19 361 VAL A N 1
ATOM 2737 C CA . VAL A 1 361 ? 22.187 -7.794 -7.500 1.00 89.19 361 VAL A CA 1
ATOM 2738 C C . VAL A 1 361 ? 21.225 -8.735 -8.218 1.00 89.19 361 VAL A C 1
ATOM 2740 O O . VAL A 1 361 ? 20.678 -8.366 -9.258 1.00 89.19 361 VAL A O 1
ATOM 2743 N N . PRO A 1 362 ? 20.965 -9.930 -7.659 1.00 88.19 362 PRO A N 1
ATOM 2744 C CA . PRO A 1 362 ? 19.871 -10.764 -8.124 1.00 88.19 362 PRO A CA 1
ATOM 2745 C C . PRO A 1 362 ? 18.534 -10.180 -7.654 1.00 88.19 362 PRO A C 1
ATOM 2747 O O . PRO A 1 362 ? 18.390 -9.739 -6.510 1.00 88.19 362 PRO A O 1
ATOM 2750 N N . LEU A 1 363 ? 17.527 -10.219 -8.525 1.00 88.56 363 LEU A N 1
ATOM 2751 C CA . LEU A 1 363 ? 16.161 -9.841 -8.164 1.00 88.56 363 LEU A CA 1
ATOM 2752 C C . LEU A 1 363 ? 15.457 -11.040 -7.508 1.00 88.56 363 LEU A C 1
ATOM 2754 O O . LEU A 1 363 ? 15.432 -12.108 -8.126 1.00 88.56 363 LEU A O 1
ATOM 2758 N N . PRO A 1 364 ? 14.858 -10.903 -6.304 1.00 85.25 364 PRO A N 1
ATOM 2759 C CA . PRO A 1 364 ? 14.337 -12.041 -5.540 1.00 85.25 364 PRO A CA 1
ATOM 2760 C C . PRO A 1 364 ? 13.352 -12.941 -6.294 1.00 85.25 364 PRO A C 1
ATOM 2762 O O . PRO A 1 364 ? 13.423 -14.157 -6.156 1.00 85.25 364 PRO A O 1
ATOM 2765 N N . VAL A 1 365 ? 12.456 -12.359 -7.099 1.00 89.00 365 VAL A N 1
ATOM 2766 C CA . VAL A 1 365 ? 11.456 -13.122 -7.869 1.00 89.00 365 VAL A CA 1
ATOM 2767 C C . VAL A 1 365 ? 12.080 -13.820 -9.080 1.00 89.00 365 VAL A C 1
ATOM 2769 O O . VAL A 1 365 ? 11.626 -14.886 -9.479 1.00 89.00 365 VAL A O 1
ATOM 2772 N N . LEU A 1 366 ? 13.133 -13.244 -9.668 1.00 89.12 366 LEU A N 1
ATOM 2773 C CA . LEU A 1 366 ? 13.747 -13.785 -10.881 1.00 89.12 366 LEU A CA 1
ATOM 2774 C C . LEU A 1 366 ? 14.810 -14.842 -10.574 1.00 89.12 366 LEU A C 1
ATOM 2776 O O . LEU A 1 366 ? 14.968 -15.769 -11.360 1.00 89.12 366 LEU A O 1
ATOM 2780 N N . GLY A 1 367 ? 15.547 -14.695 -9.467 1.00 83.00 367 GLY A N 1
ATOM 2781 C CA . GLY A 1 367 ? 16.579 -15.646 -9.029 1.00 83.00 367 GLY A CA 1
ATOM 2782 C C . GLY A 1 367 ? 17.765 -15.817 -9.991 1.00 83.00 367 GLY A C 1
ATOM 2783 O O . GLY A 1 367 ? 18.606 -16.685 -9.776 1.00 83.00 367 GLY A O 1
ATOM 2784 N N . GLU A 1 368 ? 17.835 -15.005 -11.046 1.00 84.75 368 GLU A N 1
ATOM 2785 C CA . GLU A 1 368 ? 18.829 -15.054 -12.119 1.00 84.75 368 GLU A CA 1
ATOM 2786 C C . GLU A 1 368 ? 19.747 -13.821 -12.027 1.00 84.75 368 GLU A C 1
ATOM 2788 O O . GLU A 1 368 ? 19.279 -12.718 -11.746 1.00 84.75 368 GLU A O 1
ATOM 2793 N N . GLU A 1 369 ? 21.049 -13.993 -12.281 1.00 80.81 369 GLU A N 1
ATOM 2794 C CA . GLU A 1 369 ? 22.025 -12.885 -12.333 1.00 80.81 369 GLU A CA 1
ATOM 2795 C C . GLU A 1 369 ? 21.889 -12.060 -13.626 1.00 80.81 369 GLU A C 1
ATOM 2797 O O . GLU A 1 369 ? 22.014 -10.836 -13.618 1.00 80.81 369 GLU A O 1
ATOM 2802 N N . HIS A 1 370 ? 21.543 -12.739 -14.726 1.00 87.62 370 HIS A N 1
ATOM 2803 C CA . HIS A 1 370 ? 21.319 -12.164 -16.054 1.00 87.62 370 HIS A CA 1
ATOM 2804 C C . HIS A 1 370 ? 19.909 -12.502 -16.566 1.00 87.62 370 HIS A C 1
ATOM 2806 O O . HIS A 1 370 ? 19.765 -13.264 -17.529 1.00 87.62 370 HIS A O 1
ATOM 2812 N N . PRO A 1 371 ? 18.846 -11.999 -15.913 1.00 91.69 371 PRO A N 1
ATOM 2813 C CA . PRO A 1 371 ? 17.483 -12.270 -16.345 1.00 91.69 371 PRO A CA 1
ATOM 2814 C C . PRO A 1 371 ? 17.240 -11.756 -17.767 1.00 91.69 371 PRO A C 1
ATOM 2816 O O . PRO A 1 371 ? 17.903 -10.851 -18.266 1.00 91.69 371 PRO A O 1
ATOM 2819 N N . ARG A 1 372 ? 16.253 -12.319 -18.458 1.00 91.62 372 ARG A N 1
ATOM 2820 C CA . ARG A 1 372 ? 15.841 -11.789 -19.769 1.00 91.62 372 ARG A CA 1
ATOM 2821 C C . ARG A 1 372 ? 15.236 -10.394 -19.611 1.00 91.62 372 ARG A C 1
ATOM 2823 O O . ARG A 1 372 ? 14.480 -10.168 -18.667 1.00 91.62 372 ARG A O 1
ATOM 2830 N N . SER A 1 373 ? 15.499 -9.489 -20.555 1.00 91.75 373 SER A N 1
ATOM 2831 C CA . SER A 1 373 ? 14.998 -8.104 -20.520 1.00 91.75 373 SER A CA 1
ATOM 2832 C C . SER A 1 373 ? 13.473 -8.039 -20.392 1.00 91.75 373 SER A C 1
ATOM 2834 O O . SER A 1 373 ? 12.955 -7.223 -19.641 1.00 91.75 373 SER A O 1
ATOM 2836 N N . GLU A 1 374 ? 12.755 -8.956 -21.041 1.00 91.69 374 GLU A N 1
ATOM 2837 C CA . GLU A 1 374 ? 11.312 -9.172 -20.856 1.00 91.69 374 GLU A CA 1
ATOM 2838 C C . GLU A 1 374 ? 10.909 -9.349 -19.390 1.00 91.69 374 GLU A C 1
ATOM 2840 O O . GLU A 1 374 ? 9.981 -8.684 -18.937 1.00 91.69 374 GLU A O 1
ATOM 2845 N N . LYS A 1 375 ? 11.583 -10.240 -18.650 1.00 93.81 375 LYS A N 1
ATOM 2846 C CA . LYS A 1 375 ? 11.238 -10.520 -17.251 1.00 93.81 375 LYS A CA 1
ATOM 2847 C C . LYS A 1 375 ? 11.427 -9.273 -16.393 1.00 93.81 375 LYS A C 1
ATOM 2849 O O . LYS A 1 375 ? 10.604 -8.977 -15.537 1.00 93.81 375 LYS A O 1
ATOM 2854 N N . VAL A 1 376 ? 12.492 -8.523 -16.658 1.00 95.06 376 VAL A N 1
ATOM 2855 C CA . VAL A 1 376 ? 12.810 -7.298 -15.923 1.00 95.06 376 VAL A CA 1
ATOM 2856 C C . VAL A 1 376 ? 11.802 -6.183 -16.215 1.00 95.06 376 VAL A C 1
ATOM 2858 O O . VAL A 1 376 ? 11.336 -5.518 -15.296 1.00 95.06 376 VAL A O 1
ATOM 2861 N N . ILE A 1 377 ? 11.398 -6.025 -17.476 1.00 95.75 377 ILE A N 1
ATOM 2862 C CA . ILE A 1 377 ? 10.346 -5.080 -17.872 1.00 95.75 377 ILE A CA 1
ATOM 2863 C C . ILE A 1 377 ? 9.004 -5.442 -17.219 1.00 95.75 377 ILE A C 1
ATOM 2865 O O . ILE A 1 377 ? 8.314 -4.561 -16.711 1.00 95.75 377 ILE A O 1
ATOM 2869 N N . ARG A 1 378 ? 8.632 -6.730 -17.215 1.00 96.12 378 ARG A N 1
ATOM 2870 C CA . ARG A 1 378 ? 7.395 -7.216 -16.580 1.00 96.12 378 ARG A CA 1
ATOM 2871 C C . ARG A 1 378 ? 7.417 -7.024 -15.062 1.00 96.12 378 ARG A C 1
ATOM 2873 O O . ARG A 1 378 ? 6.389 -6.665 -14.501 1.00 96.12 378 ARG A O 1
ATOM 2880 N N . LEU A 1 379 ? 8.570 -7.211 -14.414 1.00 96.69 379 LEU A N 1
ATOM 2881 C CA . LEU A 1 379 ? 8.728 -6.925 -12.987 1.00 96.69 379 LEU A CA 1
ATOM 2882 C C . LEU A 1 379 ? 8.519 -5.435 -12.690 1.00 96.69 379 LEU A C 1
ATOM 2884 O O . LEU A 1 379 ? 7.690 -5.108 -11.853 1.00 96.69 379 LEU A O 1
ATOM 2888 N N . ALA A 1 380 ? 9.173 -4.538 -13.430 1.00 97.06 380 ALA A N 1
ATOM 2889 C CA . ALA A 1 380 ? 8.965 -3.103 -13.227 1.00 97.06 380 ALA A CA 1
ATOM 2890 C C . ALA A 1 380 ? 7.505 -2.692 -13.489 1.00 97.06 380 ALA A C 1
ATOM 2892 O O . ALA A 1 380 ? 6.913 -1.906 -12.754 1.00 97.06 380 ALA A O 1
ATOM 2893 N N . PHE A 1 381 ? 6.877 -3.268 -14.518 1.00 97.56 381 PHE A N 1
ATOM 2894 C CA . PHE A 1 381 ? 5.454 -3.064 -14.784 1.00 97.56 381 PHE A CA 1
ATOM 2895 C C . PHE A 1 381 ? 4.565 -3.526 -13.618 1.00 97.56 381 PHE A C 1
ATOM 2897 O O . PHE A 1 381 ? 3.627 -2.817 -13.253 1.00 97.56 381 PHE A O 1
ATOM 2904 N N . TYR A 1 382 ? 4.873 -4.677 -13.014 1.00 97.75 382 TYR A N 1
ATOM 2905 C CA . TYR A 1 382 ? 4.195 -5.157 -11.811 1.00 97.75 382 TYR A CA 1
ATOM 2906 C C . TYR A 1 382 ? 4.343 -4.174 -10.645 1.00 97.75 382 TYR A C 1
ATOM 2908 O O . TYR A 1 382 ? 3.344 -3.806 -10.029 1.00 97.75 382 TYR A O 1
ATOM 2916 N N . ASP A 1 383 ? 5.565 -3.719 -10.364 1.00 97.06 383 ASP A N 1
ATOM 2917 C CA . ASP A 1 383 ? 5.839 -2.823 -9.238 1.00 97.06 383 ASP A CA 1
ATOM 2918 C C . ASP A 1 383 ? 5.128 -1.466 -9.405 1.00 97.06 383 ASP A C 1
ATOM 2920 O O . ASP A 1 383 ? 4.597 -0.915 -8.433 1.00 97.06 383 ASP A O 1
ATOM 2924 N N . TRP A 1 384 ? 5.002 -0.978 -10.646 1.00 96.81 384 TRP A N 1
ATOM 2925 C CA . TRP A 1 384 ? 4.173 0.184 -10.979 1.00 96.81 384 TRP A CA 1
ATOM 2926 C C . TRP A 1 384 ? 2.675 -0.053 -10.724 1.00 96.81 384 TRP A C 1
ATOM 2928 O O . TRP A 1 384 ? 2.033 0.767 -10.061 1.00 96.81 384 TRP A O 1
ATOM 2938 N N . ILE A 1 385 ? 2.114 -1.180 -11.184 1.00 95.94 385 ILE A N 1
ATOM 2939 C CA . ILE A 1 385 ? 0.703 -1.539 -10.938 1.00 95.94 385 ILE A CA 1
ATOM 2940 C C . ILE A 1 385 ? 0.420 -1.631 -9.437 1.00 95.94 385 ILE A C 1
ATOM 2942 O O . ILE A 1 385 ? -0.528 -1.013 -8.949 1.00 95.94 385 ILE A O 1
ATOM 2946 N N . ARG A 1 386 ? 1.284 -2.331 -8.694 1.00 95.44 386 ARG A N 1
ATOM 2947 C CA . ARG A 1 386 ? 1.185 -2.488 -7.239 1.00 95.44 386 ARG A CA 1
ATOM 2948 C C . ARG A 1 386 ? 1.164 -1.139 -6.519 1.00 95.44 386 ARG A C 1
ATOM 2950 O O . ARG A 1 386 ? 0.477 -0.966 -5.505 1.00 95.44 386 ARG A O 1
ATOM 2957 N N . ARG A 1 387 ? 1.928 -0.158 -7.014 1.00 93.31 387 ARG A N 1
ATOM 2958 C CA . ARG A 1 387 ? 1.925 1.206 -6.466 1.00 93.31 387 ARG A CA 1
ATOM 2959 C C . ARG A 1 387 ? 0.614 1.938 -6.761 1.00 93.31 387 ARG A C 1
ATOM 2961 O O . ARG A 1 387 ? 0.194 2.730 -5.917 1.00 93.31 387 ARG A O 1
ATOM 2968 N N . GLY A 1 388 ? -0.036 1.629 -7.888 1.00 92.50 388 GLY A N 1
ATOM 2969 C CA . GLY A 1 388 ? -1.366 2.113 -8.277 1.00 92.50 388 GLY A CA 1
ATOM 2970 C C . GLY A 1 388 ? -2.469 1.828 -7.252 1.00 92.50 388 GLY A C 1
ATOM 2971 O O . GLY A 1 388 ? -3.405 2.615 -7.130 1.00 92.50 388 GLY A O 1
ATOM 2972 N N . GLY A 1 389 ? -2.316 0.770 -6.452 1.00 93.44 389 GLY A N 1
ATOM 2973 C CA . GLY A 1 389 ? -3.175 0.491 -5.304 1.00 93.44 389 GLY A CA 1
ATOM 2974 C C . GLY A 1 389 ? -4.549 -0.077 -5.665 1.00 93.44 389 GLY A C 1
ATOM 2975 O O . GLY A 1 389 ? -4.820 -0.469 -6.796 1.00 93.44 389 GLY A O 1
ATOM 2976 N N . GLU A 1 390 ? -5.444 -0.124 -4.680 1.00 92.69 390 GLU A N 1
ATOM 2977 C CA . GLU A 1 390 ? -6.754 -0.773 -4.785 1.00 92.69 390 GLU A CA 1
ATOM 2978 C C . GLU A 1 390 ? -7.757 -0.043 -5.687 1.00 92.69 390 GLU A C 1
ATOM 2980 O O . GLU A 1 390 ? -8.781 -0.615 -6.059 1.00 92.69 390 GLU A O 1
ATOM 2985 N N . THR A 1 391 ? -7.497 1.225 -6.013 1.00 90.88 391 THR A N 1
ATOM 2986 C CA . THR A 1 391 ? -8.397 2.042 -6.831 1.00 90.88 391 THR A CA 1
ATOM 2987 C C . THR A 1 391 ? -8.166 1.888 -8.323 1.00 90.88 391 THR A C 1
ATOM 2989 O O . THR A 1 391 ? -9.026 2.327 -9.080 1.00 90.88 391 THR A O 1
ATOM 2992 N N . LEU A 1 392 ? -7.053 1.276 -8.742 1.00 94.50 392 LEU A N 1
ATOM 2993 C CA . LEU A 1 392 ? -6.669 1.135 -10.144 1.00 94.50 392 LEU A CA 1
ATOM 2994 C C . LEU A 1 392 ? -7.810 0.543 -10.989 1.00 94.50 392 LEU A C 1
ATOM 2996 O O . LEU A 1 392 ? -8.333 -0.540 -10.707 1.00 94.50 392 LEU A O 1
ATOM 3000 N N . ASP A 1 393 ? -8.193 1.260 -12.044 1.00 95.88 393 ASP A N 1
ATOM 3001 C CA . ASP A 1 393 ? -9.233 0.821 -12.963 1.00 95.88 393 ASP A CA 1
ATOM 3002 C C . ASP A 1 393 ? -8.638 -0.124 -14.014 1.00 95.88 393 ASP A C 1
ATOM 3004 O O . ASP A 1 393 ? -7.863 0.267 -14.893 1.00 95.88 393 ASP A O 1
ATOM 3008 N N . VAL A 1 394 ? -9.040 -1.391 -13.927 1.00 96.81 394 VAL A N 1
ATOM 3009 C CA . VAL A 1 394 ? -8.529 -2.487 -14.756 1.00 96.81 394 VAL A CA 1
ATOM 3010 C C . VAL A 1 394 ? -8.842 -2.262 -16.232 1.00 96.81 394 VAL A C 1
ATOM 3012 O O . VAL A 1 394 ? -8.033 -2.604 -17.089 1.00 96.81 394 VAL A O 1
ATOM 3015 N N . GLN A 1 395 ? -10.006 -1.692 -16.556 1.00 97.00 395 GLN A N 1
ATOM 3016 C CA . GLN A 1 395 ? -10.383 -1.456 -17.949 1.00 97.00 395 GLN A CA 1
ATOM 3017 C C . GLN A 1 395 ? -9.462 -0.406 -18.577 1.00 97.00 395 GLN A C 1
ATOM 3019 O O . GLN A 1 395 ? -8.902 -0.648 -19.646 1.00 97.00 395 GLN A O 1
ATOM 3024 N N . SER A 1 396 ? -9.268 0.718 -17.889 1.00 97.44 396 SER A N 1
ATOM 3025 C CA . SER A 1 396 ? -8.402 1.802 -18.349 1.00 97.44 396 SER A CA 1
ATOM 3026 C C . SER A 1 396 ? -6.942 1.362 -18.478 1.00 97.44 396 SER A C 1
ATOM 3028 O O . SER A 1 396 ? -6.276 1.757 -19.430 1.00 97.44 396 SER A O 1
ATOM 3030 N N . LEU A 1 397 ? -6.457 0.480 -17.593 1.00 97.31 397 LEU A N 1
ATOM 3031 C CA . LEU A 1 397 ? -5.126 -0.116 -17.703 1.00 97.31 397 LEU A CA 1
ATOM 3032 C C . LEU A 1 397 ? -4.987 -0.929 -18.998 1.00 97.31 397 LEU A C 1
ATOM 3034 O O . LEU A 1 397 ? -4.035 -0.727 -19.750 1.00 97.31 397 LEU A O 1
ATOM 3038 N N . LEU A 1 398 ? -5.936 -1.824 -19.286 1.00 96.19 398 LEU A N 1
ATOM 3039 C CA . LEU A 1 398 ? -5.907 -2.653 -20.499 1.00 96.19 398 LEU A CA 1
ATOM 3040 C C . LEU A 1 398 ? -6.001 -1.804 -21.780 1.00 96.19 398 LEU A C 1
ATOM 3042 O O . LEU A 1 398 ? -5.317 -2.072 -22.773 1.00 96.19 398 LEU A O 1
ATOM 3046 N N . GLU A 1 399 ? -6.816 -0.749 -21.755 1.00 96.88 399 GLU A N 1
ATOM 3047 C CA . GLU A 1 399 ? -6.913 0.224 -22.848 1.00 96.88 399 GLU A CA 1
ATOM 3048 C C . GLU A 1 399 ? -5.609 1.009 -23.021 1.00 96.88 399 GLU A C 1
ATOM 3050 O O . GLU A 1 399 ? -5.102 1.132 -24.136 1.00 96.88 399 GLU A O 1
ATOM 3055 N N . ALA A 1 400 ? -5.007 1.473 -21.924 1.00 96.81 400 ALA A N 1
ATOM 3056 C CA . ALA A 1 400 ? -3.722 2.158 -21.942 1.00 96.81 400 ALA A CA 1
ATOM 3057 C C . ALA A 1 400 ? -2.617 1.264 -22.523 1.00 96.81 400 ALA A C 1
ATOM 3059 O O . ALA A 1 400 ? -1.849 1.721 -23.367 1.00 96.81 400 ALA A O 1
ATOM 3060 N N . MET A 1 401 ? -2.580 -0.023 -22.159 1.00 96.12 401 MET A N 1
ATOM 3061 C CA . MET A 1 401 ? -1.585 -0.976 -22.666 1.00 96.12 401 MET A CA 1
ATOM 3062 C C . MET A 1 401 ? -1.619 -1.151 -24.189 1.00 96.12 401 MET A C 1
ATOM 3064 O O . MET A 1 401 ? -0.586 -1.424 -24.807 1.00 96.12 401 MET A O 1
ATOM 3068 N N . THR A 1 402 ? -2.796 -1.017 -24.798 1.00 96.19 402 THR A N 1
ATOM 3069 C CA . THR A 1 402 ? -3.000 -1.200 -26.244 1.00 96.19 402 THR A CA 1
ATOM 3070 C C . THR A 1 402 ? -3.008 0.112 -27.021 1.00 96.19 402 THR A C 1
ATOM 3072 O O . THR A 1 402 ? -2.965 0.086 -28.254 1.00 96.19 402 THR A O 1
ATOM 3075 N N . LYS A 1 403 ? -3.006 1.258 -26.328 1.00 96.12 403 LYS A N 1
ATOM 3076 C CA . LYS A 1 403 ? -3.002 2.576 -26.956 1.00 96.12 403 LYS A CA 1
ATOM 3077 C C . LYS A 1 403 ? -1.758 2.749 -27.846 1.00 96.12 403 LYS A C 1
ATOM 3079 O O . LYS A 1 403 ? -0.643 2.497 -27.381 1.00 96.12 403 LYS A O 1
ATOM 3084 N N . PRO A 1 404 ? -1.925 3.191 -29.107 1.00 94.38 404 PRO A N 1
ATOM 3085 C CA . PRO A 1 404 ? -0.797 3.421 -29.998 1.00 94.38 404 PRO A CA 1
ATOM 3086 C C . PRO A 1 404 ? 0.159 4.499 -29.473 1.00 94.38 404 PRO A C 1
ATOM 3088 O O . PRO A 1 404 ? -0.284 5.550 -29.004 1.00 94.38 404 PRO A O 1
ATOM 3091 N N . ILE A 1 405 ? 1.460 4.260 -29.619 1.00 92.81 405 ILE A N 1
ATOM 3092 C CA . ILE A 1 405 ? 2.526 5.240 -29.387 1.00 92.81 405 ILE A CA 1
ATOM 3093 C C . ILE A 1 405 ? 3.211 5.595 -30.709 1.00 92.81 405 ILE A C 1
ATOM 3095 O O . ILE A 1 405 ? 3.431 4.740 -31.564 1.00 92.81 405 ILE A O 1
ATOM 3099 N N . ASP A 1 406 ? 3.531 6.876 -30.885 1.00 88.31 406 ASP A N 1
ATOM 3100 C CA . ASP A 1 406 ? 4.181 7.392 -32.092 1.00 88.31 406 ASP A CA 1
ATOM 3101 C C . ASP A 1 406 ? 5.688 7.574 -31.878 1.00 88.31 406 ASP A C 1
ATOM 3103 O O . ASP A 1 406 ? 6.146 8.571 -31.313 1.00 88.31 406 ASP A O 1
ATOM 3107 N N . THR A 1 407 ? 6.457 6.616 -32.379 1.00 84.19 407 THR A N 1
ATOM 3108 C CA . THR A 1 407 ? 7.919 6.583 -32.283 1.00 84.19 407 THR A CA 1
ATOM 3109 C C . THR A 1 407 ? 8.633 7.249 -33.467 1.00 84.19 407 THR A C 1
ATOM 3111 O O . THR A 1 407 ? 9.864 7.227 -33.529 1.00 84.19 407 THR A O 1
ATOM 3114 N N . THR A 1 408 ? 7.896 7.839 -34.420 1.00 79.06 408 THR A N 1
ATOM 3115 C CA . THR A 1 408 ? 8.456 8.291 -35.711 1.00 79.06 408 THR A CA 1
ATOM 3116 C C . THR A 1 408 ? 9.090 9.683 -35.667 1.00 79.06 408 THR A C 1
ATOM 3118 O O . THR A 1 408 ? 10.040 9.967 -36.402 1.00 79.06 408 THR A O 1
ATOM 3121 N N . SER A 1 409 ? 8.582 10.560 -34.804 1.00 71.81 409 SER A N 1
ATOM 3122 C CA . SER A 1 409 ? 9.123 11.905 -34.572 1.00 71.81 409 SER A CA 1
ATOM 3123 C C . SER A 1 409 ? 10.259 11.886 -33.537 1.00 71.81 409 SER A C 1
ATOM 3125 O O . SER A 1 409 ? 10.447 10.874 -32.876 1.00 71.81 409 SER A O 1
ATOM 3127 N N . GLY A 1 410 ? 10.994 12.996 -33.382 1.00 78.00 410 GLY A N 1
ATOM 3128 C CA . GLY A 1 410 ? 12.126 13.120 -32.444 1.00 78.00 410 GLY A CA 1
ATOM 3129 C C . GLY A 1 410 ? 11.811 12.802 -30.971 1.00 78.00 410 GLY A C 1
ATOM 3130 O O . GLY A 1 410 ? 10.705 12.390 -30.641 1.00 78.00 410 GLY A O 1
ATOM 3131 N N . GLY A 1 411 ? 12.790 13.025 -30.087 1.00 86.25 411 GLY A N 1
ATOM 3132 C CA . GLY A 1 411 ? 12.788 12.517 -28.711 1.00 86.25 411 GLY A CA 1
ATOM 3133 C C . GLY A 1 411 ? 11.464 12.670 -27.947 1.00 86.25 411 GLY A C 1
ATOM 3134 O O . GLY A 1 411 ? 11.025 13.788 -27.659 1.00 86.25 411 GLY A O 1
ATOM 3135 N N . LYS A 1 412 ? 10.837 11.545 -27.586 1.00 90.88 412 LYS A N 1
ATOM 3136 C CA . LYS A 1 412 ? 9.535 11.481 -26.896 1.00 90.88 412 LYS A CA 1
ATOM 3137 C C . LYS A 1 412 ? 9.566 10.519 -25.710 1.00 90.88 412 LYS A C 1
ATOM 3139 O O . LYS A 1 412 ? 10.212 9.477 -25.767 1.00 90.88 412 LYS A O 1
ATOM 3144 N N . SER A 1 413 ? 8.807 10.837 -24.666 1.00 91.75 413 SER A N 1
ATOM 3145 C CA . SER A 1 413 ? 8.414 9.894 -23.617 1.00 91.75 413 SER A CA 1
ATOM 3146 C C . SER A 1 413 ? 6.898 9.787 -23.548 1.00 91.75 413 SER A C 1
ATOM 3148 O O . SER A 1 413 ? 6.184 10.785 -23.673 1.00 91.75 413 SER A O 1
ATOM 3150 N N . PHE A 1 414 ? 6.422 8.560 -23.375 1.00 94.81 414 PHE A N 1
ATOM 3151 C CA . PHE A 1 414 ? 5.031 8.217 -23.141 1.00 94.81 414 PHE A CA 1
ATOM 3152 C C . PHE A 1 414 ? 4.863 7.893 -21.664 1.00 94.81 414 PHE A C 1
ATOM 3154 O O . PHE A 1 414 ? 5.458 6.936 -21.171 1.00 94.81 414 PHE A O 1
ATOM 3161 N N . LEU A 1 415 ? 4.067 8.699 -20.972 1.00 95.25 415 LEU A N 1
ATOM 3162 C CA . LEU A 1 415 ? 3.813 8.559 -19.546 1.00 95.25 415 LEU A CA 1
ATOM 3163 C C . LEU A 1 415 ? 2.467 7.870 -19.354 1.00 95.25 415 LEU A C 1
ATOM 3165 O O . LEU A 1 415 ? 1.438 8.362 -19.820 1.00 95.25 415 LEU A O 1
ATOM 3169 N N . TYR A 1 416 ? 2.496 6.725 -18.685 1.00 96.88 416 TYR A N 1
ATOM 3170 C CA . TYR A 1 416 ? 1.328 5.980 -18.242 1.00 96.88 416 TYR A CA 1
ATOM 3171 C C . TYR A 1 416 ? 1.085 6.362 -16.783 1.00 96.88 416 TYR A C 1
ATOM 3173 O O . TYR A 1 416 ? 1.852 5.984 -15.898 1.00 96.88 416 TYR A O 1
ATOM 3181 N N . GLU A 1 417 ? 0.056 7.167 -16.540 1.00 94.62 417 GLU A N 1
ATOM 3182 C CA . GLU A 1 417 ? -0.201 7.822 -15.256 1.00 94.62 417 GLU A CA 1
ATOM 3183 C C . GLU A 1 417 ? -1.524 7.339 -14.670 1.00 94.62 417 GLU A C 1
ATOM 3185 O O . GLU A 1 417 ? -2.576 7.501 -15.297 1.00 94.62 417 GLU A O 1
ATOM 3190 N N . CYS A 1 418 ? -1.478 6.784 -13.459 1.00 92.75 418 CYS A N 1
ATOM 3191 C CA . CYS A 1 418 ? -2.678 6.482 -12.686 1.00 92.75 418 CYS A CA 1
ATOM 3192 C C . CYS A 1 418 ? -3.171 7.764 -12.008 1.00 92.75 418 CYS A C 1
ATOM 3194 O O . CYS A 1 418 ? -2.446 8.383 -11.227 1.00 92.75 418 CYS A O 1
ATOM 3196 N N . GLN A 1 419 ? -4.401 8.155 -12.313 1.00 91.00 419 GLN A N 1
ATOM 3197 C CA . GLN A 1 419 ? -5.068 9.300 -11.706 1.00 91.00 419 GLN A CA 1
ATOM 3198 C C . GLN A 1 419 ? -5.643 8.930 -10.330 1.00 91.00 419 GLN A C 1
ATOM 3200 O O . GLN A 1 419 ? -5.778 7.754 -9.985 1.00 91.00 419 GLN A O 1
ATOM 3205 N N . LYS A 1 420 ? -6.045 9.939 -9.549 1.00 87.06 420 LYS A N 1
ATOM 3206 C CA . LYS A 1 420 ? -6.621 9.753 -8.204 1.00 87.06 420 LYS A CA 1
ATOM 3207 C C . LYS A 1 420 ? -7.840 8.819 -8.176 1.00 87.06 420 LYS A C 1
ATOM 3209 O O . LYS A 1 420 ? -8.069 8.129 -7.188 1.00 87.06 420 LYS A O 1
ATOM 3214 N N . ASP A 1 421 ? -8.649 8.818 -9.230 1.00 88.56 421 ASP A N 1
ATOM 3215 C CA . ASP A 1 421 ? -9.830 7.956 -9.356 1.00 88.56 421 ASP A CA 1
ATOM 3216 C C . ASP A 1 421 ? -9.500 6.512 -9.776 1.00 88.56 421 ASP A C 1
ATOM 3218 O O . ASP A 1 421 ? -10.400 5.665 -9.784 1.00 88.56 421 ASP A O 1
ATOM 3222 N N . GLY A 1 422 ? -8.223 6.241 -10.068 1.00 90.94 422 GLY A N 1
ATOM 3223 C CA . GLY A 1 422 ? -7.698 4.967 -10.536 1.00 90.94 422 GLY A CA 1
ATOM 3224 C C . GLY A 1 422 ? -7.575 4.843 -12.050 1.00 90.94 422 GLY A C 1
ATOM 3225 O O . GLY A 1 422 ? -7.048 3.835 -12.517 1.00 90.94 422 GLY A O 1
ATOM 3226 N N . VAL A 1 423 ? -8.040 5.827 -12.825 1.00 95.06 423 VAL A N 1
ATOM 3227 C CA . VAL A 1 423 ? -7.990 5.762 -14.290 1.00 95.06 423 VAL A CA 1
ATOM 3228 C C . VAL A 1 423 ? -6.549 5.901 -14.769 1.00 95.06 423 VAL A C 1
ATOM 3230 O O . VAL A 1 423 ? -5.843 6.842 -14.406 1.00 95.06 423 VAL A O 1
ATOM 3233 N N . VAL A 1 424 ? -6.114 4.979 -15.625 1.00 96.38 424 VAL A N 1
ATOM 3234 C CA . VAL A 1 424 ? -4.818 5.048 -16.296 1.00 96.38 424 VAL A CA 1
ATOM 3235 C C . VAL A 1 424 ? -4.946 5.903 -17.548 1.00 96.38 424 VAL A C 1
ATOM 3237 O O . VAL A 1 424 ? -5.703 5.608 -18.473 1.00 96.38 424 VAL A O 1
ATOM 3240 N N . THR A 1 425 ? -4.164 6.971 -17.585 1.00 95.69 425 THR A N 1
ATOM 3241 C CA . THR A 1 425 ? -4.068 7.887 -18.721 1.00 95.69 425 THR A CA 1
ATOM 3242 C C . THR A 1 425 ? -2.710 7.750 -19.387 1.00 95.69 425 THR A C 1
ATOM 3244 O O . THR A 1 425 ? -1.727 7.403 -18.744 1.00 95.69 425 THR A O 1
ATOM 3247 N N . VAL A 1 426 ? -2.655 8.009 -20.693 1.00 96.31 426 VAL A N 1
ATOM 3248 C CA . VAL A 1 426 ? -1.401 7.977 -21.453 1.00 96.31 426 VAL A CA 1
ATOM 3249 C C . VAL A 1 426 ? -1.195 9.326 -22.111 1.00 96.31 426 VAL A C 1
ATOM 3251 O O . VAL A 1 426 ? -1.979 9.701 -22.998 1.00 96.31 426 VAL A O 1
ATOM 3254 N N . THR A 1 427 ? -0.145 10.018 -21.692 1.00 94.62 427 THR A N 1
ATOM 3255 C CA . THR A 1 427 ? 0.283 11.312 -22.226 1.00 94.62 427 THR A CA 1
ATOM 3256 C C . THR A 1 427 ? 1.626 11.158 -22.941 1.00 94.62 427 THR A C 1
ATOM 3258 O O . THR A 1 427 ? 2.371 10.209 -22.708 1.00 94.62 427 THR A O 1
ATOM 3261 N N . SER A 1 428 ? 1.929 12.056 -23.879 1.00 92.31 428 SER A N 1
ATOM 3262 C CA . SER A 1 428 ? 3.233 12.095 -24.549 1.00 92.31 428 SER A CA 1
ATOM 3263 C C . SER A 1 428 ? 3.898 13.438 -24.294 1.00 92.31 428 SER A C 1
ATOM 3265 O O . SER A 1 428 ? 3.280 14.476 -24.542 1.00 92.31 428 SER A O 1
ATOM 3267 N N . LYS A 1 429 ? 5.158 13.423 -23.870 1.00 90.19 429 LYS A N 1
ATOM 3268 C CA . LYS A 1 429 ? 5.975 14.614 -23.629 1.00 90.19 429 LYS A CA 1
ATOM 3269 C C . LYS A 1 429 ? 7.213 14.563 -24.523 1.00 90.19 429 LYS A C 1
ATOM 3271 O O . LYS A 1 429 ? 7.826 13.509 -24.681 1.00 90.19 429 LYS A O 1
ATOM 3276 N N . ALA A 1 430 ? 7.580 15.693 -25.124 1.00 87.25 430 ALA A N 1
ATOM 3277 C CA . ALA A 1 430 ? 8.884 15.813 -25.767 1.00 87.25 430 ALA A CA 1
ATOM 3278 C C . ALA A 1 430 ? 9.960 15.734 -24.681 1.00 87.25 430 ALA A C 1
ATOM 3280 O O . ALA A 1 430 ? 9.867 16.449 -23.681 1.00 87.25 430 ALA A O 1
ATOM 3281 N N . ILE A 1 431 ? 10.954 14.869 -24.857 1.00 82.81 431 ILE A N 1
ATOM 3282 C CA . ILE A 1 431 ? 12.028 14.734 -23.874 1.00 82.81 431 ILE A CA 1
ATOM 3283 C C . ILE A 1 431 ? 13.287 15.415 -24.363 1.00 82.81 431 ILE A C 1
ATOM 3285 O O . ILE A 1 431 ? 13.678 15.304 -25.525 1.00 82.81 431 ILE A O 1
ATOM 3289 N N . ASN A 1 432 ? 13.941 16.097 -23.434 1.00 70.69 432 ASN A N 1
ATOM 3290 C CA . ASN A 1 432 ? 15.340 16.410 -23.604 1.00 70.69 432 ASN A CA 1
ATOM 3291 C C . ASN A 1 432 ? 16.124 15.099 -23.388 1.00 70.69 432 ASN A C 1
ATOM 3293 O O . ASN A 1 432 ? 15.879 14.425 -22.386 1.00 70.69 432 ASN A O 1
ATOM 3297 N N . PRO A 1 433 ? 17.041 14.702 -24.290 1.00 66.88 433 PRO A N 1
ATOM 3298 C CA . PRO A 1 433 ? 17.928 13.560 -24.049 1.00 66.88 433 PRO A CA 1
ATOM 3299 C C . PRO A 1 433 ? 18.817 13.730 -22.799 1.00 66.88 433 PRO A C 1
ATOM 3301 O O . PRO A 1 433 ? 19.462 12.773 -22.382 1.00 66.88 433 PRO A O 1
ATOM 3304 N N . LEU A 1 434 ? 18.853 14.931 -22.210 1.00 64.38 434 LEU A N 1
ATOM 3305 C CA . LEU A 1 434 ? 19.597 15.299 -21.009 1.00 64.38 434 LEU A CA 1
ATOM 3306 C C . LEU A 1 434 ? 18.723 16.113 -20.035 1.00 64.38 434 LEU A C 1
ATOM 3308 O O . LEU A 1 434 ? 18.026 17.016 -20.493 1.00 64.38 434 LEU A O 1
ATOM 3312 N N . PRO A 1 435 ? 18.791 15.908 -18.707 1.00 69.25 435 PRO A N 1
ATOM 3313 C CA . PRO A 1 435 ? 19.551 14.898 -17.965 1.00 69.25 435 PRO A CA 1
ATOM 3314 C C . PRO A 1 435 ? 18.811 13.565 -17.799 1.00 69.25 435 PRO A C 1
ATOM 3316 O O . PRO A 1 435 ? 17.594 13.467 -17.957 1.00 69.25 435 PRO A O 1
ATOM 3319 N N . GLU A 1 436 ? 19.554 12.527 -17.423 1.00 80.12 436 GLU A N 1
ATOM 3320 C CA . GLU A 1 436 ? 18.975 11.249 -17.025 1.00 80.12 436 GLU A CA 1
ATOM 3321 C C . GLU A 1 436 ? 18.637 11.218 -15.532 1.00 80.12 436 GLU A C 1
ATOM 3323 O O . GLU A 1 436 ? 19.355 11.776 -14.695 1.00 80.12 436 GLU A O 1
ATOM 3328 N N . LEU A 1 437 ? 17.558 10.506 -15.192 1.00 86.06 437 LEU A N 1
ATOM 3329 C CA . LEU A 1 437 ? 17.214 10.276 -13.798 1.00 86.06 437 LEU A CA 1
ATOM 3330 C C . LEU A 1 437 ? 18.281 9.384 -13.123 1.00 86.06 437 LEU A C 1
ATOM 3332 O O . LEU A 1 437 ? 18.714 8.388 -13.725 1.00 86.06 437 LEU A O 1
ATOM 3336 N N . PRO A 1 438 ? 18.687 9.716 -11.883 1.00 89.19 438 PRO A N 1
ATOM 3337 C CA . PRO A 1 438 ? 19.538 8.886 -11.031 1.00 89.19 438 PRO A CA 1
ATOM 3338 C C . PRO A 1 438 ? 18.980 7.473 -10.848 1.00 89.19 438 PRO A C 1
ATOM 3340 O O . PRO A 1 438 ? 17.816 7.209 -11.149 1.00 89.19 438 PRO A O 1
ATOM 3343 N N . VAL A 1 439 ? 19.795 6.563 -10.311 1.00 90.94 439 VAL A N 1
ATOM 3344 C CA . VAL A 1 439 ? 19.288 5.304 -9.736 1.00 90.94 439 VAL A CA 1
ATOM 3345 C C . VAL A 1 439 ? 19.223 5.491 -8.233 1.00 90.94 439 VAL A C 1
ATOM 3347 O O . VAL A 1 439 ? 20.237 5.838 -7.626 1.00 90.94 439 VAL A O 1
ATOM 3350 N N . SER A 1 440 ? 18.046 5.281 -7.651 1.00 93.69 440 SER A N 1
ATOM 3351 C CA . SER A 1 440 ? 17.857 5.449 -6.213 1.00 93.69 440 SER A CA 1
ATOM 3352 C C . SER A 1 440 ? 18.525 4.325 -5.415 1.00 93.69 440 SER A C 1
ATOM 3354 O O . SER A 1 440 ? 18.594 3.184 -5.876 1.00 93.69 440 SER A O 1
ATOM 3356 N N . GLN A 1 441 ? 19.029 4.645 -4.221 1.00 94.69 441 GLN A N 1
ATOM 3357 C CA . GLN A 1 441 ? 19.570 3.664 -3.280 1.00 94.69 441 GLN A CA 1
ATOM 3358 C C . GLN A 1 441 ? 18.592 2.502 -3.041 1.00 94.69 441 GLN A C 1
ATOM 3360 O O . GLN A 1 441 ? 17.414 2.721 -2.776 1.00 94.69 441 GLN A O 1
ATOM 3365 N N . ASN A 1 442 ? 19.102 1.266 -3.080 1.00 94.19 442 ASN A N 1
ATOM 3366 C CA . ASN A 1 442 ? 18.348 0.010 -2.914 1.00 94.19 442 ASN A CA 1
ATOM 3367 C C . ASN A 1 442 ? 17.211 -0.210 -3.928 1.00 94.19 442 ASN A C 1
ATOM 3369 O O . ASN A 1 442 ? 16.436 -1.161 -3.810 1.00 94.19 442 ASN A O 1
ATOM 3373 N N . GLN A 1 443 ? 17.152 0.631 -4.955 1.00 95.44 443 GLN A N 1
ATOM 3374 C CA . GLN A 1 443 ? 16.333 0.454 -6.138 1.00 95.44 443 GLN A CA 1
ATOM 3375 C C . GLN A 1 443 ? 17.234 0.042 -7.306 1.00 95.44 443 GLN A C 1
ATOM 3377 O O . GLN A 1 443 ? 18.457 0.195 -7.256 1.00 95.44 443 GLN A O 1
ATOM 3382 N N . TRP A 1 444 ? 16.667 -0.519 -8.368 1.00 94.69 444 TRP A N 1
ATOM 3383 C CA . TRP A 1 444 ? 17.479 -1.198 -9.375 1.00 94.69 444 TRP A CA 1
ATOM 3384 C C . TRP A 1 444 ? 17.386 -0.553 -10.753 1.00 94.69 444 TRP A C 1
ATOM 3386 O O . TRP A 1 444 ? 16.390 0.056 -11.145 1.00 94.69 444 TRP A O 1
ATOM 3396 N N . ARG A 1 445 ? 18.466 -0.726 -11.518 1.00 93.81 445 ARG A N 1
ATOM 3397 C CA . ARG A 1 445 ? 18.481 -0.524 -12.963 1.00 93.81 445 ARG A CA 1
ATOM 3398 C C . ARG A 1 445 ? 18.958 -1.777 -13.678 1.00 93.81 445 ARG A C 1
ATOM 3400 O O . ARG A 1 445 ? 19.781 -2.522 -13.151 1.00 93.81 445 ARG A O 1
ATOM 3407 N N . SER A 1 446 ? 18.513 -1.957 -14.909 1.00 93.62 446 SER A N 1
ATOM 3408 C CA . SER A 1 446 ? 19.026 -2.973 -15.821 1.00 93.62 446 SER A CA 1
ATOM 3409 C C . SER A 1 446 ? 19.313 -2.380 -17.193 1.00 93.62 446 SER A C 1
ATOM 3411 O O . SER A 1 446 ? 18.722 -1.368 -17.576 1.00 93.62 446 SER A O 1
ATOM 3413 N N . VAL A 1 447 ? 20.219 -3.020 -17.926 1.00 91.31 447 VAL A N 1
ATOM 3414 C CA . VAL A 1 447 ? 20.513 -2.705 -19.328 1.00 91.31 447 VAL A CA 1
ATOM 3415 C C . VAL A 1 447 ? 20.482 -4.004 -20.129 1.00 91.31 447 VAL A C 1
ATOM 3417 O O . VAL A 1 447 ? 20.993 -5.027 -19.670 1.00 91.31 447 VAL A O 1
ATOM 3420 N N . SER A 1 448 ? 19.872 -3.997 -21.313 1.00 90.56 448 SER A N 1
ATOM 3421 C CA . SER A 1 448 ? 19.900 -5.131 -22.243 1.00 90.56 448 SER A CA 1
ATOM 3422 C C . SER A 1 448 ? 21.331 -5.433 -22.686 1.00 90.56 448 SER A C 1
ATOM 3424 O O . SER A 1 448 ? 22.016 -4.529 -23.166 1.00 90.56 448 SER A O 1
ATOM 3426 N N . GLY A 1 449 ? 21.757 -6.692 -22.605 1.00 85.44 449 GLY A N 1
ATOM 3427 C CA . GLY A 1 449 ? 23.080 -7.084 -23.089 1.00 85.44 449 GLY A CA 1
ATOM 3428 C C . GLY A 1 449 ? 23.156 -7.219 -24.601 1.00 85.44 449 GLY A C 1
ATOM 3429 O O . GLY A 1 449 ? 24.127 -6.807 -25.239 1.00 85.44 449 GLY A O 1
ATOM 3430 N N . ILE A 1 450 ? 22.073 -7.699 -25.212 1.00 85.62 450 ILE A N 1
ATOM 3431 C CA . ILE A 1 450 ? 21.922 -7.711 -26.664 1.00 85.62 450 ILE A CA 1
ATOM 3432 C C . ILE A 1 450 ? 20.998 -6.558 -27.050 1.00 85.62 450 ILE A C 1
ATOM 3434 O O . ILE A 1 450 ? 19.872 -6.465 -26.572 1.00 85.62 450 ILE A O 1
ATOM 3438 N N . ALA A 1 451 ? 21.468 -5.667 -27.923 1.00 86.00 451 ALA A N 1
ATOM 3439 C CA . ALA A 1 451 ? 20.616 -4.597 -28.420 1.00 86.00 451 ALA A CA 1
ATOM 3440 C C . ALA A 1 451 ? 19.440 -5.165 -29.224 1.00 86.00 451 ALA A C 1
ATOM 3442 O O . ALA A 1 451 ? 19.594 -6.096 -30.019 1.00 86.00 451 ALA A O 1
ATOM 3443 N N . LEU A 1 452 ? 18.275 -4.545 -29.064 1.00 88.81 452 LEU A N 1
ATOM 3444 C CA . LEU A 1 452 ? 17.117 -4.763 -29.914 1.00 88.81 452 LEU A CA 1
ATOM 3445 C C . LEU A 1 452 ? 17.483 -4.371 -31.349 1.00 88.81 452 LEU A C 1
ATOM 3447 O O . LEU A 1 452 ? 17.666 -3.194 -31.650 1.00 88.81 452 LEU A O 1
ATOM 3451 N N . HIS A 1 453 ? 17.585 -5.362 -32.233 1.00 89.94 453 HIS A N 1
ATOM 3452 C CA . HIS A 1 453 ? 17.720 -5.124 -33.665 1.00 89.94 453 HIS A CA 1
ATOM 3453 C C . HIS A 1 453 ? 16.351 -4.757 -34.235 1.00 89.94 453 HIS A C 1
ATOM 3455 O O . HIS A 1 453 ? 15.439 -5.592 -34.259 1.00 89.94 453 HIS A O 1
ATOM 3461 N N . SER A 1 454 ? 16.219 -3.499 -34.644 1.00 89.81 454 SER A N 1
ATOM 3462 C CA . SER A 1 454 ? 14.962 -2.941 -35.109 1.00 89.81 454 SER A CA 1
ATOM 3463 C C . SER A 1 454 ? 14.769 -3.115 -36.609 1.00 89.81 454 SER A C 1
ATOM 3465 O O . SER A 1 454 ? 15.721 -3.240 -37.381 1.00 89.81 454 SER A O 1
ATOM 3467 N N . THR A 1 455 ? 13.509 -3.116 -37.040 1.00 88.94 455 THR A N 1
ATOM 3468 C CA . THR A 1 455 ? 13.126 -3.285 -38.452 1.00 88.94 455 THR A CA 1
ATOM 3469 C C . THR A 1 455 ? 13.641 -2.167 -39.363 1.00 88.94 455 THR A C 1
ATOM 3471 O O . THR A 1 455 ? 13.775 -2.373 -40.568 1.00 88.94 455 THR A O 1
ATOM 3474 N N . ASN A 1 456 ? 13.983 -1.005 -38.799 1.00 87.06 456 ASN A N 1
ATOM 3475 C CA . ASN A 1 456 ? 14.606 0.113 -39.512 1.00 87.06 456 ASN A CA 1
ATOM 3476 C C . ASN A 1 456 ? 16.139 -0.011 -39.662 1.00 87.06 456 ASN A C 1
ATOM 3478 O O . ASN A 1 456 ? 16.762 0.890 -40.221 1.00 87.06 456 ASN A O 1
ATOM 3482 N N . GLY A 1 457 ? 16.746 -1.102 -39.178 1.00 87.50 457 GLY A N 1
ATOM 3483 C CA . GLY A 1 457 ? 18.191 -1.346 -39.225 1.00 87.50 457 GLY A CA 1
ATOM 3484 C C . GLY A 1 457 ? 18.990 -0.714 -38.080 1.00 87.50 457 GLY A C 1
ATOM 3485 O O . GLY A 1 457 ? 20.201 -0.930 -38.005 1.00 87.50 457 GLY A O 1
ATOM 3486 N N . SER A 1 458 ? 18.343 0.035 -37.183 1.00 89.19 458 SER A N 1
ATOM 3487 C CA . SER A 1 458 ? 18.966 0.560 -35.966 1.00 89.19 458 SER A CA 1
ATOM 3488 C C . SER A 1 458 ? 19.014 -0.502 -34.864 1.00 89.19 458 SER A C 1
ATOM 3490 O O . SER A 1 458 ? 18.223 -1.448 -34.827 1.00 89.19 458 SER A O 1
ATOM 3492 N N . PHE A 1 459 ? 19.947 -0.328 -33.932 1.00 90.12 459 PHE A N 1
ATOM 3493 C CA . PHE A 1 459 ? 20.070 -1.148 -32.729 1.00 90.12 459 PHE A CA 1
ATOM 3494 C C . PHE A 1 459 ? 19.679 -0.309 -31.519 1.00 90.12 459 PHE A C 1
ATOM 3496 O O . PHE A 1 459 ? 20.098 0.840 -31.439 1.00 90.12 459 PHE A O 1
ATOM 3503 N N . PHE A 1 460 ? 18.917 -0.857 -30.576 1.00 90.25 460 PHE A N 1
ATOM 3504 C CA . PHE A 1 460 ? 18.491 -0.135 -29.375 1.00 90.25 460 PHE A CA 1
ATOM 3505 C C . PHE A 1 460 ? 18.908 -0.859 -28.095 1.00 90.25 460 PHE A C 1
ATOM 3507 O O . PHE A 1 460 ? 18.612 -2.040 -27.924 1.00 90.25 460 PHE A O 1
ATOM 3514 N N . ASP A 1 461 ? 19.548 -0.142 -27.176 1.00 89.62 461 ASP A N 1
ATOM 3515 C CA . ASP A 1 461 ? 19.673 -0.569 -25.785 1.00 89.62 461 ASP A CA 1
ATOM 3516 C C . ASP A 1 461 ? 18.329 -0.366 -25.083 1.00 89.62 461 ASP A C 1
ATOM 3518 O O . ASP A 1 461 ? 17.717 0.699 -25.205 1.00 89.62 461 ASP A O 1
ATOM 3522 N N . VAL A 1 462 ? 17.895 -1.366 -24.319 1.00 91.88 462 VAL A N 1
ATOM 3523 C CA . VAL A 1 462 ? 16.740 -1.265 -23.427 1.00 91.88 462 VAL A CA 1
ATOM 3524 C C . VAL A 1 462 ? 17.251 -1.089 -22.006 1.00 91.88 462 VAL A C 1
ATOM 3526 O O . VAL A 1 462 ? 17.888 -1.985 -21.453 1.00 91.88 462 VAL A O 1
ATOM 3529 N N . ILE A 1 463 ? 16.985 0.075 -21.427 1.00 92.44 463 ILE A N 1
ATOM 3530 C CA . ILE A 1 463 ? 17.360 0.421 -20.057 1.00 92.44 463 ILE A CA 1
ATOM 3531 C C . ILE A 1 463 ? 16.080 0.467 -19.233 1.00 92.44 463 ILE A C 1
ATOM 3533 O O . ILE A 1 463 ? 15.116 1.111 -19.636 1.00 92.44 463 ILE A O 1
ATOM 3537 N N . VAL A 1 464 ? 16.067 -0.201 -18.084 1.00 95.00 464 VAL A N 1
ATOM 3538 C CA . VAL A 1 464 ? 14.934 -0.163 -17.151 1.00 95.00 464 VAL A CA 1
ATOM 3539 C C . VAL A 1 464 ? 15.434 0.356 -15.817 1.00 95.00 464 VAL A C 1
ATOM 3541 O O . VAL A 1 464 ? 16.391 -0.200 -15.284 1.00 95.00 464 VAL A O 1
ATOM 3544 N N . LYS A 1 465 ? 14.808 1.405 -15.290 1.00 95.12 465 LYS A N 1
ATOM 3545 C CA . LYS A 1 465 ? 15.004 1.912 -13.928 1.00 95.12 465 LYS A CA 1
ATOM 3546 C C . LYS A 1 465 ? 13.683 1.764 -13.189 1.00 95.12 465 LYS A C 1
ATOM 3548 O O . LYS A 1 465 ? 12.662 2.243 -13.676 1.00 95.12 465 LYS A O 1
ATOM 3553 N N . ASP A 1 466 ? 13.712 1.111 -12.042 1.00 96.50 466 ASP A N 1
ATOM 3554 C CA . ASP A 1 466 ? 12.547 0.949 -11.180 1.00 96.50 466 ASP A CA 1
ATOM 3555 C C . ASP A 1 466 ? 12.849 1.608 -9.843 1.00 96.50 466 ASP A C 1
ATOM 3557 O O . ASP A 1 466 ? 13.838 1.258 -9.206 1.00 96.50 466 ASP A O 1
ATOM 3561 N N . TYR A 1 467 ? 12.028 2.581 -9.456 1.00 96.44 467 TYR A N 1
ATOM 3562 C CA . TYR A 1 467 ? 12.171 3.365 -8.231 1.00 96.44 467 TYR A CA 1
ATOM 3563 C C . TYR A 1 467 ? 11.277 2.868 -7.092 1.00 96.44 467 TYR A C 1
ATOM 3565 O O . TYR A 1 467 ? 11.397 3.360 -5.971 1.00 96.44 467 TYR A O 1
ATOM 3573 N N . VAL A 1 468 ? 10.374 1.925 -7.377 1.00 95.56 468 VAL A N 1
ATOM 3574 C CA . VAL A 1 468 ? 9.282 1.507 -6.486 1.00 95.56 468 VAL A CA 1
ATOM 3575 C C . VAL A 1 468 ? 9.278 -0.006 -6.215 1.00 95.56 468 VAL A C 1
ATOM 3577 O O . VAL A 1 468 ? 8.310 -0.540 -5.666 1.00 95.56 468 VAL A O 1
ATOM 3580 N N . ASN A 1 469 ? 10.368 -0.703 -6.551 1.00 94.69 469 ASN A N 1
ATOM 3581 C CA . ASN A 1 469 ? 10.536 -2.146 -6.351 1.00 94.69 469 ASN A CA 1
ATOM 3582 C C . ASN A 1 469 ? 10.477 -2.564 -4.876 1.00 94.69 469 ASN A C 1
ATOM 3584 O O . ASN A 1 469 ? 9.817 -3.547 -4.531 1.00 94.69 469 ASN A O 1
ATOM 3588 N N . GLN A 1 470 ? 11.154 -1.830 -3.987 1.00 92.56 470 GLN A N 1
ATOM 3589 C CA . GLN A 1 470 ? 11.081 -2.072 -2.541 1.00 92.56 470 GLN A CA 1
ATOM 3590 C C . GLN A 1 470 ? 10.420 -0.880 -1.855 1.00 92.56 470 GLN A C 1
ATOM 3592 O O . GLN A 1 470 ? 11.041 0.181 -1.812 1.00 92.56 470 GLN A O 1
ATOM 3597 N N . PRO A 1 471 ? 9.193 -1.023 -1.326 1.00 92.44 471 PRO A N 1
ATOM 3598 C CA . PRO A 1 471 ? 8.550 0.040 -0.570 1.00 92.44 471 PRO A CA 1
ATOM 3599 C C . PRO A 1 471 ? 9.064 0.085 0.875 1.00 92.44 471 PRO A C 1
ATOM 3601 O O . PRO A 1 471 ? 9.599 -0.889 1.410 1.00 92.44 471 PRO A O 1
ATOM 3604 N N . GLY A 1 472 ? 8.826 1.215 1.535 1.00 91.12 472 GLY A N 1
ATOM 3605 C CA . GLY A 1 472 ? 9.096 1.390 2.958 1.00 91.12 472 GLY A CA 1
ATOM 3606 C C . GLY A 1 472 ? 10.510 1.876 3.254 1.00 91.12 472 GLY A C 1
ATOM 3607 O O . GLY A 1 472 ? 11.447 1.683 2.488 1.00 91.12 472 GLY A O 1
ATOM 3608 N N . ARG A 1 473 ? 10.681 2.521 4.408 1.00 92.38 473 ARG A N 1
ATOM 3609 C CA . ARG A 1 473 ? 11.927 3.223 4.771 1.00 92.38 473 ARG A CA 1
ATOM 3610 C C . ARG A 1 473 ? 13.111 2.316 5.127 1.00 92.38 473 ARG A C 1
ATOM 3612 O O . ARG A 1 473 ? 14.238 2.794 5.188 1.00 92.38 473 ARG A O 1
ATOM 3619 N N . ASN A 1 474 ? 12.859 1.031 5.383 1.00 90.25 474 ASN A N 1
ATOM 3620 C CA . ASN A 1 474 ? 13.893 0.076 5.792 1.00 90.25 474 ASN A CA 1
ATOM 3621 C C . ASN A 1 474 ? 14.593 -0.560 4.588 1.00 90.25 474 ASN A C 1
ATOM 3623 O O . ASN A 1 474 ? 15.819 -0.586 4.530 1.00 90.25 474 ASN A O 1
ATOM 3627 N N . LEU A 1 475 ? 13.815 -1.070 3.629 1.00 92.56 475 LEU A N 1
ATOM 3628 C CA . LEU A 1 475 ? 14.344 -1.732 2.436 1.00 92.56 475 LEU A CA 1
ATOM 3629 C C . LEU A 1 475 ? 14.319 -0.828 1.196 1.00 92.56 475 LEU A C 1
ATOM 3631 O O . LEU A 1 475 ? 15.207 -0.934 0.359 1.00 92.56 475 LEU A O 1
ATOM 3635 N N . GLY A 1 476 ? 13.401 0.138 1.119 1.00 92.88 476 GLY A N 1
ATOM 3636 C CA . GLY A 1 476 ? 13.256 1.041 -0.025 1.00 92.88 476 GLY A CA 1
ATOM 3637 C C . GLY A 1 476 ? 14.316 2.135 -0.181 1.00 92.88 476 GLY A C 1
ATOM 3638 O O . GLY A 1 476 ? 14.149 3.020 -1.021 1.00 92.88 476 GLY A O 1
ATOM 3639 N N . GLY A 1 477 ? 15.390 2.086 0.613 1.00 93.88 477 GLY A N 1
ATOM 3640 C CA . GLY A 1 477 ? 16.525 3.010 0.542 1.00 93.88 477 GLY A CA 1
ATOM 3641 C C . GLY A 1 477 ? 16.186 4.443 0.951 1.00 93.88 477 GLY A C 1
ATOM 3642 O O . GLY A 1 477 ? 15.211 4.675 1.672 1.00 93.88 477 GLY A O 1
ATOM 3643 N N . LEU A 1 478 ? 16.994 5.408 0.487 1.00 95.00 478 LEU A N 1
ATOM 3644 C CA . LEU A 1 478 ? 16.882 6.825 0.866 1.00 95.00 478 LEU A CA 1
ATOM 3645 C C . LEU A 1 478 ? 15.465 7.383 0.714 1.00 95.00 478 LEU A C 1
ATOM 3647 O O . LEU A 1 478 ? 15.002 8.143 1.565 1.00 95.00 478 LEU A O 1
ATOM 3651 N N . HIS A 1 479 ? 14.780 6.980 -0.354 1.00 94.88 479 HIS A N 1
ATOM 3652 C CA . HIS A 1 479 ? 13.476 7.510 -0.739 1.00 94.88 479 HIS A CA 1
ATOM 3653 C C . HIS A 1 479 ? 12.304 6.606 -0.353 1.00 94.88 479 HIS A C 1
ATOM 3655 O O . HIS A 1 479 ? 11.168 6.910 -0.710 1.00 94.88 479 HIS A O 1
ATOM 3661 N N . ALA A 1 480 ? 12.559 5.510 0.370 1.00 95.12 480 ALA A N 1
ATOM 3662 C CA . ALA A 1 480 ? 11.546 4.551 0.815 1.00 95.12 480 ALA A CA 1
ATOM 3663 C C . ALA A 1 480 ? 10.705 3.913 -0.317 1.00 95.12 480 ALA A C 1
ATOM 3665 O O . ALA A 1 480 ? 9.553 3.533 -0.093 1.00 95.12 480 ALA A O 1
ATOM 3666 N N . GLY A 1 481 ? 11.271 3.796 -1.524 1.00 94.12 481 GLY A N 1
ATOM 3667 C CA . GLY A 1 481 ? 10.566 3.259 -2.694 1.00 94.12 481 GLY A CA 1
ATOM 3668 C C . GLY A 1 481 ? 9.436 4.151 -3.208 1.00 94.12 481 GLY A C 1
ATOM 3669 O O . GLY A 1 481 ? 8.434 3.648 -3.714 1.00 94.12 481 GLY A O 1
ATOM 3670 N N . GLU A 1 482 ? 9.550 5.466 -3.015 1.00 94.50 482 GLU A N 1
ATOM 3671 C CA . GLU A 1 482 ? 8.589 6.447 -3.515 1.00 94.50 482 GLU A CA 1
ATOM 3672 C C . GLU A 1 482 ? 8.942 6.932 -4.933 1.00 94.50 482 GLU A C 1
ATOM 3674 O O . GLU A 1 482 ? 10.126 7.052 -5.256 1.00 94.50 482 GLU A O 1
ATOM 3679 N N . PRO A 1 483 ? 7.948 7.284 -5.775 1.00 93.94 483 PRO A N 1
ATOM 3680 C CA . PRO A 1 483 ? 8.192 7.860 -7.096 1.00 93.94 483 PRO A CA 1
ATOM 3681 C C . PRO A 1 483 ? 9.023 9.141 -7.033 1.00 93.94 483 PRO A C 1
ATOM 3683 O O . PRO A 1 483 ? 8.828 9.989 -6.150 1.00 93.94 483 PRO A O 1
ATOM 3686 N N . LEU A 1 484 ? 9.896 9.324 -8.023 1.00 92.69 484 LEU A N 1
ATOM 3687 C CA . LEU A 1 484 ? 10.899 10.388 -8.018 1.00 92.69 484 LEU A CA 1
ATOM 3688 C C . LEU A 1 484 ? 10.651 11.412 -9.122 1.00 92.69 484 LEU A C 1
ATOM 3690 O O . LEU A 1 484 ? 10.199 11.088 -10.217 1.00 92.69 484 LEU A O 1
ATOM 3694 N N . GLY A 1 485 ? 10.876 12.680 -8.789 1.00 88.31 485 GLY A N 1
ATOM 3695 C CA . GLY A 1 485 ? 10.574 13.803 -9.670 1.00 88.31 485 GLY A CA 1
ATOM 3696 C C . GLY A 1 485 ? 11.635 14.004 -10.746 1.00 88.31 485 GLY A C 1
ATOM 3697 O O . GLY A 1 485 ? 12.682 13.356 -10.744 1.00 88.31 485 GLY A O 1
ATOM 3698 N N . GLU A 1 486 ? 11.363 14.945 -11.649 1.00 78.50 486 GLU A N 1
ATOM 3699 C CA . GLU A 1 486 ? 12.378 15.429 -12.584 1.00 78.50 486 GLU A CA 1
ATOM 3700 C C . GLU A 1 486 ? 13.556 16.037 -11.811 1.00 78.50 486 GLU A C 1
ATOM 3702 O O . GLU A 1 486 ? 13.381 16.675 -10.770 1.00 78.50 486 GLU A O 1
ATOM 3707 N N . VAL A 1 487 ? 14.766 15.807 -12.317 1.00 77.94 487 VAL A N 1
ATOM 3708 C CA . VAL A 1 487 ? 16.006 16.332 -11.740 1.00 77.94 487 VAL A CA 1
ATOM 3709 C C . VAL A 1 487 ? 16.552 17.443 -12.622 1.00 77.94 487 VAL A C 1
ATOM 3711 O O . VAL A 1 487 ? 16.490 17.366 -13.850 1.00 77.94 487 VAL A O 1
ATOM 3714 N N . GLU A 1 488 ? 17.129 18.459 -11.990 1.00 64.69 488 GLU A N 1
ATOM 3715 C CA . GLU A 1 488 ? 17.930 19.461 -12.688 1.00 64.69 488 GLU A CA 1
ATOM 3716 C C . GLU A 1 488 ? 19.178 18.791 -13.293 1.00 64.69 488 GLU A C 1
ATOM 3718 O O . GLU A 1 488 ? 19.771 17.899 -12.665 1.00 64.69 488 GLU A O 1
ATOM 3723 N N . PRO A 1 489 ? 19.600 19.187 -14.506 1.00 57.75 489 PRO A N 1
ATOM 3724 C CA . PRO A 1 489 ? 20.810 18.650 -15.100 1.00 57.75 489 PRO A CA 1
ATOM 3725 C C . PRO A 1 489 ? 22.026 18.992 -14.250 1.00 57.75 489 PRO A C 1
ATOM 3727 O O . PRO A 1 489 ? 22.230 20.142 -13.860 1.00 57.75 489 PRO A O 1
ATOM 3730 N N . SER A 1 490 ? 22.880 17.997 -14.001 1.00 56.25 490 SER A N 1
ATOM 3731 C CA . SER A 1 490 ? 24.238 18.294 -13.558 1.00 56.25 490 SER A CA 1
ATOM 3732 C C . SER A 1 490 ? 24.939 19.084 -14.672 1.00 56.25 490 SER A C 1
ATOM 3734 O O . SER A 1 490 ? 24.691 18.866 -15.857 1.00 56.25 490 SER A O 1
ATOM 3736 N N . SER A 1 491 ? 25.781 20.053 -14.311 1.00 50.25 491 SER A N 1
ATOM 3737 C CA . SER A 1 491 ? 26.432 21.010 -15.225 1.00 50.25 491 SER A CA 1
ATOM 3738 C C . SER A 1 491 ? 27.508 20.388 -16.141 1.00 50.25 491 SER A C 1
ATOM 3740 O O . SER A 1 491 ? 28.504 21.025 -16.487 1.00 50.25 491 SER A O 1
ATOM 3742 N N . GLY A 1 492 ? 27.336 19.127 -16.532 1.00 50.72 492 GLY A N 1
ATOM 3743 C CA . GLY A 1 492 ? 28.279 18.341 -17.308 1.00 50.72 492 GLY A CA 1
ATOM 3744 C C . GLY A 1 492 ? 28.190 18.560 -18.819 1.00 50.72 492 GLY A C 1
ATOM 3745 O O . GLY A 1 492 ? 27.112 18.697 -19.390 1.00 50.72 492 GLY A O 1
ATOM 3746 N N . GLY A 1 493 ? 29.360 18.578 -19.466 1.00 47.81 493 GLY A N 1
ATOM 3747 C CA . GLY A 1 493 ? 29.522 18.718 -20.916 1.00 47.81 493 GLY A CA 1
ATOM 3748 C C . GLY A 1 493 ? 28.971 17.543 -21.750 1.00 47.81 493 GLY A C 1
ATOM 3749 O O . GLY A 1 493 ? 28.444 16.575 -21.200 1.00 47.81 493 GLY A O 1
ATOM 3750 N N . PRO A 1 494 ? 29.089 17.622 -23.092 1.00 42.97 494 PRO A N 1
ATOM 3751 C CA . PRO A 1 494 ? 28.424 16.717 -24.030 1.00 42.97 494 PRO A CA 1
ATOM 3752 C C . PRO A 1 494 ? 28.788 15.239 -23.821 1.00 42.97 494 PRO A C 1
ATOM 3754 O O . PRO A 1 494 ? 29.937 14.889 -23.552 1.00 42.97 494 PRO A O 1
ATOM 3757 N N . ILE A 1 495 ? 27.785 14.373 -23.981 1.00 49.31 495 ILE A N 1
ATOM 3758 C CA . ILE A 1 495 ? 27.891 12.917 -23.838 1.00 49.31 495 ILE A CA 1
ATOM 3759 C C . ILE A 1 495 ? 28.674 12.302 -25.010 1.00 49.31 495 ILE A C 1
ATOM 3761 O O . ILE A 1 495 ? 28.428 12.621 -26.173 1.00 49.31 495 ILE A O 1
ATOM 3765 N N . ALA A 1 496 ? 29.544 11.330 -24.720 1.00 43.03 496 ALA A N 1
ATOM 3766 C CA . ALA A 1 496 ? 29.930 10.317 -25.698 1.00 43.03 496 ALA A CA 1
ATOM 3767 C C . ALA A 1 496 ? 28.788 9.289 -25.825 1.00 43.03 496 ALA A C 1
ATOM 3769 O O . ALA A 1 496 ? 28.572 8.494 -24.913 1.00 43.03 496 ALA A O 1
ATOM 3770 N N . ASN A 1 497 ? 28.060 9.303 -26.944 1.00 46.78 497 ASN A N 1
ATOM 3771 C CA . ASN A 1 497 ? 26.842 8.512 -27.219 1.00 46.78 497 ASN A CA 1
ATOM 3772 C C . ASN A 1 497 ? 26.999 6.967 -27.196 1.00 46.78 497 ASN A C 1
ATOM 3774 O O . ASN A 1 497 ? 26.104 6.251 -27.642 1.00 46.78 497 ASN A O 1
ATOM 3778 N N . ASN A 1 498 ? 28.119 6.431 -26.698 1.00 43.50 498 ASN A N 1
ATOM 3779 C CA . ASN A 1 498 ? 28.529 5.040 -26.909 1.00 43.50 498 ASN A CA 1
ATOM 3780 C C . ASN A 1 498 ? 28.795 4.252 -25.606 1.00 43.50 498 ASN A C 1
ATOM 3782 O O . ASN A 1 498 ? 29.297 3.132 -25.689 1.00 43.50 498 ASN A O 1
ATOM 3786 N N . SER A 1 499 ? 28.505 4.782 -24.407 1.00 50.25 499 SER A N 1
ATOM 3787 C CA . SER A 1 499 ? 28.698 4.022 -23.159 1.00 50.25 499 SER A CA 1
ATOM 3788 C C . SER A 1 499 ? 27.438 3.263 -22.722 1.00 50.25 499 SER A C 1
ATOM 3790 O O . SER A 1 499 ? 26.358 3.830 -22.576 1.00 50.25 499 SER A O 1
ATOM 3792 N N . ILE A 1 500 ? 27.592 1.963 -22.444 1.00 55.12 500 ILE A N 1
ATOM 3793 C CA . ILE A 1 500 ? 26.566 1.105 -21.811 1.00 55.12 500 ILE A CA 1
ATOM 3794 C C . ILE A 1 500 ? 26.159 1.665 -20.430 1.00 55.12 500 ILE A C 1
ATOM 3796 O O . ILE A 1 500 ? 25.037 1.475 -19.968 1.00 55.12 500 ILE A O 1
ATOM 3800 N N . SER A 1 501 ? 27.057 2.407 -19.781 1.00 61.84 501 SER A N 1
ATOM 3801 C CA . SER A 1 501 ? 26.787 3.176 -18.567 1.00 61.84 501 SER A CA 1
ATOM 3802 C C . SER A 1 501 ? 26.238 4.567 -18.874 1.00 61.84 501 SER A C 1
ATOM 3804 O O . SER A 1 501 ? 26.752 5.244 -19.765 1.00 61.84 501 SER A O 1
ATOM 3806 N N . ASP A 1 502 ? 25.291 5.032 -18.068 1.00 68.69 502 ASP A N 1
ATOM 3807 C CA . ASP A 1 502 ? 24.861 6.430 -18.045 1.00 68.69 502 ASP A CA 1
ATOM 3808 C C . ASP A 1 502 ? 26.082 7.292 -17.657 1.00 68.69 502 ASP A C 1
ATOM 3810 O O . ASP A 1 502 ? 26.720 7.026 -16.632 1.00 68.69 502 ASP A O 1
ATOM 3814 N N . PRO A 1 503 ? 26.511 8.269 -18.472 1.00 68.31 503 PRO A N 1
ATOM 3815 C CA . PRO A 1 503 ? 27.675 9.073 -18.128 1.00 68.31 503 PRO A CA 1
ATOM 3816 C C . PRO A 1 503 ? 27.363 9.889 -16.875 1.00 68.31 503 PRO A C 1
ATOM 3818 O O . PRO A 1 503 ? 26.373 10.616 -16.844 1.00 68.31 503 PRO A O 1
ATOM 3821 N N . ARG A 1 504 ? 28.217 9.808 -15.844 1.00 68.50 504 ARG A N 1
ATOM 3822 C CA . ARG A 1 504 ? 27.997 10.483 -14.545 1.00 68.50 504 ARG A CA 1
ATOM 3823 C C . ARG A 1 504 ? 27.652 11.971 -14.676 1.00 68.50 504 ARG A C 1
ATOM 3825 O O . ARG A 1 504 ? 26.895 12.488 -13.873 1.00 68.50 504 ARG A O 1
ATOM 3832 N N . THR A 1 505 ? 28.195 12.637 -15.692 1.00 68.88 505 THR A N 1
ATOM 3833 C CA . THR A 1 505 ? 27.988 14.061 -16.001 1.00 68.88 505 THR A CA 1
ATOM 3834 C C . THR A 1 505 ? 26.612 14.391 -16.581 1.00 68.88 505 THR A C 1
ATOM 3836 O O . THR A 1 505 ? 26.299 15.562 -16.737 1.00 68.88 505 THR A O 1
ATOM 3839 N N . SER A 1 506 ? 25.823 13.380 -16.945 1.00 71.81 506 SER A N 1
ATOM 3840 C CA . SER A 1 506 ? 24.467 13.520 -17.492 1.00 71.81 506 SER A CA 1
ATOM 3841 C C . SER A 1 506 ? 23.372 13.158 -16.496 1.00 71.81 506 SER A C 1
ATOM 3843 O O . SER A 1 506 ? 22.198 13.413 -16.757 1.00 71.81 506 SER A O 1
ATOM 3845 N N . VAL A 1 507 ? 23.747 12.547 -15.371 1.00 79.19 507 VAL A N 1
ATOM 3846 C CA . VAL A 1 507 ? 22.809 12.101 -14.345 1.00 79.19 507 VAL A CA 1
ATOM 3847 C C . VAL A 1 507 ? 22.646 13.216 -13.323 1.00 79.19 507 VAL A C 1
ATOM 3849 O O . VAL A 1 507 ? 23.637 13.792 -12.863 1.00 79.19 507 VAL A O 1
ATOM 3852 N N . GLY A 1 508 ? 21.396 13.561 -13.013 1.00 81.44 508 GLY A N 1
ATOM 3853 C CA . GLY A 1 508 ? 21.095 14.565 -11.993 1.00 81.44 508 GLY A CA 1
ATOM 3854 C C . GLY A 1 508 ? 21.329 14.045 -10.572 1.00 81.44 508 GLY A C 1
ATOM 3855 O O . GLY A 1 508 ? 21.974 13.020 -10.349 1.00 81.44 508 GLY A O 1
ATOM 3856 N N . THR A 1 509 ? 20.764 14.740 -9.592 1.00 84.12 509 THR A N 1
ATOM 3857 C CA . THR A 1 509 ? 20.710 14.291 -8.192 1.00 84.12 509 THR A CA 1
ATOM 3858 C C . THR A 1 509 ? 19.316 14.534 -7.649 1.00 84.12 509 THR A C 1
ATOM 3860 O O . THR A 1 509 ? 18.748 15.599 -7.898 1.00 84.12 509 THR A O 1
ATOM 3863 N N . PHE A 1 510 ? 18.768 13.581 -6.897 1.00 88.62 510 PHE A N 1
ATOM 3864 C CA . PHE A 1 510 ? 17.477 13.791 -6.257 1.00 88.62 510 PHE A CA 1
ATOM 3865 C C . PHE A 1 510 ? 17.594 14.821 -5.125 1.00 88.62 510 PHE A C 1
ATOM 3867 O O . PHE A 1 510 ? 18.578 14.809 -4.379 1.00 88.62 510 PHE A O 1
ATOM 3874 N N . PRO A 1 511 ? 16.624 15.742 -4.999 1.00 87.06 511 PRO A N 1
ATOM 3875 C CA . PRO A 1 511 ? 16.634 16.716 -3.922 1.00 87.06 511 PRO A CA 1
ATOM 3876 C C . PRO A 1 511 ? 16.371 16.025 -2.581 1.00 87.06 511 PRO A C 1
ATOM 3878 O O . PRO A 1 511 ? 15.488 15.177 -2.472 1.00 87.06 511 PRO A O 1
ATOM 3881 N N . MET A 1 512 ? 17.088 16.452 -1.545 1.00 89.06 512 MET A N 1
ATOM 3882 C CA . MET A 1 512 ? 16.762 16.121 -0.157 1.00 89.06 512 MET A CA 1
ATOM 3883 C C . MET A 1 512 ? 15.650 17.049 0.342 1.00 89.06 512 MET A C 1
ATOM 3885 O O . MET A 1 512 ? 15.600 18.226 -0.022 1.00 89.06 512 MET A O 1
ATOM 3889 N N . GLY A 1 513 ? 14.768 16.530 1.188 1.00 88.50 513 GLY A N 1
ATOM 3890 C CA . GLY A 1 513 ? 13.762 17.312 1.892 1.00 88.50 513 GLY A CA 1
ATOM 3891 C C . GLY A 1 513 ? 14.376 18.257 2.931 1.00 88.50 513 GLY A C 1
ATOM 3892 O O . GLY A 1 513 ? 15.534 18.092 3.339 1.00 88.50 513 GLY A O 1
ATOM 3893 N N . PRO A 1 514 ? 13.610 19.267 3.381 1.00 91.50 514 PRO A N 1
ATOM 3894 C CA . PRO A 1 514 ? 14.067 20.207 4.394 1.00 91.50 514 PRO A CA 1
ATOM 3895 C C . PRO A 1 514 ? 14.316 19.504 5.736 1.00 91.50 514 PRO A C 1
ATOM 3897 O O . PRO A 1 514 ? 13.606 18.570 6.113 1.00 91.50 514 PRO A O 1
ATOM 3900 N N . GLY A 1 515 ? 15.303 19.989 6.495 1.00 82.25 515 GLY A N 1
ATOM 3901 C CA . GLY A 1 515 ? 15.549 19.516 7.858 1.00 82.25 515 GLY A CA 1
ATOM 3902 C C . GLY A 1 515 ? 14.313 19.739 8.735 1.00 82.25 515 GLY A C 1
ATOM 3903 O O . GLY A 1 515 ? 13.881 20.875 8.913 1.00 82.25 515 GLY A O 1
ATOM 3904 N N . GLY A 1 516 ? 13.734 18.654 9.253 1.00 82.19 516 GLY A N 1
ATOM 3905 C CA . GLY A 1 516 ? 12.460 18.671 9.982 1.00 82.19 516 GLY A CA 1
ATOM 3906 C C . GLY A 1 516 ? 11.279 18.064 9.222 1.00 82.19 516 GLY A C 1
ATOM 3907 O O . GLY A 1 516 ? 10.222 17.911 9.826 1.00 82.19 516 GLY A O 1
ATOM 3908 N N . GLY A 1 517 ? 11.473 17.676 7.958 1.00 89.19 517 GLY A N 1
ATOM 3909 C CA . GLY A 1 517 ? 10.529 16.878 7.188 1.00 89.19 517 GLY A CA 1
ATOM 3910 C C . GLY A 1 517 ? 9.519 17.696 6.383 1.00 89.19 517 GLY A C 1
ATOM 3911 O O . GLY A 1 517 ? 9.017 18.725 6.839 1.00 89.19 517 GLY A O 1
ATOM 3912 N N . ALA A 1 518 ? 9.183 17.223 5.184 1.00 93.50 518 ALA A N 1
ATOM 3913 C CA . ALA A 1 518 ? 8.082 17.762 4.389 1.00 93.50 518 ALA A CA 1
ATOM 3914 C C . ALA A 1 518 ? 7.339 16.655 3.626 1.00 93.50 518 ALA A C 1
ATOM 3916 O O . ALA A 1 518 ? 7.900 15.584 3.383 1.00 93.50 518 ALA A O 1
ATOM 3917 N N . PRO A 1 519 ? 6.092 16.907 3.197 1.00 91.00 519 PRO A N 1
ATOM 3918 C CA . PRO A 1 519 ? 5.443 16.072 2.197 1.00 91.00 519 PRO A CA 1
ATOM 3919 C C . PRO A 1 519 ? 6.257 16.031 0.895 1.00 91.00 519 PRO A C 1
ATOM 3921 O O . PRO A 1 519 ? 6.737 17.066 0.424 1.00 91.00 519 PRO A O 1
ATOM 3924 N N . ARG A 1 520 ? 6.404 14.845 0.296 1.00 91.00 520 ARG A N 1
ATOM 3925 C CA . ARG A 1 520 ? 7.126 14.685 -0.973 1.00 91.00 520 ARG A CA 1
ATOM 3926 C C . ARG A 1 520 ? 6.372 15.391 -2.113 1.00 91.00 520 ARG A C 1
ATOM 3928 O O . ARG A 1 520 ? 5.188 15.107 -2.292 1.00 91.00 520 ARG A O 1
ATOM 3935 N N . PRO A 1 521 ? 7.022 16.236 -2.941 1.00 91.50 521 PRO A N 1
ATOM 3936 C CA . PRO A 1 521 ? 6.354 16.911 -4.058 1.00 91.50 521 PRO A CA 1
ATOM 3937 C C . PRO A 1 521 ? 5.670 15.949 -5.035 1.00 91.50 521 PRO A C 1
ATOM 3939 O O . PRO A 1 521 ? 4.539 16.194 -5.449 1.00 91.50 521 PRO A O 1
ATOM 3942 N N . THR A 1 522 ? 6.305 14.808 -5.326 1.00 90.88 522 THR A N 1
ATOM 3943 C CA . THR A 1 522 ? 5.770 13.799 -6.254 1.00 90.88 522 THR A CA 1
ATOM 3944 C C . THR A 1 522 ? 4.469 13.161 -5.783 1.00 90.88 522 THR A C 1
ATOM 3946 O O . THR A 1 522 ? 3.720 12.659 -6.617 1.00 90.88 522 THR A O 1
ATOM 3949 N N . TYR A 1 523 ? 4.142 13.254 -4.489 1.00 89.31 523 TYR A N 1
ATOM 3950 C CA . TYR A 1 523 ? 2.830 12.859 -3.983 1.00 89.31 523 TYR A CA 1
ATOM 3951 C C . TYR A 1 523 ? 1.706 13.716 -4.579 1.00 89.31 523 TYR A C 1
ATOM 3953 O O . TYR A 1 523 ? 0.614 13.208 -4.799 1.00 89.31 523 TYR A O 1
ATOM 3961 N N . PHE A 1 524 ? 1.959 15.002 -4.859 1.00 88.50 524 PHE A N 1
ATOM 3962 C CA . PHE A 1 524 ? 0.950 15.957 -5.341 1.00 88.50 524 PHE A CA 1
ATOM 3963 C C . PHE A 1 524 ? 1.061 16.287 -6.825 1.00 88.50 524 PHE A C 1
ATOM 3965 O O . PHE A 1 524 ? 0.056 16.625 -7.438 1.00 88.50 524 PHE A O 1
ATOM 3972 N N . SER A 1 525 ? 2.269 16.254 -7.387 1.00 87.56 525 SER A N 1
ATOM 3973 C CA . SER A 1 525 ? 2.516 16.630 -8.784 1.00 87.56 525 SER A CA 1
ATOM 3974 C C . SER A 1 525 ? 2.789 15.439 -9.697 1.00 87.56 525 SER A C 1
ATOM 3976 O O . SER A 1 525 ? 3.017 15.630 -10.888 1.00 87.56 525 SER A O 1
ATOM 3978 N N . GLY A 1 526 ? 2.832 14.227 -9.143 1.00 86.31 526 GLY A N 1
ATOM 3979 C CA . GLY A 1 526 ? 3.352 13.059 -9.836 1.00 86.31 526 GLY A CA 1
ATOM 3980 C C . GLY A 1 526 ? 4.876 13.031 -9.919 1.00 86.31 526 GLY A C 1
ATOM 3981 O O . GLY A 1 526 ? 5.581 13.998 -9.625 1.00 86.31 526 GLY A O 1
ATOM 3982 N N . GLY A 1 527 ? 5.377 11.858 -10.282 1.00 91.62 527 GLY A N 1
ATOM 3983 C CA . GLY A 1 527 ? 6.788 11.542 -10.465 1.00 91.62 527 GLY A CA 1
ATOM 3984 C C . GLY A 1 527 ? 6.920 10.293 -11.330 1.00 91.62 527 GLY A C 1
ATOM 3985 O O . GLY A 1 527 ? 5.920 9.734 -11.772 1.00 91.62 527 GLY A O 1
ATOM 3986 N N . THR A 1 528 ? 8.140 9.834 -11.559 1.00 94.19 528 THR A N 1
ATOM 3987 C CA . THR A 1 528 ? 8.424 8.596 -12.288 1.00 94.19 528 THR A CA 1
ATOM 3988 C C . THR A 1 528 ? 8.585 7.457 -11.289 1.00 94.19 528 THR A C 1
ATOM 3990 O O . THR A 1 528 ? 9.422 7.529 -10.390 1.00 94.19 528 THR A O 1
ATOM 3993 N N . ALA A 1 529 ? 7.765 6.418 -11.431 1.00 96.00 529 ALA A N 1
ATOM 3994 C CA . ALA A 1 529 ? 7.904 5.170 -10.685 1.00 96.00 529 ALA A CA 1
ATOM 3995 C C . ALA A 1 529 ? 8.828 4.197 -11.427 1.00 96.00 529 ALA A C 1
ATOM 3997 O O . ALA A 1 529 ? 9.675 3.553 -10.817 1.00 96.00 529 ALA A O 1
ATOM 3998 N N . VAL A 1 530 ? 8.699 4.143 -12.755 1.00 97.00 530 VAL A N 1
ATOM 3999 C CA . VAL A 1 530 ? 9.479 3.270 -13.637 1.00 97.00 530 VAL A CA 1
ATOM 4000 C C . VAL A 1 530 ? 9.846 4.033 -14.906 1.00 97.00 530 VAL A C 1
ATOM 4002 O O . VAL A 1 530 ? 8.989 4.696 -15.483 1.00 97.00 530 VAL A O 1
ATOM 4005 N N . ASP A 1 531 ? 11.089 3.917 -15.374 1.00 95.12 531 ASP A N 1
ATOM 4006 C CA . ASP A 1 531 ? 11.523 4.404 -16.692 1.00 95.12 531 ASP A CA 1
ATOM 4007 C C . ASP A 1 531 ? 12.041 3.237 -17.537 1.00 95.12 531 ASP A C 1
ATOM 4009 O O . ASP A 1 531 ? 13.031 2.592 -17.187 1.00 95.12 531 ASP A O 1
ATOM 4013 N N . ILE A 1 532 ? 11.374 2.977 -18.660 1.00 95.06 532 ILE A N 1
ATOM 4014 C CA . ILE A 1 532 ? 11.801 2.050 -19.708 1.00 95.06 532 ILE A CA 1
ATOM 4015 C C . ILE A 1 532 ? 12.274 2.891 -20.888 1.00 95.06 532 ILE A C 1
ATOM 4017 O O . ILE A 1 532 ? 11.483 3.544 -21.566 1.00 95.06 532 ILE A O 1
ATOM 4021 N N . ARG A 1 533 ? 13.570 2.854 -21.168 1.00 92.38 533 ARG A N 1
ATOM 4022 C CA . ARG A 1 533 ? 14.207 3.700 -22.173 1.00 92.38 533 ARG A CA 1
ATOM 4023 C C . ARG A 1 533 ? 14.789 2.873 -23.304 1.00 92.38 533 ARG A C 1
ATOM 4025 O O . ARG A 1 533 ? 15.574 1.959 -23.069 1.00 92.38 533 ARG A O 1
ATOM 4032 N N . PHE A 1 534 ? 14.451 3.252 -24.530 1.00 91.56 534 PHE A N 1
ATOM 4033 C CA . PHE A 1 534 ? 15.005 2.702 -25.763 1.00 91.56 534 PHE A CA 1
ATOM 4034 C C . PHE A 1 534 ? 16.006 3.693 -26.346 1.00 91.56 534 PHE A C 1
ATOM 4036 O O . PHE A 1 534 ? 15.631 4.707 -26.941 1.00 91.56 534 PHE A O 1
ATOM 4043 N N . ARG A 1 535 ? 17.295 3.408 -26.170 1.00 88.44 535 ARG A N 1
ATOM 4044 C CA . ARG A 1 535 ? 18.385 4.273 -26.629 1.00 88.44 535 ARG A CA 1
ATOM 4045 C C . ARG A 1 535 ? 19.031 3.683 -27.873 1.00 88.44 535 ARG A C 1
ATOM 4047 O O . ARG A 1 535 ? 19.522 2.563 -27.829 1.00 88.44 535 ARG A O 1
ATOM 4054 N N . GLU A 1 536 ? 19.054 4.432 -28.970 1.00 87.19 536 GLU A N 1
ATOM 4055 C CA . GLU A 1 536 ? 19.728 3.995 -30.195 1.00 87.19 536 GLU A CA 1
ATOM 4056 C C . GLU A 1 536 ? 21.237 3.829 -29.943 1.00 87.19 536 GLU A C 1
ATOM 4058 O O . GLU A 1 536 ? 21.918 4.749 -29.490 1.00 87.19 536 GLU A O 1
ATOM 4063 N N . ARG A 1 537 ? 21.757 2.632 -30.215 1.00 83.62 537 ARG A N 1
ATOM 4064 C CA . ARG A 1 537 ? 23.168 2.276 -30.100 1.00 83.62 537 ARG A CA 1
ATOM 4065 C C . ARG A 1 537 ? 23.883 2.737 -31.364 1.00 83.62 537 ARG A C 1
ATOM 4067 O O . ARG A 1 537 ? 23.645 2.210 -32.452 1.00 83.62 537 ARG A O 1
ATOM 4074 N N . ILE A 1 538 ? 24.810 3.682 -31.222 1.00 73.25 538 ILE A N 1
ATOM 4075 C CA . ILE A 1 538 ? 25.673 4.088 -32.332 1.00 73.25 538 ILE A CA 1
ATOM 4076 C C . ILE A 1 538 ? 26.701 2.983 -32.568 1.00 73.25 538 ILE A C 1
ATOM 4078 O O . ILE A 1 538 ? 27.696 2.853 -31.853 1.00 73.25 538 ILE A O 1
ATOM 4082 N N . VAL A 1 539 ? 26.460 2.164 -33.589 1.00 66.19 539 VAL A N 1
ATOM 4083 C CA . VAL A 1 539 ? 27.460 1.218 -34.076 1.00 66.19 539 VAL A CA 1
ATOM 4084 C C . VAL A 1 539 ? 28.474 2.020 -34.883 1.00 66.19 539 VAL A C 1
ATOM 4086 O O . VAL A 1 539 ? 28.243 2.336 -36.050 1.00 66.19 539 VAL A O 1
ATOM 4089 N N . ASN A 1 540 ? 29.605 2.367 -34.265 1.00 56.78 540 ASN A N 1
ATOM 4090 C CA . ASN A 1 540 ? 30.758 2.838 -35.024 1.00 56.78 540 ASN A CA 1
ATOM 4091 C C . ASN A 1 540 ? 31.140 1.704 -35.980 1.00 56.78 540 ASN A C 1
ATOM 4093 O O . ASN A 1 540 ? 31.664 0.681 -35.541 1.00 56.78 540 ASN A O 1
ATOM 4097 N N . LYS A 1 541 ? 30.840 1.854 -37.276 1.00 48.22 541 LYS A N 1
ATOM 4098 C CA . LYS A 1 541 ? 31.394 0.969 -38.299 1.00 48.22 541 LYS A CA 1
ATOM 4099 C C . LYS A 1 541 ? 32.909 1.098 -38.192 1.00 48.22 541 LYS A C 1
ATOM 4101 O O . LYS A 1 541 ? 33.457 2.129 -38.572 1.00 48.22 541 LYS A O 1
ATOM 4106 N N . ALA A 1 542 ? 33.561 0.096 -37.610 1.00 45.44 542 ALA A N 1
ATOM 4107 C CA . ALA A 1 542 ? 34.995 -0.061 -37.766 1.00 45.44 542 ALA A CA 1
ATOM 4108 C C . ALA A 1 542 ? 35.240 -0.168 -39.277 1.00 45.44 542 ALA A C 1
ATOM 4110 O O . ALA A 1 542 ? 34.674 -1.052 -39.925 1.00 45.44 542 ALA A O 1
ATOM 4111 N N . GLY A 1 543 ? 35.934 0.831 -39.823 1.00 38.81 543 GLY A N 1
ATOM 4112 C CA . GLY A 1 543 ? 36.380 0.842 -41.213 1.00 38.81 543 GLY A CA 1
ATOM 4113 C C . GLY A 1 543 ? 37.446 -0.206 -41.464 1.00 38.81 543 GLY A C 1
ATOM 4114 O O . GLY A 1 543 ? 38.173 -0.537 -40.498 1.00 38.81 543 GLY A O 1
#

Radius of gyration: 35.7 Å; chains: 1; bounding box: 150×42×123 Å

pLDDT: mean 87.6, std 12.66, range [38.81, 97.94]

Sequence (543 aa):
MSCKRARRHRILRSCTGSSLALVVTVFIGILVVLAFFALSFVRTVGGHQEQETAIEAASLAAAKSLSKVVVDDPAVGLVGLSNSPPAYKNTMAQDNYYTPVRSINSLLATNRLDMVIADLLDDDLLRQCADFDYARLMQARQRLSAELVRCVERGAHATDADGGTLTPWDDALAAYESNGQRMTGSQTKLLVDTLKITLGGAEAIATNCPIPRPSKYARLNTDEQSNYNYVAYKNIVFRGKSFVFAGTSSSSCLVDVKNFRETMPNLPYFIPCVVKCEGTQEFVEKNSRRLVHCAACAQPPCLQDTCPHPGALSVSFPGKGAPEITSLYSIFANKNITKSPTDLVQTPTAADYPNAPLTVVPLPVLGEEHPRSEKVIRLAFYDWIRRGGETLDVQSLLEAMTKPIDTTSGGKSFLYECQKDGVVTVTSKAINPLPELPVSQNQWRSVSGIALHSTNGSFFDVIVKDYVNQPGRNLGGLHAGEPLGEVEPSSGGPIANNSISDPRTSVGTFPMGPGGGAPRPTYFSGGTAVDIRFRERIVNKAG

Secondary structure (DSSP, 8-state):
-------PPPPPPP---SHHHHHHHHHHHHHHHHHHHHHHHHHHHHHHHHHHHHHHHHHHHHHHHHTT-EEEETTTEEEESS-B-S--GGGB-TTSEE-PBEEHHHHHHHHHHHHHHHHHTT-HHHHHHHHHHHHHHHHHHHHHHHHHHHHTSTT--EE-TTSPEE-HHHHHHHHHHHT---TT--EEEEPTT--EEEEEEETTPEEEEEPPBSGGGS---GGGEETTEEEBT--EEETTEEE-B---BSS-EEE-GGGEESS-TT-S-----EEEEEEEEEEEETTEEEEEEEEEEEEPB------S---EEEEEESSSPPTT--SHHHHHH-HHHHHPBEEEEEEESSSSBTTS-EEE---TTT--SS-BHHHHHHHHHHHHHHHH-TT-BHHHHHHHHHS----SSSSEEEEEEE-TTS-EEEEEEEPPS-PBPPBPTT-EEEEESS-EE-TTS-EEEEEEEESSSS-STTTSGGGTT--B---PPPS-----TT-SSPPGGGB--PPPPPTT-EE-HHHHH--EEEEEEEEE-------

Foldseek 3Di:
DDDDDDDDDDDDDDPDDPPVVVVVVVVVVVVVVVVVVVVVVCQVVQVQVLQQQLQQLLQLQLLQLQQQFWDQQQFAAIEGQAKAAQFAQQQAFLLQAGDIYDYLLLLLLLLLVQCLLCVVVVHPLSNLVSVVSLVSSVVVLVRSLVLSQQQCDPPRWGAGRNRDTGRSVVSSVVSSVVSNDDPNPFDKDFDPPFKDKAFFAFPPAFAPQAAAPPPVSSPDDPVQHDPRGGRAQDFDDDPNDTRHHGREAQGKDWDPPVRTDSDRPPHPDDRTSKMKIKTWMWTDDPHDTDIDIYIIIIHHYYHPPQLQWLFWEKEWEQFQDFPQCFFLLSCLVPPLQQPFWWPFKWAFAPWWPPVGDTDGDDDPSQNDGTHRSSSVSVLLVSLSSSSLISQAHSVQVVVRRPHTDDRGDTIKMWIFTQGSNNHTDIDMDRDNPFADEIAGHLWIKIWTPFFRCGPVRWTWIKIKTAQQSGAHNNRSHRVRSGFAADFDQQPADDDPLADSDRPRNRYGDGRRDDDSYDHDPCSPVNHHRMYIYIRTHPDPPPD